Protein AF-0000000069438601 (afdb_homodimer)

Solvent-accessible surface area (backbone atoms only — not comparable to full-atom values): 22018 Å² total; per-residue (Å²): 134,86,76,77,77,75,66,74,71,72,80,46,72,65,52,53,52,50,53,49,36,40,43,56,30,37,52,58,43,32,73,72,47,33,69,86,64,41,51,66,66,56,38,22,68,67,34,69,46,50,64,65,54,50,37,70,75,34,66,41,70,66,36,44,53,48,48,45,48,50,50,51,50,49,54,49,49,52,53,48,50,49,45,43,72,68,35,92,42,70,64,52,16,50,28,45,36,41,39,46,52,51,50,47,38,68,76,33,47,69,61,41,48,47,61,73,42,50,48,52,54,69,67,41,66,80,46,46,61,56,51,50,47,51,52,50,50,48,50,51,53,52,44,60,65,46,46,64,39,32,75,71,56,53,27,51,90,57,59,63,67,59,49,46,14,49,41,44,10,22,53,53,41,40,50,48,51,42,67,74,50,58,94,80,68,68,71,69,76,42,33,65,61,48,15,50,45,19,39,65,60,38,44,100,135,85,77,77,77,78,66,75,72,71,79,46,75,66,52,52,52,50,52,49,38,42,42,56,31,38,51,58,42,31,73,71,47,32,69,85,63,42,49,66,65,57,38,23,67,66,35,67,46,51,65,67,55,50,38,70,74,33,66,40,69,66,36,43,52,50,50,46,49,50,50,52,49,50,53,51,49,52,54,47,49,48,44,42,73,67,35,92,43,69,63,51,14,50,29,46,36,41,38,46,52,51,49,47,39,69,76,34,47,68,61,42,47,45,62,73,43,49,48,49,56,69,68,41,66,80,46,48,61,56,51,50,49,54,50,51,51,49,50,52,54,54,44,59,65,47,47,65,40,31,76,69,56,54,28,50,90,56,60,64,66,57,49,46,14,48,40,44,11,23,53,54,42,41,50,49,51,47,69,71,46,83,76,82,64,68,70,69,76,44,34,66,60,50,16,51,45,18,37,64,61,40,44,99

Foldseek 3Di:
DPPPPVPPDDQPPVNVVLLVLLLVQLLVQCVVQNLVRGDLVSSCVRSVDDSVSCCVVQVDSLSSLLVSQLVLLLVLLVVLLVQQVPAPDDLSNLLSSLLSVLVCCVVPVSSVCSNVPVPVNVVPCVSVVVVVVSVVVSLVSVVVSCVVCCVVQQWPPDDSVVLCCQRNVVSSVLSVVCSVVPDDDDSSVCSVVSSVRSSVRTGD/DPPPPVCPDDCPPVNVVLLVLLLVQLLVQCVVQNLVRGDLVSSCVRSVDDSVSCCVVQVDSLSSLLVSQLVLLLVLLVVLLVQQVPAPDDLSNLLSSLLSVLVCCVVPVSSVCSNVPVPVNVVPCVSVVVVVVSVVVSLVSVVVSCVVCCVVQQWPPDDSVVLCCQRRVVSNVLSVVCSVDPPPDDSSVCSVVSSVRSSVRTGD

Radius of gyration: 23.75 Å; Cα contacts (8 Å, |Δi|>4): 459; chains: 2; bounding box: 85×65×58 Å

Secondary structure (DSSP, 8-state):
------------HHHHHHHHHHHHHHHHHHHHHHHHH--HHHHHHHH---HHHHHHHHSSHHHHHHHHHHHHHHHHHHHHHHHHHT-SSH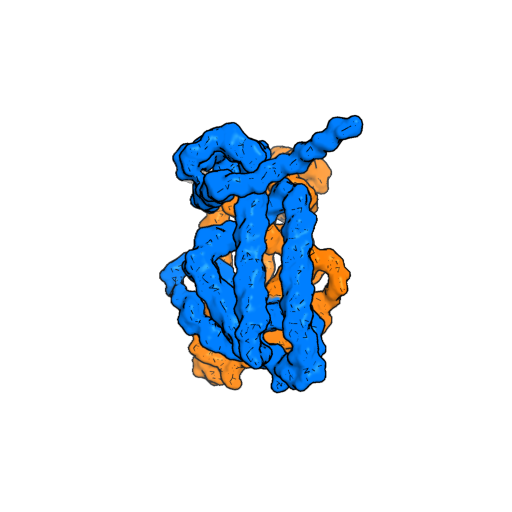HHHHHHHHHHHHHHHHHTHHHHHHHHH--GGGG-HHHHHHHHHHHHHHHHHHHHHHHHHHHTTSB----HHHHHHHHHHHHHHHHHHHHHSTTSS-GGGGHHHHHHHHHHHHB-/------------HHHHHHHHHHHHHHHHHHHHHHHHH--HHHHHHHH---HHHHHHHHSSHHHHHHHHHHHHHHHHHHHHHHHHHT-SSHHHHHHHHHHHHHHHHHHTHHHHHHHHH--GGGG-HHHHHHHHHHHHHHHHHHHHHHHHHHHTTSB----HHHHHHHHHHHHHHHHHHHHHTTS-S-GGGGHHHHHHHHHHHHB-

InterPro domains:
  IPR001647 DNA-binding HTH domain, TetR-type [PF00440] (22-68)
  IPR001647 DNA-binding HTH domain, TetR-type [PR00455] (22-35)
  IPR001647 DNA-binding HTH domain, TetR-type [PR00455] (43-66)
  IPR001647 DNA-binding HTH domain, TetR-type [PS50977] (16-76)
  IPR009057 Homedomain-like superfamily [SSF46689] (15-91)
  IPR023772 DNA-binding HTH domain, TetR-type, conserved site [PS01081] (34-64)
  IPR036271 Tetracyclin repressor-like, C-terminal domain superfamily [SSF48498] (89-203)
  IPR050109 HTH-type, TetR-like transcriptional regulator [PTHR30055] (16-202)

pLDDT: mean 86.29, std 15.29, range [29.56, 98.0]

Nearest PDB structures (foldseek):
  2gen-assembly1_A-2  TM=9.336E-01  e=8.517E-10  Pseudomonas aeruginosa PAO1
  5gpa-assembly1_B  TM=8.454E-01  e=1.256E-06  Halalkalibacterium halodurans C-125
  5gp9-assembly1_A  TM=8.451E-01  e=1.376E-06  Halalkalibacterium halodurans C-125
  3whc-assembly3_F  TM=8.293E-01  e=1.652E-06  Bacillus subtilis subsp. subtilis str. 168
  4w97-assembly1_A  TM=7.641E-01  e=2.922E-05  Mycobacterium tuberculosis H37Rv

Sequence (408 aa):
MIQYSSGVPPASNAGVARRRAILDAALTSFLKSGVAGATVEALHRESGASVGSIYHFFGSKEGVAAELYLETLRDYYNAYLAVLQSSSGPHDGVVGAVSFHLQWVAANEMRARFLFHCREFEVIEESRSTITALHEDFYSQASAWLQPHVEKRRIKPLPPRLCQALWMGPCVEYARLWLARSADFDMLAAAPVLGQAAWDAVKVMIQYSSGVPPASNAGVARRRAILDAALTSFLKSGVAGATVEALHRESGASVGSIYHFFGSKEGVAAELYLETLRDYYNAYLAVLQSSSGPHDGVVGAVSFHLQWVAANEMRARFLFHCREFEVIEESRSTITALHEDFYSQASAWLQPHVEKRRIKPLPPRLCQALWMGPCVEYARLWLARSADFDMLAAAPVLGQAAWDAVKV

Organism: Mycobacteroides abscessus (strain ATCC 19977 / DSM 44196 / CCUG 20993 / CIP 104536 / JCM 13569 / NCTC 13031 / TMC 1543 / L948) (NCBI:txid561007)

Structure (mmCIF, N/CA/C/O backbone):
data_AF-0000000069438601-model_v1
#
loop_
_entity.id
_entity.type
_entity.pdbx_description
1 polymer 'Hypothetical regulatory protein, TetR family'
#
loop_
_atom_site.group_PDB
_atom_site.id
_atom_site.type_symbol
_atom_site.label_atom_id
_atom_site.label_alt_id
_atom_site.label_comp_id
_atom_site.label_asym_id
_atom_site.label_entity_id
_atom_site.label_seq_id
_atom_site.pdbx_PDB_ins_code
_atom_site.Cartn_x
_atom_site.Cartn_y
_atom_site.Cartn_z
_atom_site.occupancy
_atom_site.B_iso_or_equiv
_atom_site.auth_seq_id
_atom_site.auth_comp_id
_atom_site.auth_asym_id
_atom_site.auth_atom_id
_atom_site.pdbx_PDB_model_num
ATOM 1 N N . MET A 1 1 ? -44.531 10.836 34.594 1 29.56 1 MET A N 1
ATOM 2 C CA . MET A 1 1 ? -43.438 10.07 33.969 1 29.56 1 MET A CA 1
ATOM 3 C C . MET A 1 1 ? -43.156 10.562 32.562 1 29.56 1 MET A C 1
ATOM 5 O O . MET A 1 1 ? -43.938 10.32 31.641 1 29.56 1 MET A O 1
ATOM 9 N N . ILE A 1 2 ? -42.562 11.766 32.281 1 42.38 2 ILE A N 1
ATOM 10 C CA . ILE A 1 2 ? -42.25 12.477 31.062 1 42.38 2 ILE A CA 1
ATOM 11 C C . ILE A 1 2 ? -41.344 11.617 30.188 1 42.38 2 ILE A C 1
ATOM 13 O O . ILE A 1 2 ? -40.312 11.141 30.641 1 42.38 2 ILE A O 1
ATOM 17 N N . GLN A 1 3 ? -41.844 10.719 29.344 1 33.5 3 GLN A N 1
ATOM 18 C CA . GLN A 1 3 ? -41.125 9.906 28.375 1 33.5 3 GLN A CA 1
ATOM 19 C C . GLN A 1 3 ? -40.312 10.789 27.422 1 33.5 3 GLN A C 1
ATOM 21 O O . GLN A 1 3 ? -40.875 11.633 26.719 1 33.5 3 GLN A O 1
ATOM 26 N N . TYR A 1 4 ? -39.125 11.289 27.719 1 34.78 4 TYR A N 1
ATOM 27 C CA . TYR A 1 4 ? -38.188 11.914 26.812 1 34.78 4 TYR A CA 1
ATOM 28 C C . TYR A 1 4 ? -38 11.07 25.547 1 34.78 4 TYR A C 1
ATOM 30 O O . TYR A 1 4 ? -37.531 9.945 25.609 1 34.78 4 TYR A O 1
ATOM 38 N N . SER A 1 5 ? -39 11.086 24.641 1 37.03 5 SER A N 1
ATOM 39 C CA . SER A 1 5 ? -38.844 10.492 23.312 1 37.03 5 SER A CA 1
ATOM 40 C C . SER A 1 5 ? -37.531 10.914 22.688 1 37.03 5 SER A C 1
ATOM 42 O O . SER A 1 5 ? -37.344 12.086 22.359 1 37.03 5 SER A O 1
ATOM 44 N N . SER A 1 6 ? -36.438 10.57 23.141 1 42.34 6 SER A N 1
ATOM 45 C CA . SER A 1 6 ? -35.094 10.758 22.609 1 42.34 6 SER A CA 1
ATOM 46 C C . SER A 1 6 ? -35.031 10.398 21.125 1 42.34 6 SER A C 1
ATOM 48 O O . SER A 1 6 ? -34.375 9.43 20.75 1 42.34 6 SER A O 1
ATOM 50 N N . GLY A 1 7 ? -36.125 10.406 20.344 1 36.97 7 GLY A N 1
ATOM 51 C CA . GLY A 1 7 ? -36.062 9.977 18.953 1 36.97 7 GLY A CA 1
ATOM 52 C C . GLY A 1 7 ? -35.125 10.789 18.109 1 36.97 7 GLY A C 1
ATOM 53 O O . GLY A 1 7 ? -35.344 11.977 17.859 1 36.97 7 GLY A O 1
ATOM 54 N N . VAL A 1 8 ? -33.844 10.695 18.234 1 44.25 8 VAL A N 1
ATOM 55 C CA . VAL A 1 8 ? -33.031 11.273 17.156 1 44.25 8 VAL A CA 1
ATOM 56 C C . VAL A 1 8 ? -33.75 11.109 15.828 1 44.25 8 VAL A C 1
ATOM 58 O O . VAL A 1 8 ? -34.156 10 15.469 1 44.25 8 VAL A O 1
ATOM 61 N N . PRO A 1 9 ? -34.375 12.055 15.258 1 47.91 9 PRO A N 1
ATOM 62 C CA . PRO A 1 9 ? -35.094 11.914 14 1 47.91 9 PRO A CA 1
ATOM 63 C C . PRO A 1 9 ? -34.312 11.188 12.93 1 47.91 9 PRO A C 1
ATOM 65 O O . PRO A 1 9 ? -33.062 11.25 12.93 1 47.91 9 PRO A O 1
ATOM 68 N N . PRO A 1 10 ? -34.75 10.117 12.336 1 49.16 10 PRO A N 1
ATOM 69 C CA . PRO A 1 10 ? -34.062 9.414 11.234 1 49.16 10 PRO A CA 1
ATOM 70 C C . PRO A 1 10 ? -33.469 10.375 10.211 1 49.16 10 PRO A C 1
ATOM 72 O O . PRO A 1 10 ? -34 11.477 10.008 1 49.16 10 PRO A O 1
ATOM 75 N N . ALA A 1 11 ? -32.188 10.328 10.07 1 56.12 11 ALA A N 1
ATOM 76 C CA . ALA A 1 11 ? -31.578 11.219 9.078 1 56.12 11 ALA A CA 1
ATOM 77 C C . ALA A 1 11 ? -32.5 11.375 7.863 1 56.12 11 ALA A C 1
ATOM 79 O O . ALA A 1 11 ? -33 10.391 7.312 1 56.12 11 ALA A O 1
ATOM 80 N N . SER A 1 12 ? -33.094 12.5 7.629 1 65.25 12 SER A N 1
ATOM 81 C CA . SER A 1 12 ? -33.938 12.781 6.473 1 65.25 12 SER A CA 1
ATOM 82 C C . SER A 1 12 ? -33.219 12.516 5.164 1 65.25 12 SER A C 1
ATOM 84 O O . SER A 1 12 ? -31.969 12.531 5.133 1 65.25 12 SER A O 1
ATOM 86 N N . ASN A 1 13 ? -33.875 11.891 4.141 1 71.12 13 ASN A N 1
ATOM 87 C CA . ASN A 1 13 ? -33.344 11.68 2.807 1 71.12 13 ASN A CA 1
ATOM 88 C C . ASN A 1 13 ? -32.531 12.891 2.344 1 71.12 13 ASN A C 1
ATOM 90 O O . ASN A 1 13 ? -31.469 12.734 1.723 1 71.12 13 ASN A O 1
ATOM 94 N N . ALA A 1 14 ? -33 14.062 2.693 1 69.88 14 ALA A N 1
ATOM 95 C CA . ALA A 1 14 ? -32.312 15.297 2.336 1 69.88 14 ALA A CA 1
ATOM 96 C C . ALA A 1 14 ? -31 15.414 3.066 1 69.88 14 ALA A C 1
ATOM 98 O O . ALA A 1 14 ? -30 15.859 2.488 1 69.88 14 ALA A O 1
ATOM 99 N N . GLY A 1 15 ? -31.031 14.969 4.289 1 77.38 15 GLY A N 1
ATOM 100 C CA . GLY A 1 15 ? -29.812 14.984 5.09 1 77.38 15 GLY A CA 1
ATOM 101 C C . GLY A 1 15 ? -28.734 14.062 4.551 1 77.38 15 GLY A C 1
ATOM 102 O O . GLY A 1 15 ? -27.562 14.445 4.484 1 77.38 15 GLY A O 1
ATOM 103 N N . VAL A 1 16 ? -29.266 12.977 4.141 1 81.94 16 VAL A N 1
ATOM 104 C CA . VAL A 1 16 ? -28.344 11.984 3.58 1 81.94 16 VAL A CA 1
ATOM 105 C C . VAL A 1 16 ? -27.75 12.508 2.273 1 81.94 16 VAL A C 1
ATOM 107 O O . VAL A 1 16 ? -26.562 12.359 2.023 1 81.94 16 VAL A O 1
ATOM 110 N N . ALA A 1 17 ? -28.516 13.109 1.482 1 84.75 17 ALA A N 1
ATOM 111 C CA . ALA A 1 17 ? -28.062 13.656 0.202 1 84.75 17 ALA A CA 1
ATOM 112 C C . ALA A 1 17 ? -27.062 14.781 0.407 1 84.75 17 ALA A C 1
ATOM 114 O O . ALA A 1 17 ? -26.078 14.883 -0.327 1 84.75 17 ALA A O 1
ATOM 115 N N . ARG A 1 18 ? -27.297 15.617 1.348 1 86.69 18 ARG A N 1
ATOM 116 C CA . ARG A 1 18 ? -26.406 16.719 1.651 1 86.69 18 ARG A CA 1
ATOM 117 C C . ARG A 1 18 ? -25.062 16.219 2.162 1 86.69 18 ARG A C 1
ATOM 119 O O . ARG A 1 18 ? -24.016 16.719 1.759 1 86.69 18 ARG A O 1
ATOM 126 N N . ARG A 1 19 ? -25.172 15.297 2.986 1 91.25 19 ARG A N 1
ATOM 127 C CA . ARG A 1 19 ? -23.969 14.68 3.527 1 91.25 19 ARG A CA 1
ATOM 128 C C . ARG A 1 19 ? -23.094 14.109 2.414 1 91.25 19 ARG A C 1
ATOM 130 O O . ARG A 1 19 ? -21.875 14.328 2.391 1 91.25 19 ARG A O 1
ATOM 137 N N . ARG A 1 20 ? -23.734 13.477 1.501 1 90.69 20 ARG A N 1
ATOM 138 C CA . ARG A 1 20 ? -23.016 12.859 0.386 1 90.69 20 ARG A CA 1
ATOM 139 C C . ARG A 1 20 ? -22.406 13.93 -0.521 1 90.69 20 ARG A C 1
ATOM 141 O O . ARG A 1 20 ? -21.297 13.758 -1.018 1 90.69 20 ARG A O 1
ATOM 148 N N . ALA A 1 21 ? -23.094 14.938 -0.695 1 91.06 21 ALA A N 1
ATOM 149 C CA . ALA A 1 21 ? -22.609 16.031 -1.524 1 91.06 21 ALA A CA 1
ATOM 150 C C . ALA A 1 21 ? -21.344 16.641 -0.922 1 91.06 21 ALA A C 1
ATOM 152 O O . ALA A 1 21 ? -20.406 16.984 -1.646 1 91.06 21 ALA A O 1
ATOM 153 N N . ILE A 1 22 ? -21.391 16.781 0.345 1 93.81 22 ILE A N 1
ATOM 154 C CA . ILE A 1 22 ? -20.234 17.344 1.039 1 93.81 22 ILE A CA 1
ATOM 155 C C . ILE A 1 22 ? -19.031 16.406 0.871 1 93.81 22 ILE A C 1
ATOM 157 O O . ILE A 1 22 ? -17.922 16.859 0.577 1 93.81 22 ILE A O 1
ATOM 161 N N . LEU A 1 23 ? -19.281 15.156 1.019 1 94.25 23 LEU A N 1
ATOM 162 C CA . LEU A 1 23 ? -18.203 14.18 0.91 1 94.25 23 LEU A CA 1
ATOM 163 C C . LEU A 1 23 ? -17.625 14.156 -0.506 1 94.25 23 LEU A C 1
ATOM 165 O O . LEU A 1 23 ? -16.422 14.062 -0.692 1 94.25 23 LEU A O 1
ATOM 169 N N . ASP A 1 24 ? -18.484 14.281 -1.467 1 93.81 24 ASP A N 1
ATOM 170 C CA . ASP A 1 24 ? -18.031 14.289 -2.855 1 93.81 24 ASP A CA 1
ATOM 171 C C . ASP A 1 24 ? -17.172 15.523 -3.148 1 93.81 24 ASP A C 1
ATOM 173 O O . ASP A 1 24 ? -16.141 15.422 -3.809 1 93.81 24 ASP A O 1
ATOM 177 N N . ALA A 1 25 ? -17.594 16.609 -2.652 1 93.62 25 ALA A N 1
ATOM 178 C CA . ALA A 1 25 ? -16.828 17.828 -2.805 1 93.62 25 ALA A CA 1
ATOM 179 C C . ALA A 1 25 ? -15.484 17.734 -2.078 1 93.62 25 ALA A C 1
ATOM 181 O O . ALA A 1 25 ? -14.469 18.234 -2.574 1 93.62 25 ALA A O 1
ATOM 182 N N . ALA A 1 26 ? -15.555 17.172 -0.959 1 93.12 26 ALA A N 1
ATOM 183 C CA . ALA A 1 26 ? -14.352 17.016 -0.139 1 93.12 26 ALA A CA 1
ATOM 184 C C . ALA A 1 26 ? -13.305 16.172 -0.853 1 93.12 26 ALA A C 1
ATOM 186 O O . ALA A 1 26 ? -12.109 16.469 -0.799 1 93.12 26 ALA A O 1
ATOM 187 N N . LEU A 1 27 ? -13.773 15.148 -1.499 1 92.06 27 LEU A N 1
ATOM 188 C CA . LEU A 1 27 ? -12.859 14.258 -2.213 1 92.06 27 LEU A CA 1
ATOM 189 C C . LEU A 1 27 ? -12.016 15.031 -3.213 1 92.06 27 LEU A C 1
ATOM 191 O O . LEU A 1 27 ? -10.789 14.922 -3.213 1 92.06 27 LEU A O 1
ATOM 195 N N . THR A 1 28 ? -12.625 15.875 -3.994 1 89.75 28 THR A N 1
ATOM 196 C CA . THR A 1 28 ? -11.938 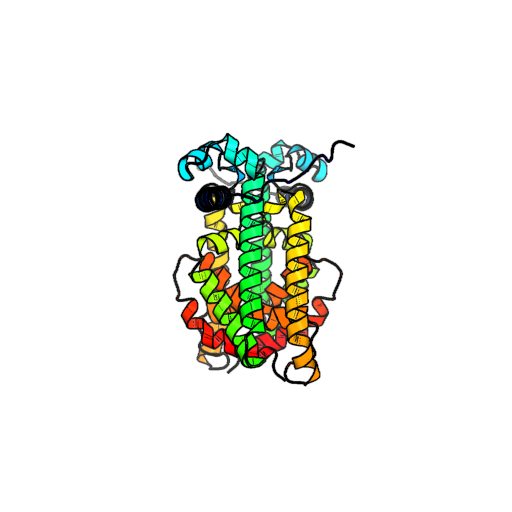16.672 -5 1 89.75 28 THR A CA 1
ATOM 197 C C . THR A 1 28 ? -10.969 17.656 -4.348 1 89.75 28 THR A C 1
ATOM 199 O O . THR A 1 28 ? -9.812 17.766 -4.762 1 89.75 28 THR A O 1
ATOM 202 N N . SER A 1 29 ? -11.422 18.266 -3.307 1 88.31 29 SER A N 1
ATOM 203 C CA . SER A 1 29 ? -10.633 19.266 -2.604 1 88.31 29 SER A CA 1
ATOM 204 C C . SER A 1 29 ? -9.414 18.641 -1.932 1 88.31 29 SER A C 1
ATOM 206 O O . SER A 1 29 ? -8.305 19.156 -2.049 1 88.31 29 SER A O 1
ATOM 208 N N . PHE A 1 30 ? -9.664 17.547 -1.286 1 86.94 30 PHE A N 1
ATOM 209 C CA . PHE A 1 30 ? -8.594 16.906 -0.526 1 86.94 30 PHE A CA 1
ATOM 210 C C . PHE A 1 30 ? -7.547 16.312 -1.46 1 86.94 30 PHE A C 1
ATOM 212 O O . PHE A 1 30 ? -6.359 16.281 -1.135 1 86.94 30 PHE A O 1
ATOM 219 N N . LEU A 1 31 ? -7.914 15.805 -2.607 1 84.12 31 LEU A N 1
ATOM 220 C CA . LEU A 1 31 ? -6.957 15.25 -3.562 1 84.12 31 LEU A CA 1
ATOM 221 C C . LEU A 1 31 ? -6.133 16.359 -4.211 1 84.12 31 LEU A C 1
ATOM 223 O O . LEU A 1 31 ? -4.969 16.156 -4.555 1 84.12 31 LEU A O 1
ATOM 227 N N . LYS A 1 32 ? -6.719 17.516 -4.312 1 82.69 32 LYS A N 1
ATOM 228 C CA . LYS A 1 32 ? -6.047 18.641 -4.953 1 82.69 32 LYS A CA 1
ATOM 229 C C . LYS A 1 32 ? -5.074 19.312 -3.994 1 82.69 32 LYS A C 1
ATOM 231 O O . LYS A 1 32 ? -3.928 19.594 -4.352 1 82.69 32 LYS A O 1
ATOM 236 N N . SER A 1 33 ? -5.516 19.578 -2.689 1 79.56 33 SER A N 1
ATOM 237 C CA . SER A 1 33 ? -4.75 20.453 -1.805 1 79.56 33 SER A CA 1
ATOM 238 C C . SER A 1 33 ? -4.289 19.703 -0.558 1 79.56 33 SER A C 1
ATOM 240 O O . SER A 1 33 ? -3.582 20.266 0.282 1 79.56 33 SER A O 1
ATOM 242 N N . GLY A 1 34 ? -4.648 18.406 -0.55 1 78.69 34 GLY A N 1
ATOM 243 C CA . GLY A 1 34 ? -4.453 17.75 0.736 1 78.69 34 GLY A CA 1
ATOM 244 C C . GLY A 1 34 ? -5.449 18.203 1.788 1 78.69 34 GLY A C 1
ATOM 245 O O . GLY A 1 34 ? -6.066 19.266 1.652 1 78.69 34 GLY A O 1
ATOM 246 N N . VAL A 1 35 ? -5.582 17.453 2.824 1 81.06 35 VAL A N 1
ATOM 247 C CA . VAL A 1 35 ? -6.531 17.766 3.885 1 81.06 35 VAL A CA 1
ATOM 248 C C . VAL A 1 35 ? -6.09 19.031 4.605 1 81.06 35 VAL A C 1
ATOM 250 O O . VAL A 1 35 ? -6.91 19.906 4.906 1 81.06 35 VAL A O 1
ATOM 253 N N . ALA A 1 36 ? -4.82 19.078 4.883 1 76.06 36 ALA A N 1
ATOM 254 C CA . ALA A 1 36 ? -4.289 20.234 5.582 1 76.06 36 ALA A CA 1
ATOM 255 C C . ALA A 1 36 ? -4.465 21.5 4.746 1 76.06 36 ALA A C 1
ATOM 257 O O . ALA A 1 36 ? -4.77 22.578 5.285 1 76.06 36 ALA A O 1
ATOM 258 N N . GLY A 1 37 ? -4.336 21.391 3.494 1 79.81 37 GLY A N 1
ATOM 259 C CA . GLY A 1 37 ? -4.387 22.547 2.607 1 79.81 37 GLY A CA 1
ATOM 260 C C . GLY A 1 37 ? -5.805 22.953 2.256 1 79.81 37 GLY A C 1
ATOM 261 O O . GLY A 1 37 ? -6.035 24.094 1.812 1 79.81 37 GLY A O 1
ATOM 262 N N . ALA A 1 38 ? -6.695 22.062 2.424 1 85.88 38 ALA A N 1
ATOM 263 C CA . ALA A 1 38 ? -8.094 22.375 2.139 1 85.88 38 ALA A CA 1
ATOM 264 C C . ALA A 1 38 ? -8.695 23.25 3.238 1 85.88 38 ALA A C 1
ATOM 266 O O . ALA A 1 38 ? -8.164 23.312 4.352 1 85.88 38 ALA A O 1
ATOM 267 N N . THR A 1 39 ? -9.781 23.984 2.867 1 89.88 39 THR A N 1
ATOM 268 C CA . THR A 1 39 ? -10.484 24.812 3.85 1 89.88 39 THR A CA 1
ATOM 269 C C . THR A 1 39 ? -11.977 24.469 3.869 1 89.88 39 THR A C 1
ATOM 271 O O . THR A 1 39 ? -12.516 23.969 2.885 1 89.88 39 THR A O 1
ATOM 274 N N . VAL A 1 40 ? -12.547 24.75 4.984 1 93.31 40 VAL A N 1
ATOM 275 C CA . VAL A 1 40 ? -13.992 24.547 5.102 1 93.31 40 VAL A CA 1
ATOM 276 C C . VAL A 1 40 ? -14.719 25.469 4.117 1 93.31 40 VAL A C 1
ATOM 278 O O . VAL A 1 40 ? -15.75 25.078 3.557 1 93.31 40 VAL A O 1
ATOM 281 N N . GLU A 1 41 ? -14.172 26.594 3.9 1 93.56 41 GLU A N 1
ATOM 282 C CA . GLU A 1 41 ? -14.75 27.531 2.943 1 93.56 41 GLU A CA 1
ATOM 283 C C . GLU A 1 41 ? -14.766 26.938 1.534 1 93.56 41 GLU A C 1
ATOM 285 O O . GLU A 1 41 ? -15.75 27.094 0.806 1 93.56 41 GLU A O 1
ATOM 290 N N . ALA A 1 42 ? -13.758 26.359 1.177 1 92.62 42 ALA A N 1
ATOM 291 C CA . ALA A 1 42 ? -13.703 25.719 -0.131 1 92.62 42 ALA A CA 1
ATOM 292 C C . ALA A 1 42 ? -14.727 24.594 -0.232 1 92.62 42 ALA A C 1
ATOM 294 O O . ALA A 1 42 ? -15.391 24.438 -1.262 1 92.62 42 ALA A O 1
ATOM 295 N N . LEU A 1 43 ? -14.836 23.828 0.827 1 93.62 43 LEU A N 1
ATOM 296 C CA . LEU A 1 43 ? -15.82 22.75 0.871 1 93.62 43 LEU A CA 1
ATOM 297 C C . LEU A 1 43 ? -17.234 23.297 0.729 1 93.62 43 LEU A C 1
ATOM 299 O O . LEU A 1 43 ? -18.062 22.719 0.028 1 93.62 43 LEU A O 1
ATOM 303 N N . HIS A 1 44 ? -17.406 24.422 1.453 1 94.06 44 HIS A N 1
ATOM 304 C CA . HIS A 1 44 ? -18.688 25.109 1.375 1 94.06 44 HIS A CA 1
ATOM 305 C C . HIS A 1 44 ? -19 25.531 -0.057 1 94.06 44 HIS A C 1
ATOM 307 O O . HIS A 1 44 ? -20.094 25.266 -0.566 1 94.06 44 HIS A O 1
ATOM 313 N N . ARG A 1 45 ? -18.141 26.047 -0.701 1 93.62 45 ARG A N 1
ATOM 314 C CA . ARG A 1 45 ? -18.328 26.562 -2.057 1 93.62 45 ARG A CA 1
ATOM 315 C C . ARG A 1 45 ? -18.594 25.422 -3.037 1 93.62 45 ARG A C 1
ATOM 317 O O . ARG A 1 45 ? -19.484 25.516 -3.877 1 93.62 45 ARG A O 1
ATOM 324 N N . GLU A 1 46 ? -17.891 24.406 -2.895 1 92 46 GLU A N 1
ATOM 325 C CA . GLU A 1 46 ? -17.938 23.312 -3.852 1 92 46 GLU A CA 1
ATOM 326 C C . GLU A 1 46 ? -19.172 22.438 -3.625 1 92 46 GLU A C 1
ATOM 328 O O . GLU A 1 46 ? -19.75 21.906 -4.578 1 92 46 GLU A O 1
ATOM 333 N N . SER A 1 47 ? -19.547 22.281 -2.434 1 92.69 47 SER A N 1
ATOM 334 C CA . SER A 1 47 ? -20.625 21.359 -2.113 1 92.69 47 SER A CA 1
ATOM 335 C C . SER A 1 47 ? -21.984 22.078 -2.141 1 92.69 47 SER A C 1
ATOM 337 O O . SER A 1 47 ? -23.031 21.438 -2.25 1 92.69 47 SER A O 1
ATOM 339 N N . GLY A 1 48 ? -21.969 23.328 -1.899 1 93 48 GLY A N 1
ATOM 340 C CA . GLY A 1 48 ? -23.203 24.094 -1.751 1 93 48 GLY A CA 1
ATOM 341 C C . GLY A 1 48 ? -23.797 24.016 -0.353 1 93 48 GLY A C 1
ATOM 342 O O . GLY A 1 48 ? -24.781 24.688 -0.053 1 93 48 GLY A O 1
ATOM 343 N N . ALA A 1 49 ? -23.203 23.25 0.462 1 92.56 49 ALA A N 1
ATOM 344 C CA . ALA A 1 49 ? -23.656 23.141 1.846 1 92.56 49 ALA A CA 1
ATOM 345 C C . ALA A 1 49 ? -23.188 24.344 2.674 1 92.56 49 ALA A C 1
ATOM 347 O O . ALA A 1 49 ? -22.141 24.922 2.379 1 92.56 49 ALA A O 1
ATOM 348 N N . SER A 1 50 ? -24.016 24.656 3.646 1 92.25 50 SER A N 1
ATOM 349 C CA . SER A 1 50 ? -23.578 25.734 4.527 1 92.25 50 SER A CA 1
ATOM 350 C C . SER A 1 50 ? -22.406 25.297 5.402 1 92.25 50 SER A C 1
ATOM 352 O O . SER A 1 50 ? -22.234 24.094 5.664 1 92.25 50 SER A O 1
ATOM 354 N N . VAL A 1 51 ? -21.625 26.281 5.805 1 93.19 51 VAL A N 1
ATOM 355 C CA . VAL A 1 51 ? -20.547 26.031 6.742 1 93.19 51 VAL A CA 1
ATOM 356 C C . VAL A 1 51 ? -21.094 25.375 8.008 1 93.19 51 VAL A C 1
ATOM 358 O O . VAL A 1 51 ? -20.516 24.406 8.523 1 93.19 51 VAL A O 1
ATOM 361 N N . GLY A 1 52 ? -22.234 25.828 8.492 1 93 52 GLY A N 1
ATOM 362 C CA . GLY A 1 52 ? -22.891 25.266 9.648 1 93 52 GLY A CA 1
ATOM 363 C C . GLY A 1 52 ? -23.25 23.797 9.469 1 93 52 GLY A C 1
ATOM 364 O O . GLY A 1 52 ? -23.062 23 10.383 1 93 52 GLY A O 1
ATOM 365 N N . SER A 1 53 ? -23.766 23.484 8.336 1 92 53 SER A N 1
ATOM 366 C CA . SER A 1 53 ? -24.125 22.109 8.031 1 92 53 SER A CA 1
ATOM 367 C C . SER A 1 53 ? -22.906 21.203 8.039 1 92 53 SER A C 1
ATOM 369 O O . SER A 1 53 ? -22.969 20.062 8.523 1 92 53 SER A O 1
ATOM 371 N N . ILE A 1 54 ? -21.781 21.641 7.484 1 94 54 ILE A N 1
ATOM 372 C CA . ILE A 1 54 ? -20.547 20.875 7.465 1 94 54 ILE A CA 1
ATOM 373 C C . ILE A 1 54 ? -20.094 20.578 8.891 1 94 54 ILE A C 1
ATOM 375 O O . ILE A 1 54 ? -19.781 19.422 9.227 1 94 54 ILE A O 1
ATOM 379 N N . TYR A 1 55 ? -20.203 21.594 9.703 1 92.5 55 TYR A N 1
ATOM 380 C CA . TYR A 1 55 ? -19.797 21.422 11.094 1 92.5 55 TYR A CA 1
ATOM 381 C C . TYR A 1 55 ? -20.797 20.547 11.844 1 92.5 55 TYR A C 1
ATOM 383 O O . TYR A 1 55 ? -20.422 19.797 12.742 1 92.5 55 TYR A O 1
ATOM 391 N N . HIS A 1 56 ? -21.984 20.703 11.5 1 92.31 56 HIS A N 1
ATOM 392 C CA . HIS A 1 56 ? -23.031 19.891 12.125 1 92.31 56 HIS A CA 1
ATOM 393 C C . HIS A 1 56 ? -22.844 18.406 11.836 1 92.31 56 HIS A C 1
ATOM 395 O O . HIS A 1 56 ? -22.906 17.578 12.742 1 92.31 56 HIS A O 1
ATOM 401 N N . PHE A 1 57 ? -22.469 18.125 10.594 1 91.31 57 PHE A N 1
ATOM 402 C CA . PHE A 1 57 ? -22.359 16.719 10.172 1 91.31 57 PHE A CA 1
ATOM 403 C C . PHE A 1 57 ? -21.016 16.141 10.586 1 91.31 57 PHE A C 1
ATOM 405 O O . PHE A 1 57 ? -20.938 14.977 10.977 1 91.31 57 PHE A O 1
ATOM 412 N N . PHE A 1 58 ? -19.969 16.969 10.5 1 92.94 58 PHE A N 1
ATOM 413 C CA . PHE A 1 58 ? -18.656 16.328 10.531 1 92.94 58 PHE A CA 1
ATOM 414 C C . PHE A 1 58 ? -17.797 16.922 11.648 1 92.94 58 PHE A C 1
ATOM 416 O O . PHE A 1 58 ? -16.734 16.375 11.977 1 92.94 58 PHE A O 1
ATOM 423 N N . GLY A 1 59 ? -18.203 18.031 12.195 1 91.19 59 GLY A N 1
ATOM 424 C CA . GLY A 1 59 ? -17.5 18.656 13.305 1 91.19 59 GLY A CA 1
ATOM 425 C C . GLY A 1 59 ? -16.297 19.469 12.867 1 91.19 59 GLY A C 1
ATOM 426 O O . GLY A 1 59 ? -16.109 20.594 13.336 1 91.19 59 GLY A O 1
ATOM 427 N N . SER A 1 60 ? -15.531 18.953 11.961 1 88.81 60 SER A N 1
ATOM 428 C CA . SER A 1 60 ? -14.312 19.609 11.5 1 88.81 60 SER A CA 1
ATOM 429 C C . SER A 1 60 ? -13.945 19.156 10.086 1 88.81 60 SER A C 1
ATOM 431 O O . SER A 1 60 ? -14.539 18.203 9.562 1 88.81 60 SER A O 1
ATOM 433 N N . LYS A 1 61 ? -12.977 19.812 9.578 1 88.38 61 LYS A N 1
ATOM 434 C CA . LYS A 1 61 ? -12.453 19.406 8.273 1 88.38 61 LYS A CA 1
ATOM 435 C C . LYS A 1 61 ? -11.859 18 8.336 1 88.38 61 LYS A C 1
ATOM 437 O O . LYS A 1 61 ? -12.055 17.203 7.418 1 88.38 61 LYS A O 1
ATOM 442 N N . GLU A 1 62 ? -11.18 17.766 9.375 1 84.62 62 GLU A N 1
ATOM 443 C CA . GLU A 1 62 ? -10.617 16.438 9.594 1 84.62 62 GLU A CA 1
ATOM 444 C C . GLU A 1 62 ? -11.711 15.398 9.75 1 84.62 62 GLU A C 1
ATOM 446 O O . GLU A 1 62 ? -11.547 14.25 9.328 1 84.62 62 GLU A O 1
ATOM 451 N N . GLY A 1 63 ? -12.727 15.859 10.367 1 87.81 63 GLY A N 1
ATOM 452 C CA . GLY A 1 63 ? -13.883 14.984 10.469 1 87.81 63 GLY A CA 1
ATOM 453 C C . GLY A 1 63 ? -14.469 14.609 9.125 1 87.81 63 GLY A C 1
ATOM 454 O O . GLY A 1 63 ? -14.906 13.469 8.93 1 87.81 63 GLY A O 1
ATOM 455 N N . VAL A 1 64 ? -14.5 15.539 8.195 1 91.06 64 VAL A N 1
ATOM 456 C CA . VAL A 1 64 ? -14.961 15.266 6.836 1 91.06 64 VAL A CA 1
ATOM 457 C C . VAL A 1 64 ? -14.055 14.219 6.188 1 91.06 64 VAL A C 1
ATOM 459 O O . VAL A 1 64 ? -14.539 13.266 5.578 1 91.06 64 VAL A O 1
ATOM 462 N N . ALA A 1 65 ? -12.789 14.391 6.32 1 87.94 65 ALA A N 1
ATOM 463 C CA . ALA A 1 65 ? -11.812 13.477 5.742 1 87.94 65 ALA A CA 1
ATOM 464 C C . ALA A 1 65 ? -11.969 12.07 6.32 1 87.94 65 ALA A C 1
ATOM 466 O O . ALA A 1 65 ? -11.914 11.078 5.582 1 87.94 65 ALA A O 1
ATOM 467 N N . ALA A 1 66 ? -12.125 12.031 7.605 1 87.06 66 ALA A N 1
ATOM 468 C CA . ALA A 1 66 ? -12.289 10.742 8.273 1 87.06 66 ALA A CA 1
ATOM 469 C C . ALA A 1 66 ? -13.531 10.023 7.773 1 87.06 66 ALA A C 1
ATOM 471 O O . ALA A 1 66 ? -13.484 8.828 7.465 1 87.06 66 ALA A O 1
ATOM 472 N N . GLU A 1 67 ? -14.57 10.742 7.73 1 91 67 GLU A N 1
ATOM 473 C CA . GLU A 1 67 ? -15.82 10.125 7.281 1 91 67 GLU A CA 1
ATOM 474 C C . GLU A 1 67 ? -15.734 9.703 5.82 1 91 67 GLU A C 1
ATOM 476 O O . GLU A 1 67 ? -16.281 8.664 5.438 1 91 67 GLU A O 1
ATOM 481 N N . LEU A 1 68 ? -15.133 10.547 5.016 1 91.69 68 LEU A N 1
ATOM 482 C CA . LEU A 1 68 ? -14.914 10.188 3.617 1 91.69 68 LEU A CA 1
ATOM 483 C C . LEU A 1 68 ? -14.141 8.875 3.506 1 91.69 68 LEU A C 1
ATOM 485 O O . LEU A 1 68 ? -14.523 7.988 2.738 1 91.69 68 LEU A O 1
ATOM 489 N N . TYR A 1 69 ? -13.125 8.711 4.266 1 89.94 69 TYR A N 1
ATOM 490 C CA . TYR A 1 69 ? -12.312 7.5 4.27 1 89.94 69 TYR A CA 1
ATOM 491 C C . TYR A 1 69 ? -13.133 6.297 4.715 1 89.94 69 TYR A C 1
ATOM 493 O O . TYR A 1 69 ? -13.156 5.266 4.039 1 89.94 69 TYR A O 1
ATOM 501 N N . LEU A 1 70 ? -13.812 6.477 5.82 1 90.81 70 LEU A N 1
ATOM 502 C CA . LEU A 1 70 ? -14.555 5.383 6.434 1 90.81 70 LEU A CA 1
ATOM 503 C C . LEU A 1 70 ? -15.688 4.918 5.52 1 90.81 70 LEU A C 1
ATOM 505 O O . LEU A 1 70 ? -15.891 3.715 5.336 1 90.81 70 LEU A O 1
ATOM 509 N N . GLU A 1 71 ? -16.344 5.828 5.016 1 92.38 71 GLU A N 1
ATOM 510 C CA . GLU A 1 71 ? -17.453 5.473 4.129 1 92.38 71 GLU A CA 1
ATOM 511 C C . GLU A 1 71 ? -16.953 4.777 2.867 1 92.38 71 GLU A C 1
ATOM 513 O O . GLU A 1 71 ? -17.531 3.789 2.42 1 92.38 71 GLU A O 1
ATOM 518 N N . THR A 1 72 ? -15.922 5.332 2.297 1 93.38 72 THR A N 1
ATOM 519 C CA . THR A 1 72 ? -15.336 4.73 1.104 1 93.38 72 THR A CA 1
ATOM 520 C C . THR A 1 72 ? -14.875 3.305 1.39 1 93.38 72 THR A C 1
ATOM 522 O O . THR A 1 72 ? -15.156 2.387 0.616 1 93.38 72 THR A O 1
ATOM 525 N N . LEU A 1 73 ? -14.227 3.104 2.48 1 92.69 73 LEU A N 1
ATOM 526 C CA . LEU A 1 73 ? -13.703 1.797 2.875 1 92.69 73 LEU A CA 1
ATOM 527 C C . LEU A 1 73 ? -14.844 0.81 3.113 1 92.69 73 LEU A C 1
ATOM 529 O O . LEU A 1 73 ? -14.789 -0.33 2.646 1 92.69 73 LEU A O 1
ATOM 533 N N . ARG A 1 74 ? -15.82 1.287 3.822 1 94.12 74 ARG A N 1
ATOM 534 C CA . ARG A 1 74 ? -16.984 0.447 4.098 1 94.12 74 ARG A CA 1
ATOM 535 C C . ARG A 1 74 ? -17.656 0.005 2.805 1 94.12 74 ARG A C 1
ATOM 537 O O . ARG A 1 74 ? -17.984 -1.174 2.639 1 94.12 74 ARG A O 1
ATOM 544 N N . ASP A 1 75 ? -17.875 0.99 1.955 1 95.25 75 ASP A N 1
ATOM 545 C CA . ASP A 1 75 ? -18.5 0.687 0.673 1 95.25 75 ASP A CA 1
ATOM 546 C C . ASP A 1 75 ? -17.688 -0.33 -0.116 1 95.25 75 ASP A C 1
ATOM 548 O O . ASP A 1 75 ? -18.234 -1.265 -0.699 1 95.25 75 ASP A O 1
ATOM 552 N N . TYR A 1 76 ? -16.453 -0.17 -0.165 1 96.31 76 TYR A N 1
ATOM 553 C CA . TYR A 1 76 ? -15.539 -1.071 -0.867 1 96.31 76 TYR A CA 1
ATOM 554 C C . TYR A 1 76 ? -15.602 -2.475 -0.277 1 96.31 76 TYR A C 1
ATOM 556 O O . TYR A 1 76 ? -15.766 -3.455 -1.007 1 96.31 76 TYR A O 1
ATOM 564 N N . TYR A 1 77 ? -15.484 -2.58 1.045 1 96.06 77 TYR A N 1
ATOM 565 C CA . TYR A 1 77 ? -15.469 -3.875 1.715 1 96.06 77 TYR A CA 1
ATOM 566 C C . TYR A 1 77 ? -16.797 -4.605 1.516 1 96.06 77 TYR A C 1
ATOM 568 O O . TYR A 1 77 ? -16.812 -5.809 1.237 1 96.06 77 TYR A O 1
ATOM 576 N N . ASN A 1 78 ? -17.828 -3.844 1.661 1 97.19 78 ASN A N 1
ATOM 577 C CA . ASN A 1 78 ? -19.141 -4.453 1.484 1 97.19 78 ASN A CA 1
ATOM 578 C C . ASN A 1 78 ? -19.312 -5.027 0.08 1 97.19 78 ASN A C 1
ATOM 580 O O . ASN A 1 78 ? -19.797 -6.145 -0.085 1 97.19 78 ASN A O 1
ATOM 584 N N . ALA A 1 79 ? -18.938 -4.281 -0.87 1 97.56 79 ALA A N 1
ATOM 585 C CA . ALA A 1 79 ? -19.062 -4.734 -2.254 1 97.56 79 ALA A CA 1
ATOM 586 C C . ALA A 1 79 ? -18.141 -5.918 -2.521 1 97.56 79 ALA A C 1
ATOM 588 O O . ALA A 1 79 ? -18.516 -6.855 -3.23 1 97.56 79 ALA A O 1
ATOM 589 N N . TYR A 1 80 ? -16.969 -5.887 -1.998 1 97.31 80 TYR A N 1
ATOM 590 C CA . TYR A 1 80 ? -16 -6.977 -2.139 1 97.31 80 TYR A CA 1
ATOM 591 C C . TYR A 1 80 ? -16.562 -8.273 -1.57 1 97.31 80 TYR A C 1
ATOM 593 O O . TYR A 1 80 ? -16.531 -9.312 -2.234 1 97.31 80 TYR A O 1
ATOM 601 N N . LEU A 1 81 ? -17.062 -8.18 -0.368 1 97.19 81 LEU A N 1
ATOM 602 C CA . LEU A 1 81 ? -17.609 -9.352 0.316 1 97.19 81 LEU A CA 1
ATOM 603 C C . LEU A 1 81 ? -18.828 -9.891 -0.424 1 97.19 81 LEU A C 1
ATOM 605 O O . LEU A 1 81 ? -19.047 -11.109 -0.464 1 97.19 81 LEU A O 1
ATOM 609 N N . ALA A 1 82 ? -19.594 -8.977 -0.98 1 97.62 82 ALA A N 1
ATOM 610 C CA . ALA A 1 82 ? -20.75 -9.406 -1.755 1 97.62 82 ALA A CA 1
ATOM 611 C C . ALA A 1 82 ? -20.328 -10.273 -2.938 1 97.62 82 ALA A C 1
ATOM 613 O O . ALA A 1 82 ? -21 -11.258 -3.26 1 97.62 82 ALA A O 1
ATOM 614 N N . VAL A 1 83 ? -19.266 -9.953 -3.58 1 97.44 83 VAL A N 1
ATOM 615 C CA . VAL A 1 83 ? -18.75 -10.734 -4.699 1 97.44 83 VAL A CA 1
ATOM 616 C C . VAL A 1 83 ? -18.359 -12.133 -4.223 1 97.44 83 VAL A C 1
ATOM 618 O O . VAL A 1 83 ? -18.703 -13.125 -4.855 1 97.44 83 VAL A O 1
ATOM 621 N N . LEU A 1 84 ? -17.656 -12.242 -3.092 1 95.81 84 LEU A N 1
ATOM 622 C CA . LEU A 1 84 ? -17.234 -13.523 -2.545 1 95.81 84 LEU A CA 1
ATOM 623 C C . LEU A 1 84 ? -18.453 -14.391 -2.203 1 95.81 84 LEU A C 1
ATOM 625 O O . LEU A 1 84 ? -18.516 -15.562 -2.598 1 95.81 84 LEU A O 1
ATOM 629 N N . GLN A 1 85 ? -19.359 -13.75 -1.562 1 95.25 85 GLN A N 1
ATOM 630 C CA . GLN A 1 85 ? -20.5 -14.477 -1.001 1 95.25 85 GLN A CA 1
ATOM 631 C C . GLN A 1 85 ? -21.469 -14.906 -2.096 1 95.25 85 GLN A C 1
ATOM 633 O O . GLN A 1 85 ? -22.25 -15.852 -1.911 1 95.25 85 GLN A O 1
ATOM 638 N N . SER A 1 86 ? -21.422 -14.242 -3.174 1 96.38 86 SER A N 1
ATOM 639 C CA . SER A 1 86 ? -22.344 -14.562 -4.258 1 96.38 86 SER A CA 1
ATOM 640 C C . SER A 1 86 ? -21.719 -15.531 -5.254 1 96.38 86 SER A C 1
ATOM 642 O O . SER A 1 86 ? -22.344 -15.922 -6.234 1 96.38 86 SER A O 1
ATOM 644 N N . SER A 1 87 ? -20.547 -15.977 -4.992 1 94.94 87 SER A N 1
ATOM 645 C CA . SER A 1 87 ? -19.812 -16.797 -5.953 1 94.94 87 SER A CA 1
ATOM 646 C C . SER A 1 87 ? -20.281 -18.25 -5.898 1 94.94 87 SER A C 1
ATOM 648 O O . SER A 1 87 ? -20.75 -18.719 -4.859 1 94.94 87 SER A O 1
ATOM 650 N N . SER A 1 88 ? -20.156 -18.984 -6.977 1 92 88 SER A N 1
ATOM 651 C CA . SER A 1 88 ? -20.594 -20.375 -7.102 1 92 88 SER A CA 1
ATOM 652 C C . SER A 1 88 ? -19.594 -21.344 -6.496 1 92 88 SER A C 1
ATOM 654 O O . SER A 1 88 ? -19.922 -22.484 -6.203 1 92 88 SER A O 1
ATOM 656 N N . GLY A 1 89 ? -18.391 -20.984 -6.328 1 94.81 89 GLY A N 1
ATOM 657 C CA . GLY A 1 89 ? -17.297 -21.781 -5.801 1 94.81 89 GLY A CA 1
ATOM 658 C C . GLY A 1 89 ? -16.047 -20.969 -5.504 1 94.81 89 GLY A C 1
ATOM 659 O O . GLY A 1 89 ? -16.016 -19.766 -5.754 1 94.81 89 GLY A O 1
ATOM 660 N N . PRO A 1 90 ? -15.102 -21.688 -4.969 1 95.25 90 PRO A N 1
ATOM 661 C CA . PRO A 1 90 ? -13.922 -20.938 -4.539 1 95.25 90 PRO A CA 1
ATOM 662 C C . PRO A 1 90 ? -13.156 -20.312 -5.703 1 95.25 90 PRO A C 1
ATOM 664 O O . PRO A 1 90 ? -12.625 -19.203 -5.574 1 95.25 90 PRO A O 1
ATOM 667 N N . HIS A 1 91 ? -13.148 -21.047 -6.801 1 97.06 91 HIS A N 1
ATOM 668 C CA . HIS A 1 91 ? -12.484 -20.484 -7.973 1 97.06 91 HIS A CA 1
ATOM 669 C C . HIS A 1 91 ? -13.164 -19.203 -8.43 1 97.06 91 HIS A C 1
ATOM 671 O O . HIS A 1 91 ? -12.508 -18.172 -8.586 1 97.06 91 HIS A O 1
ATOM 677 N N . ASP A 1 92 ? -14.445 -19.219 -8.578 1 97.12 92 ASP A N 1
ATOM 678 C CA . ASP A 1 92 ? -15.219 -18.062 -9.008 1 97.12 92 ASP A CA 1
ATOM 679 C C . ASP A 1 92 ? -15.109 -16.922 -8 1 97.12 92 ASP A C 1
ATOM 681 O O . ASP A 1 92 ? -15.102 -15.75 -8.375 1 97.12 92 ASP A O 1
ATOM 685 N N . GLY A 1 93 ? -15.07 -17.266 -6.797 1 96.94 93 GLY A N 1
ATOM 686 C CA . GLY A 1 93 ? -14.93 -16.266 -5.75 1 96.94 93 GLY A CA 1
ATOM 687 C C . GLY A 1 93 ? -13.602 -15.539 -5.801 1 96.94 93 GLY A C 1
ATOM 688 O O . GLY A 1 93 ? -13.562 -14.305 -5.785 1 96.94 93 GLY A O 1
ATOM 689 N N . VAL A 1 94 ? -12.531 -16.297 -5.891 1 96.81 94 VAL A N 1
ATOM 690 C CA . VAL A 1 94 ? -11.188 -15.734 -5.895 1 96.81 94 VAL A CA 1
ATOM 691 C C . VAL A 1 94 ? -10.984 -14.891 -7.152 1 96.81 94 VAL A C 1
ATOM 693 O O . VAL A 1 94 ? -10.602 -13.727 -7.07 1 96.81 94 VAL A O 1
ATOM 696 N N . VAL A 1 95 ? -11.328 -15.43 -8.281 1 97.44 95 VAL A N 1
ATOM 697 C CA . VAL A 1 95 ? -11.148 -14.742 -9.562 1 97.44 95 VAL A CA 1
ATOM 698 C C . VAL A 1 95 ? -12.086 -13.539 -9.633 1 97.44 95 VAL A C 1
ATOM 700 O O . VAL A 1 95 ? -11.68 -12.461 -10.078 1 97.44 95 VAL A O 1
ATOM 703 N N . GLY A 1 96 ? -13.305 -13.711 -9.195 1 97.38 96 GLY A N 1
ATOM 704 C CA . GLY A 1 96 ? -14.266 -12.617 -9.164 1 97.38 96 GLY A CA 1
ATOM 705 C C . GLY A 1 96 ? -13.844 -11.469 -8.273 1 97.38 96 GLY A C 1
ATOM 706 O O . GLY A 1 96 ? -14.031 -10.305 -8.617 1 97.38 96 GLY A O 1
ATOM 707 N N . ALA A 1 97 ? -13.312 -11.789 -7.156 1 96.94 97 ALA A N 1
ATOM 708 C CA . ALA A 1 97 ? -12.859 -10.773 -6.211 1 96.94 97 ALA A CA 1
ATOM 709 C C . ALA A 1 97 ? -11.719 -9.945 -6.797 1 96.94 97 ALA A C 1
ATOM 711 O O . ALA A 1 97 ? -11.688 -8.727 -6.629 1 96.94 97 ALA A O 1
ATOM 712 N N . VAL A 1 98 ? -10.797 -10.594 -7.43 1 97.69 98 VAL A N 1
ATOM 713 C CA . VAL A 1 98 ? -9.695 -9.906 -8.086 1 97.69 98 VAL A CA 1
ATOM 714 C C . VAL A 1 98 ? -10.242 -8.961 -9.164 1 97.69 98 VAL A C 1
ATOM 716 O O . VAL A 1 98 ? -9.867 -7.789 -9.219 1 97.69 98 VAL A O 1
ATOM 719 N N . SER A 1 99 ? -11.125 -9.461 -9.977 1 97.75 99 SER A N 1
ATOM 720 C CA . SER A 1 99 ? -11.742 -8.664 -11.031 1 97.75 99 SER A CA 1
ATOM 721 C C . SER A 1 99 ? -12.508 -7.48 -10.445 1 97.75 99 SER A C 1
ATOM 723 O O . SER A 1 99 ? -12.414 -6.363 -10.961 1 97.75 99 SER A O 1
ATOM 725 N N . PHE A 1 100 ? -13.242 -7.777 -9.453 1 98 100 PHE A N 1
ATOM 726 C CA . PHE A 1 100 ? -14 -6.719 -8.797 1 98 100 PHE A CA 1
ATOM 727 C C . PHE A 1 100 ? -13.07 -5.605 -8.328 1 98 100 PHE A C 1
ATOM 729 O O . PHE A 1 100 ? -13.352 -4.422 -8.539 1 98 100 PHE A O 1
ATOM 736 N N . HIS A 1 101 ? -11.984 -5.941 -7.605 1 97.81 101 HIS A N 1
ATOM 737 C CA . HIS A 1 101 ? -11.047 -4.945 -7.094 1 97.81 101 HIS A CA 1
ATOM 738 C C . HIS A 1 101 ? -10.562 -4.023 -8.203 1 97.81 101 HIS A C 1
ATOM 740 O O . HIS A 1 101 ? -10.602 -2.801 -8.062 1 97.81 101 HIS A O 1
ATOM 746 N N . LEU A 1 102 ? -10.133 -4.629 -9.289 1 97.5 102 LEU A N 1
ATOM 747 C CA . LEU A 1 102 ? -9.609 -3.852 -10.406 1 97.5 102 LEU A CA 1
ATOM 748 C C . LEU A 1 102 ? -10.695 -2.969 -11.008 1 97.5 102 LEU A C 1
ATOM 750 O O . LEU A 1 102 ? -10.453 -1.796 -11.305 1 97.5 102 LEU A O 1
ATOM 754 N N . GLN A 1 103 ? -11.828 -3.504 -11.156 1 97.81 103 GLN A N 1
ATOM 755 C CA . GLN A 1 103 ? -12.945 -2.748 -11.711 1 97.81 103 GLN A CA 1
ATOM 756 C C . GLN A 1 103 ? -13.352 -1.606 -10.781 1 97.81 103 GLN A C 1
ATOM 758 O O . GLN A 1 103 ? -13.656 -0.503 -11.234 1 97.81 103 GLN A O 1
ATOM 763 N N . TRP A 1 104 ? -13.391 -1.896 -9.562 1 97.5 104 TRP A N 1
ATOM 764 C CA . TRP A 1 104 ? -13.75 -0.875 -8.578 1 97.5 104 TRP A CA 1
ATOM 765 C C . TRP A 1 104 ? -12.758 0.288 -8.617 1 97.5 104 TRP A C 1
ATOM 767 O O . TRP A 1 104 ? -13.164 1.453 -8.625 1 97.5 104 TRP A O 1
ATOM 777 N N . VAL A 1 105 ? -11.508 -0.023 -8.594 1 95 105 VAL A N 1
ATOM 778 C CA . VAL A 1 105 ? -10.469 1.005 -8.625 1 95 105 VAL A CA 1
ATOM 779 C C . VAL A 1 105 ? -10.617 1.847 -9.891 1 95 105 VAL A C 1
ATOM 781 O O . VAL A 1 105 ? -10.547 3.078 -9.836 1 95 105 VAL A O 1
ATOM 784 N N . ALA A 1 106 ? -10.852 1.178 -11.031 1 94.69 106 ALA A N 1
ATOM 785 C CA . ALA A 1 106 ? -11.023 1.894 -12.289 1 94.69 106 ALA A CA 1
ATOM 786 C C . ALA A 1 106 ? -12.25 2.799 -12.25 1 94.69 106 ALA A C 1
ATOM 788 O O . ALA A 1 106 ? -12.211 3.928 -12.75 1 94.69 106 ALA A O 1
ATOM 789 N N . ALA A 1 107 ? -13.289 2.32 -11.672 1 96.12 107 ALA A N 1
ATOM 790 C CA . ALA A 1 107 ? -14.555 3.043 -11.633 1 96.12 107 ALA A CA 1
ATOM 791 C C . ALA A 1 107 ? -14.539 4.133 -10.562 1 96.12 107 ALA A C 1
ATOM 793 O O . ALA A 1 107 ? -15.32 5.082 -10.625 1 96.12 107 ALA A O 1
ATOM 794 N N . ASN A 1 108 ? -13.711 3.963 -9.586 1 95.81 108 ASN A N 1
ATOM 795 C CA . ASN A 1 108 ? -13.625 4.879 -8.453 1 95.81 108 ASN A CA 1
ATOM 796 C C . ASN A 1 108 ? -12.203 5.383 -8.234 1 95.81 108 ASN A C 1
ATOM 798 O O . ASN A 1 108 ? -11.68 5.328 -7.125 1 95.81 108 ASN A O 1
ATOM 802 N N . GLU A 1 109 ? -11.695 5.945 -9.273 1 91.69 109 GLU A N 1
ATOM 803 C CA . GLU A 1 109 ? -10.273 6.273 -9.266 1 91.69 109 GLU A CA 1
ATOM 804 C C . GLU A 1 109 ? -9.938 7.27 -8.164 1 91.69 109 GLU A C 1
ATOM 806 O O . GLU A 1 109 ? -8.984 7.074 -7.41 1 91.69 109 GLU A O 1
ATOM 811 N N . MET A 1 110 ? -10.758 8.297 -8.023 1 90.06 110 MET A N 1
ATOM 812 C CA . MET A 1 110 ? -10.477 9.344 -7.047 1 90.06 110 MET A CA 1
ATOM 813 C C . MET A 1 110 ? -10.625 8.812 -5.625 1 90.06 110 MET A C 1
ATOM 815 O O . MET A 1 110 ? -9.789 9.094 -4.762 1 90.06 110 MET A O 1
ATOM 819 N N . ARG A 1 111 ? -11.609 8.023 -5.379 1 92.62 111 ARG A N 1
ATOM 820 C CA . ARG A 1 111 ? -11.805 7.422 -4.066 1 92.62 111 ARG A CA 1
ATOM 821 C C . ARG A 1 111 ? -10.68 6.449 -3.734 1 92.62 111 ARG A C 1
ATOM 823 O O . ARG A 1 111 ? -10.211 6.402 -2.596 1 92.62 111 ARG A O 1
ATOM 830 N N . ALA A 1 112 ? -10.258 5.695 -4.738 1 91.62 112 ALA A N 1
ATOM 831 C CA . ALA A 1 112 ? -9.156 4.754 -4.555 1 91.62 112 ALA A CA 1
ATOM 832 C C . ALA A 1 112 ? -7.859 5.484 -4.211 1 91.62 112 ALA A C 1
ATOM 834 O O . ALA A 1 112 ? -7.117 5.066 -3.322 1 91.62 112 ALA A O 1
ATOM 835 N N . ARG A 1 113 ? -7.652 6.543 -4.918 1 87.19 113 ARG A N 1
ATOM 836 C CA . ARG A 1 113 ? -6.48 7.363 -4.621 1 87.19 113 ARG A CA 1
ATOM 837 C C . ARG A 1 113 ? -6.52 7.875 -3.186 1 87.19 113 ARG A C 1
ATOM 839 O O . ARG A 1 113 ? -5.496 7.883 -2.498 1 87.19 113 ARG A O 1
ATOM 846 N N . PHE A 1 114 ? -7.648 8.281 -2.807 1 86.81 114 PHE A N 1
ATOM 847 C CA . PHE A 1 114 ? -7.812 8.781 -1.446 1 86.81 114 PHE A CA 1
ATOM 848 C C . PHE A 1 114 ? -7.562 7.68 -0.428 1 86.81 114 PHE A C 1
ATOM 850 O O . PHE A 1 114 ? -6.887 7.898 0.582 1 86.81 114 PHE A O 1
ATOM 857 N N . LEU A 1 115 ? -8 6.438 -0.688 1 86.19 115 LEU A N 1
ATOM 858 C CA . LEU A 1 115 ? -7.836 5.297 0.207 1 86.19 115 LEU A CA 1
ATOM 859 C C . LEU A 1 115 ? -6.375 4.863 0.27 1 86.19 115 LEU A C 1
ATOM 861 O O . LEU A 1 115 ? -5.859 4.559 1.348 1 86.19 115 LEU A O 1
ATOM 865 N N . PHE A 1 116 ? -5.73 4.816 -0.867 1 78.12 116 PHE A N 1
ATOM 866 C CA . PHE A 1 116 ? -4.371 4.301 -0.948 1 78.12 116 PHE A CA 1
ATOM 867 C C . PHE A 1 116 ? -3.367 5.344 -0.469 1 78.12 116 PHE A C 1
ATOM 869 O O . PHE A 1 116 ? -2.312 4.996 0.07 1 78.12 116 PHE A O 1
ATOM 876 N N . HIS A 1 117 ? -3.646 6.512 -0.749 1 65 117 HIS A N 1
ATOM 877 C CA . HIS A 1 117 ? -2.666 7.559 -0.485 1 65 117 HIS A CA 1
ATOM 878 C C . HIS A 1 117 ? -2.953 8.258 0.838 1 65 117 HIS A C 1
ATOM 880 O O . HIS A 1 117 ? -2.066 8.891 1.415 1 65 117 HIS A O 1
ATOM 886 N N . CYS A 1 118 ? -4.141 8.391 1.126 1 54.22 118 CYS A N 1
ATOM 887 C CA . CYS A 1 118 ? -4.473 9.203 2.295 1 54.22 118 CYS A CA 1
ATOM 888 C C . CYS A 1 118 ? -4.344 8.383 3.576 1 54.22 118 CYS A C 1
ATOM 890 O O . CYS A 1 118 ? -5.211 7.566 3.887 1 54.22 118 CYS A O 1
ATOM 892 N N . ARG A 1 119 ? -3.264 7.852 3.963 1 49.59 119 ARG A N 1
ATOM 893 C CA . ARG A 1 119 ? -3.258 7.238 5.289 1 49.59 119 ARG A CA 1
ATOM 894 C C . ARG A 1 119 ? -2.949 8.273 6.367 1 49.59 119 ARG A C 1
ATOM 896 O O . ARG A 1 119 ? -2.578 7.914 7.488 1 49.59 119 ARG A O 1
ATOM 903 N N . GLU A 1 120 ? -2.748 9.539 5.867 1 47.22 120 GLU A N 1
ATOM 904 C CA . GLU A 1 120 ? -2.596 10.633 6.82 1 47.22 120 GLU A CA 1
ATOM 905 C C . GLU A 1 120 ? -3.498 10.445 8.031 1 47.22 120 GLU A C 1
ATOM 907 O O . GLU A 1 120 ? -3.326 11.117 9.055 1 47.22 120 GLU A O 1
ATOM 912 N N . PHE A 1 121 ? -4.582 9.719 7.68 1 47.28 121 PHE A N 1
ATOM 913 C CA . PHE A 1 121 ? -5.656 9.914 8.641 1 47.28 121 PHE A CA 1
ATOM 914 C C . PHE A 1 121 ? -5.277 9.352 10.008 1 47.28 121 PHE A C 1
ATOM 916 O O . PHE A 1 121 ? -6.125 9.234 10.891 1 47.28 121 PHE A O 1
ATOM 923 N N . GLU A 1 122 ? -3.926 8.922 10.031 1 48.44 122 GLU A N 1
ATOM 924 C CA . GLU A 1 122 ? -3.504 8.945 11.43 1 48.44 122 GLU A CA 1
ATOM 925 C C . GLU A 1 122 ? -4.012 10.188 12.141 1 48.44 122 GLU A C 1
ATOM 927 O O . GLU A 1 122 ? -3.826 10.336 13.352 1 48.44 122 GLU A O 1
ATOM 932 N N . VAL A 1 123 ? -4.289 11.156 11.336 1 45.66 123 VAL A N 1
ATOM 933 C CA . VAL A 1 123 ? -4.688 12.398 11.984 1 45.66 123 VAL A CA 1
ATOM 934 C C . VAL A 1 123 ? -5.895 12.148 12.891 1 45.66 123 VAL A C 1
ATOM 936 O O . VAL A 1 123 ? -6.09 12.859 13.883 1 45.66 123 VAL A O 1
ATOM 939 N N . ILE A 1 124 ? -6.938 11.375 12.562 1 53.75 124 ILE A N 1
ATOM 940 C CA . ILE A 1 124 ? -7.977 11.508 13.578 1 53.75 124 ILE A CA 1
ATOM 941 C C . ILE A 1 124 ? -7.973 10.273 14.477 1 53.75 124 ILE A C 1
ATOM 943 O O . ILE A 1 124 ? -8.43 9.203 14.07 1 53.75 124 ILE A O 1
ATOM 947 N N . GLU A 1 125 ? -7.051 10.312 15.344 1 60.22 125 GLU A N 1
ATOM 948 C CA . GLU A 1 125 ? -6.949 9.328 16.422 1 60.22 125 GLU A CA 1
ATOM 949 C C . GLU A 1 125 ? -8.297 8.656 16.688 1 60.22 125 GLU A C 1
ATOM 951 O O . GLU A 1 125 ? -8.359 7.438 16.875 1 60.22 125 GLU A O 1
ATOM 956 N N . GLU A 1 126 ? -9.266 9.531 16.531 1 67.5 126 GLU A N 1
ATOM 957 C CA . GLU A 1 126 ? -10.602 9.039 16.859 1 67.5 126 GLU A CA 1
ATOM 958 C C . GLU A 1 126 ? -11.094 8.039 15.82 1 67.5 126 GLU A C 1
ATOM 960 O O . GLU A 1 126 ? -11.922 7.18 16.125 1 67.5 126 GLU A O 1
ATOM 965 N N . SER A 1 127 ? -10.539 8.203 14.656 1 77.88 127 SER A N 1
ATOM 966 C CA . SER A 1 127 ? -11.023 7.328 13.602 1 77.88 127 SER A CA 1
ATOM 967 C C . SER A 1 127 ? -10.172 6.062 13.5 1 77.88 127 SER A C 1
ATOM 969 O O . SER A 1 127 ? -10.594 5.074 12.891 1 77.88 127 SER A O 1
ATOM 971 N N . ARG A 1 128 ? -9.094 6.035 14.133 1 76.56 128 ARG A N 1
ATOM 972 C CA . ARG A 1 128 ? -8.156 4.918 14.039 1 76.56 128 ARG A CA 1
ATOM 973 C C . ARG A 1 128 ? -8.812 3.615 14.492 1 76.56 128 ARG A C 1
ATOM 975 O O . ARG A 1 128 ? -8.68 2.584 13.828 1 76.56 128 ARG A O 1
ATOM 982 N N . SER A 1 129 ? -9.5 3.719 15.633 1 82.19 129 SER A N 1
ATOM 983 C CA . SER A 1 129 ? -10.141 2.523 16.172 1 82.19 129 SER A CA 1
ATOM 984 C C . SER A 1 129 ? -11.227 2.01 15.234 1 82.19 129 SER A C 1
ATOM 986 O O . SER A 1 129 ? -11.375 0.8 15.055 1 82.19 129 SER A O 1
ATOM 988 N N . THR A 1 130 ? -11.906 2.947 14.641 1 86.56 130 THR A N 1
ATOM 989 C CA . THR A 1 130 ? -12.984 2.562 13.734 1 86.56 130 THR A CA 1
ATOM 990 C C . THR A 1 130 ? -12.414 1.947 12.461 1 86.56 130 THR A C 1
ATOM 992 O O . THR A 1 130 ? -12.961 0.966 11.945 1 86.56 130 THR A O 1
ATOM 995 N N . ILE A 1 131 ? -11.367 2.455 12 1 84.44 131 ILE A N 1
ATOM 996 C CA . ILE A 1 131 ? -10.711 1.934 10.805 1 84.44 131 ILE A CA 1
ATOM 997 C C . ILE A 1 131 ? -10.195 0.522 11.078 1 84.44 131 ILE A C 1
ATOM 999 O O . ILE A 1 131 ? -10.414 -0.389 10.273 1 84.44 131 ILE A O 1
ATOM 1003 N N . THR A 1 132 ? -9.617 0.379 12.203 1 83.12 132 THR A N 1
ATOM 1004 C CA . THR A 1 132 ? -9.109 -0.931 12.594 1 83.12 132 THR A CA 1
ATOM 1005 C C . THR A 1 132 ? -10.242 -1.948 12.68 1 83.12 132 THR A C 1
ATOM 1007 O O . THR A 1 132 ? -10.102 -3.078 12.211 1 83.12 132 THR A O 1
ATOM 1010 N N . ALA A 1 133 ? -11.289 -1.507 13.25 1 88.44 133 ALA A N 1
ATOM 1011 C CA . ALA A 1 133 ? -12.438 -2.395 13.391 1 88.44 133 ALA A CA 1
ATOM 1012 C C . ALA A 1 133 ? -12.992 -2.803 12.031 1 88.44 133 ALA A C 1
ATOM 1014 O O . ALA A 1 133 ? -13.406 -3.947 11.836 1 88.44 133 ALA A O 1
ATOM 1015 N N . LEU A 1 134 ? -13.023 -1.898 11.07 1 89.75 134 LEU A N 1
ATOM 1016 C CA . LEU A 1 134 ? -13.5 -2.201 9.727 1 89.75 134 LEU A CA 1
ATOM 1017 C C . LEU A 1 134 ? -12.602 -3.225 9.047 1 89.75 134 LEU A C 1
ATOM 1019 O O . LEU A 1 134 ? -13.094 -4.145 8.383 1 89.75 134 LEU A O 1
ATOM 1023 N N . HIS A 1 135 ? -11.352 -3.076 9.219 1 86.56 135 HIS A N 1
ATOM 1024 C CA . HIS A 1 135 ? -10.406 -4.047 8.672 1 86.56 135 HIS A CA 1
ATOM 1025 C C . HIS A 1 135 ? -10.633 -5.43 9.273 1 86.56 135 HIS A C 1
ATOM 1027 O O . HIS A 1 135 ? -10.703 -6.422 8.547 1 86.56 135 HIS A O 1
ATOM 1033 N N . GLU A 1 136 ? -10.75 -5.453 10.57 1 87.69 136 GLU A N 1
ATOM 1034 C CA . GLU A 1 136 ? -10.914 -6.727 11.266 1 87.69 136 GLU A CA 1
ATOM 1035 C C . GLU A 1 136 ? -12.219 -7.41 10.859 1 87.69 136 GLU A C 1
ATOM 1037 O O . GLU A 1 136 ? -12.25 -8.633 10.68 1 87.69 136 GLU A O 1
ATOM 1042 N N . ASP A 1 137 ? -13.164 -6.594 10.789 1 93.19 137 ASP A N 1
ATOM 1043 C CA . ASP A 1 137 ? -14.453 -7.137 10.352 1 93.19 137 ASP A CA 1
ATOM 1044 C C . ASP A 1 137 ? -14.359 -7.715 8.945 1 93.19 137 ASP A C 1
ATOM 1046 O O . ASP A 1 137 ? -14.836 -8.82 8.688 1 93.19 137 ASP A O 1
ATOM 1050 N N . PHE A 1 138 ? -13.789 -7.02 8.086 1 93.06 138 PHE A N 1
ATOM 1051 C CA . PHE A 1 138 ? -13.602 -7.473 6.711 1 93.06 138 PHE A CA 1
ATOM 1052 C C . PHE A 1 138 ? -12.82 -8.781 6.676 1 93.06 138 PHE A C 1
ATOM 1054 O O . PHE A 1 138 ? -13.258 -9.758 6.062 1 93.06 138 PHE A O 1
ATOM 1061 N N . TYR A 1 139 ? -11.742 -8.789 7.32 1 88.31 139 TYR A N 1
ATOM 1062 C CA . TYR A 1 139 ? -10.883 -9.969 7.309 1 88.31 139 TYR A CA 1
ATOM 1063 C C . TYR A 1 139 ? -11.594 -11.172 7.918 1 88.31 139 TYR A C 1
ATOM 1065 O O . TYR A 1 139 ? -11.445 -12.297 7.441 1 88.31 139 TYR A O 1
ATOM 1073 N N . SER A 1 140 ? -12.273 -10.914 8.953 1 92.81 140 SER A N 1
ATOM 1074 C CA . SER A 1 140 ? -13.016 -11.984 9.609 1 92.81 140 SER A CA 1
ATOM 1075 C C . SER A 1 140 ? -14.055 -12.594 8.664 1 92.81 140 SER A C 1
ATOM 1077 O O . SER A 1 140 ? -14.18 -13.812 8.578 1 92.81 140 SER A O 1
ATOM 1079 N N . GLN A 1 141 ? -14.75 -11.781 7.984 1 95.38 141 GLN A N 1
ATOM 1080 C CA . GLN A 1 141 ? -15.781 -12.25 7.062 1 95.38 141 GLN A CA 1
ATOM 1081 C C . GLN A 1 141 ? -15.164 -12.953 5.863 1 95.38 141 GLN A C 1
ATOM 1083 O O . GLN A 1 141 ? -15.688 -13.969 5.395 1 95.38 141 GLN A O 1
ATOM 1088 N N . ALA A 1 142 ? -14.125 -12.438 5.363 1 93.69 142 ALA A N 1
ATOM 1089 C CA . ALA A 1 142 ? -13.422 -13.094 4.266 1 93.69 142 ALA A CA 1
ATOM 1090 C C . ALA A 1 142 ? -12.898 -14.461 4.688 1 93.69 142 ALA A C 1
ATOM 1092 O O . ALA A 1 142 ? -12.984 -15.43 3.932 1 93.69 142 ALA A O 1
ATOM 1093 N N . SER A 1 143 ? -12.367 -14.516 5.887 1 92.19 143 SER A N 1
ATOM 1094 C CA . SER A 1 143 ? -11.875 -15.781 6.43 1 92.19 143 SER A CA 1
ATOM 1095 C C . SER A 1 143 ? -13.008 -16.781 6.598 1 92.19 143 SER A C 1
ATOM 1097 O O . SER A 1 143 ? -12.836 -17.984 6.336 1 92.19 143 SER A O 1
ATOM 1099 N N . ALA A 1 144 ? -14.07 -16.297 7.078 1 94.88 144 ALA A N 1
ATOM 1100 C CA . ALA A 1 144 ? -15.234 -17.156 7.242 1 94.88 144 ALA A CA 1
ATOM 1101 C C . ALA A 1 144 ? -15.672 -17.75 5.902 1 94.88 144 ALA A C 1
ATOM 1103 O O . ALA A 1 144 ? -16.125 -18.891 5.84 1 94.88 144 ALA A O 1
ATOM 1104 N N . TRP A 1 145 ? -15.586 -17.016 4.871 1 95.25 145 TRP A N 1
ATOM 1105 C CA . TRP A 1 145 ? -15.914 -17.484 3.533 1 95.25 145 TRP A CA 1
ATOM 1106 C C . TRP A 1 145 ? -14.93 -18.562 3.08 1 95.25 145 TRP A C 1
ATOM 1108 O O . TRP A 1 145 ? -15.32 -19.547 2.441 1 95.25 145 TRP A O 1
ATOM 1118 N N . LEU A 1 146 ? -13.68 -18.438 3.393 1 93.44 146 LEU A N 1
ATOM 1119 C CA . LEU A 1 146 ? -12.617 -19.328 2.963 1 93.44 146 LEU A CA 1
ATOM 1120 C C . LEU A 1 146 ? -12.695 -20.656 3.701 1 93.44 146 LEU A C 1
ATOM 1122 O O . LEU A 1 146 ? -12.328 -21.703 3.15 1 93.44 146 LEU A O 1
ATOM 1126 N N . GLN A 1 147 ? -13.164 -20.672 4.906 1 94.44 147 GLN A N 1
ATOM 1127 C CA . GLN A 1 147 ? -13.023 -21.766 5.863 1 94.44 147 GLN A CA 1
ATOM 1128 C C . GLN A 1 147 ? -13.617 -23.047 5.309 1 94.44 147 GLN A C 1
ATOM 1130 O O . GLN A 1 147 ? -12.961 -24.094 5.32 1 94.44 147 GLN A O 1
ATOM 1135 N N . PRO A 1 148 ? -14.797 -23.062 4.82 1 95.31 148 PRO A N 1
ATOM 1136 C CA . PRO A 1 148 ? -15.359 -24.312 4.305 1 95.31 148 PRO A CA 1
ATOM 1137 C C . PRO A 1 148 ? -14.578 -24.875 3.113 1 95.31 148 PRO A C 1
ATOM 1139 O O . PRO A 1 148 ? -14.523 -26.078 2.914 1 95.31 148 PRO A O 1
ATOM 1142 N N . HIS A 1 149 ? -13.992 -24.047 2.297 1 95.5 149 HIS A N 1
ATOM 1143 C CA . HIS A 1 149 ? -13.242 -24.484 1.126 1 95.5 149 HIS A CA 1
ATOM 1144 C C . HIS A 1 149 ? -11.906 -25.094 1.528 1 95.5 149 HIS A C 1
ATOM 1146 O O . HIS A 1 149 ? -11.391 -25.984 0.844 1 95.5 149 HIS A O 1
ATOM 1152 N N . VAL A 1 150 ? -11.352 -24.609 2.607 1 94.94 150 VAL A N 1
ATOM 1153 C CA . VAL A 1 150 ? -10.125 -25.172 3.162 1 94.94 150 VAL A CA 1
ATOM 1154 C C . VAL A 1 150 ? -10.422 -26.562 3.736 1 94.94 150 VAL A C 1
ATOM 1156 O O . VAL A 1 150 ? -9.672 -27.516 3.494 1 94.94 150 VAL A O 1
ATOM 1159 N N . GLU A 1 151 ? -11.484 -26.641 4.434 1 95.5 151 GLU A N 1
ATOM 1160 C CA . GLU A 1 151 ? -11.875 -27.906 5.055 1 95.5 151 GLU A CA 1
ATOM 1161 C C . GLU A 1 151 ? -12.141 -28.984 4 1 95.5 151 GLU A C 1
ATOM 1163 O O . GLU A 1 151 ? -11.828 -30.156 4.219 1 95.5 151 GLU A O 1
ATOM 1168 N N . LYS A 1 152 ? -12.664 -28.578 2.869 1 96.56 152 LYS A N 1
ATOM 1169 C CA . LYS A 1 152 ? -12.969 -29.516 1.789 1 96.56 152 LYS A CA 1
ATOM 1170 C C . LYS A 1 152 ? -11.766 -29.719 0.874 1 96.56 152 LYS A C 1
ATOM 1172 O O . LYS A 1 152 ? -11.883 -30.328 -0.185 1 96.56 152 LYS A O 1
ATOM 1177 N N . ARG A 1 153 ? -10.68 -29.047 1.199 1 95.81 153 ARG A N 1
ATOM 1178 C CA . ARG A 1 153 ? -9.391 -29.203 0.529 1 95.81 153 ARG A CA 1
ATOM 1179 C C . ARG A 1 153 ? -9.445 -28.672 -0.897 1 95.81 153 ARG A C 1
ATOM 1181 O O . ARG A 1 153 ? -8.836 -29.234 -1.804 1 95.81 153 ARG A O 1
ATOM 1188 N N . ARG A 1 154 ? -10.25 -27.703 -1.098 1 95.56 154 ARG A N 1
ATOM 1189 C CA . ARG A 1 154 ? -10.258 -26.969 -2.361 1 95.56 154 ARG A CA 1
ATOM 1190 C C . ARG A 1 154 ? -9.219 -25.859 -2.352 1 95.56 154 ARG A C 1
ATOM 1192 O O . ARG A 1 154 ? -8.695 -25.484 -3.402 1 95.56 154 ARG A O 1
ATOM 1199 N N . ILE A 1 155 ? -9.055 -25.297 -1.227 1 95.5 155 ILE A N 1
ATOM 1200 C CA . ILE A 1 155 ? -8.047 -24.266 -0.982 1 95.5 155 ILE A CA 1
ATOM 1201 C C . ILE A 1 155 ? -7.023 -24.781 0.029 1 95.5 155 ILE A C 1
ATOM 1203 O O . ILE A 1 155 ? -7.375 -25.469 0.982 1 95.5 155 ILE A O 1
ATOM 1207 N N . LYS A 1 156 ? -5.727 -24.453 -0.198 1 95.81 156 LYS A N 1
ATOM 1208 C CA . LYS A 1 156 ? -4.633 -24.875 0.672 1 95.81 156 LYS A CA 1
ATOM 1209 C C . LYS A 1 156 ? -4.867 -24.422 2.109 1 95.81 156 LYS A C 1
ATOM 1211 O O . LYS A 1 156 ? -5.395 -23.328 2.346 1 95.81 156 LYS A O 1
ATOM 1216 N N . PRO A 1 157 ? -4.465 -25.219 3.078 1 94.56 157 PRO A N 1
ATOM 1217 C CA . PRO A 1 157 ? -4.602 -24.859 4.488 1 94.56 157 PRO A CA 1
ATOM 1218 C C . PRO A 1 157 ? -3.529 -23.859 4.945 1 94.56 157 PRO A C 1
ATOM 1220 O O . PRO A 1 157 ? -2.658 -24.219 5.746 1 94.56 157 PRO A O 1
ATOM 1223 N N . LEU A 1 158 ? -3.588 -22.703 4.523 1 93.69 158 LEU A N 1
ATOM 1224 C CA . LEU A 1 158 ? -2.674 -21.625 4.875 1 93.69 158 LEU A CA 1
ATOM 1225 C C . LEU A 1 158 ? -3.289 -20.719 5.934 1 93.69 158 LEU A C 1
ATOM 1227 O O . LEU A 1 158 ? -4.516 -20.641 6.047 1 93.69 158 LEU A O 1
ATOM 1231 N N . PRO A 1 159 ? -2.365 -20.078 6.754 1 90.81 159 PRO A N 1
ATOM 1232 C CA . PRO A 1 159 ? -2.926 -19.016 7.59 1 90.81 159 PRO A CA 1
ATOM 1233 C C . PRO A 1 159 ? -3.74 -18.016 6.785 1 90.81 159 PRO A C 1
ATOM 1235 O O . PRO A 1 159 ? -3.354 -17.641 5.672 1 90.81 159 PRO A O 1
ATOM 1238 N N . PRO A 1 160 ? -4.832 -17.562 7.332 1 88.06 160 PRO A N 1
ATOM 1239 C CA . PRO A 1 160 ? -5.762 -16.734 6.562 1 88.06 160 PRO A CA 1
ATOM 1240 C C . PRO A 1 160 ? -5.105 -15.484 5.996 1 88.06 160 PRO A C 1
ATOM 1242 O O . PRO A 1 160 ? -5.363 -15.109 4.852 1 88.06 160 PRO A O 1
ATOM 1245 N N . ARG A 1 161 ? -4.27 -14.82 6.738 1 88.69 161 ARG A N 1
ATOM 1246 C CA . ARG A 1 161 ? -3.605 -13.609 6.273 1 88.69 161 ARG A CA 1
ATOM 1247 C C . ARG A 1 161 ? -2.68 -13.906 5.102 1 88.69 161 ARG A C 1
ATOM 1249 O O . ARG A 1 161 ? -2.555 -13.094 4.184 1 88.69 161 ARG A O 1
ATOM 1256 N N . LEU A 1 162 ? -2.031 -15.008 5.23 1 93.06 162 LEU A N 1
ATOM 1257 C CA . LEU A 1 162 ? -1.16 -15.43 4.137 1 93.06 162 LEU A CA 1
ATOM 1258 C C . LEU A 1 162 ? -1.971 -15.742 2.885 1 93.06 162 LEU A C 1
ATOM 1260 O O . LEU A 1 162 ? -1.591 -15.352 1.779 1 93.06 162 LEU A O 1
ATOM 1264 N N . CYS A 1 163 ? -3.059 -16.438 3.029 1 93.38 163 CYS A N 1
ATOM 1265 C CA . CYS A 1 163 ? -3.953 -16.75 1.918 1 93.38 163 CYS A CA 1
ATOM 1266 C C . CYS A 1 163 ? -4.438 -15.461 1.247 1 93.38 163 CYS A C 1
ATOM 1268 O O . CYS A 1 163 ? -4.434 -15.359 0.019 1 93.38 163 CYS A O 1
ATOM 1270 N N . GLN A 1 164 ? -4.77 -14.516 2.014 1 89.25 164 GLN A N 1
ATOM 1271 C CA . GLN A 1 164 ? -5.262 -13.242 1.502 1 89.25 164 GLN A CA 1
ATOM 1272 C C . GLN A 1 164 ? -4.168 -12.5 0.733 1 89.25 164 GLN A C 1
ATOM 1274 O O . GLN A 1 164 ? -4.43 -11.93 -0.328 1 89.25 164 GLN A O 1
ATOM 1279 N N . ALA A 1 165 ? -3.016 -12.477 1.27 1 93.5 165 ALA A N 1
ATOM 1280 C CA . ALA A 1 165 ? -1.896 -11.82 0.596 1 93.5 165 ALA A CA 1
ATOM 1281 C C . ALA A 1 165 ? -1.622 -12.469 -0.761 1 93.5 165 ALA A C 1
ATOM 1283 O O . ALA A 1 165 ? -1.301 -11.773 -1.729 1 93.5 165 ALA A O 1
ATOM 1284 N N . LEU A 1 166 ? -1.766 -13.734 -0.802 1 95 166 LEU A N 1
ATOM 1285 C CA . LEU A 1 166 ? -1.482 -14.469 -2.033 1 95 166 LEU A CA 1
ATOM 1286 C C . LEU A 1 166 ? -2.498 -14.125 -3.115 1 95 166 LEU A C 1
ATOM 1288 O O . LEU A 1 166 ? -2.137 -13.953 -4.281 1 95 166 LEU A O 1
ATOM 1292 N N . TRP A 1 167 ? -3.734 -14.07 -2.705 1 92 167 TRP A N 1
ATOM 1293 C CA . TRP A 1 167 ? -4.699 -13.891 -3.783 1 92 167 TRP A CA 1
ATOM 1294 C C . TRP A 1 167 ? -4.961 -12.406 -4.035 1 92 167 TRP A C 1
ATOM 1296 O O . TRP A 1 167 ? -5.168 -11.992 -5.176 1 92 167 TRP A O 1
ATOM 1306 N N . MET A 1 168 ? -4.828 -11.492 -3.049 1 93.75 168 MET A N 1
ATOM 1307 C CA . MET A 1 168 ? -5.156 -10.086 -3.232 1 93.75 168 MET A CA 1
ATOM 1308 C C . MET A 1 168 ? -3.9 -9.266 -3.525 1 93.75 168 MET A C 1
ATOM 1310 O O . MET A 1 168 ? -3.963 -8.25 -4.219 1 93.75 168 MET A O 1
ATOM 1314 N N . GLY A 1 169 ? -2.809 -9.688 -3.025 1 95.19 169 GLY A N 1
ATOM 1315 C CA . GLY A 1 169 ? -1.571 -8.93 -3.105 1 95.19 169 GLY A CA 1
ATOM 1316 C C . GLY A 1 169 ? -1.263 -8.438 -4.508 1 95.19 169 GLY A C 1
ATOM 1317 O O . GLY A 1 169 ? -1.072 -7.234 -4.723 1 95.19 169 GLY A O 1
ATOM 1318 N N . PRO A 1 170 ? -1.257 -9.32 -5.422 1 96.88 170 PRO A N 1
ATOM 1319 C CA . PRO A 1 170 ? -0.881 -8.93 -6.785 1 96.88 170 PRO A CA 1
ATOM 1320 C C . PRO A 1 170 ? -1.818 -7.883 -7.379 1 96.88 170 PRO A C 1
ATOM 1322 O O . PRO A 1 170 ? -1.357 -6.879 -7.93 1 96.88 170 PRO A O 1
ATOM 1325 N N . CYS A 1 171 ? -3.137 -8.062 -7.281 1 96.81 171 CYS A N 1
ATOM 1326 C CA . CYS A 1 171 ? -4.055 -7.105 -7.891 1 96.81 171 CYS A CA 1
ATOM 1327 C C . CYS A 1 171 ? -4.043 -5.781 -7.141 1 96.81 171 CYS A C 1
ATOM 1329 O O . CYS A 1 171 ? -4.203 -4.719 -7.742 1 96.81 171 CYS A O 1
ATOM 1331 N N . VAL A 1 172 ? -3.865 -5.82 -5.84 1 93.44 172 VAL A N 1
ATOM 1332 C CA . VAL A 1 172 ? -3.777 -4.605 -5.043 1 93.44 172 VAL A CA 1
ATOM 1333 C C . VAL A 1 172 ? -2.535 -3.812 -5.445 1 93.44 172 VAL A C 1
ATOM 1335 O O . VAL A 1 172 ? -2.609 -2.604 -5.676 1 93.44 172 VAL A O 1
ATOM 1338 N N . GLU A 1 173 ? -1.441 -4.461 -5.539 1 91.12 173 GLU A N 1
ATOM 1339 C CA . GLU A 1 173 ? -0.202 -3.809 -5.957 1 91.12 173 GLU A CA 1
ATOM 1340 C C . GLU A 1 173 ? -0.314 -3.264 -7.375 1 91.12 173 GLU A C 1
ATOM 1342 O O . GLU A 1 173 ? 0.141 -2.152 -7.656 1 91.12 173 GLU A O 1
ATOM 1347 N N . TYR A 1 174 ? -0.896 -4.031 -8.258 1 92.31 174 TYR A N 1
ATOM 1348 C CA . TYR A 1 174 ? -1.037 -3.602 -9.641 1 92.31 174 TYR A CA 1
ATOM 1349 C C . TYR A 1 174 ? -1.904 -2.352 -9.742 1 92.31 174 TYR A C 1
ATOM 1351 O O . TYR A 1 174 ? -1.591 -1.429 -1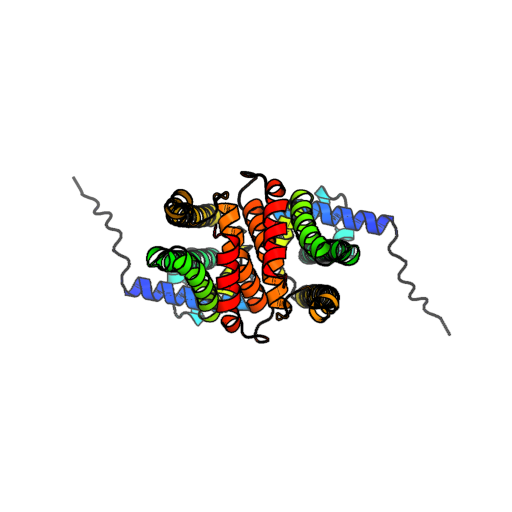0.492 1 92.31 174 TYR A O 1
ATOM 1359 N N . ALA A 1 175 ? -2.98 -2.352 -9.023 1 92.31 175 ALA A N 1
ATOM 1360 C CA . ALA A 1 175 ? -3.857 -1.186 -8.984 1 92.31 175 ALA A CA 1
ATOM 1361 C C . ALA A 1 175 ? -3.135 0.025 -8.398 1 92.31 175 ALA A C 1
ATOM 1363 O O . ALA A 1 175 ? -3.336 1.154 -8.852 1 92.31 175 ALA A O 1
ATOM 1364 N N . ARG A 1 176 ? -2.385 -0.196 -7.395 1 86.88 176 ARG A N 1
ATOM 1365 C CA . ARG A 1 176 ? -1.608 0.887 -6.797 1 86.88 176 ARG A CA 1
ATOM 1366 C C . ARG A 1 176 ? -0.658 1.504 -7.816 1 86.88 176 ARG A C 1
ATOM 1368 O O . ARG A 1 176 ? -0.505 2.727 -7.871 1 86.88 176 ARG A O 1
ATOM 1375 N N . LEU A 1 177 ? 0.031 0.699 -8.562 1 84.69 177 LEU A N 1
ATOM 1376 C CA . LEU A 1 177 ? 0.923 1.186 -9.609 1 84.69 177 LEU A CA 1
ATOM 1377 C C . LEU A 1 177 ? 0.153 1.995 -10.648 1 84.69 177 LEU A C 1
ATOM 1379 O O . LEU A 1 177 ? 0.644 3.018 -11.133 1 84.69 177 LEU A O 1
ATOM 1383 N N . TRP A 1 178 ? -0.989 1.466 -10.961 1 88.06 178 TRP A N 1
ATOM 1384 C CA . TRP A 1 178 ? -1.847 2.17 -11.914 1 88.06 178 TRP A CA 1
ATOM 1385 C C . TRP A 1 178 ? -2.25 3.537 -11.367 1 88.06 178 TRP A C 1
ATOM 1387 O O . TRP A 1 178 ? -2.232 4.531 -12.094 1 88.06 178 TRP A O 1
ATOM 1397 N N . LEU A 1 179 ? -2.547 3.615 -10.141 1 83.62 179 LEU A N 1
ATOM 1398 C CA . LEU A 1 179 ? -2.967 4.852 -9.5 1 83.62 179 LEU A CA 1
ATOM 1399 C C . LEU A 1 179 ? -1.807 5.84 -9.406 1 83.62 179 LEU A C 1
ATOM 1401 O O . LEU A 1 179 ? -2.016 7.055 -9.422 1 83.62 179 LEU A O 1
ATOM 1405 N N . ALA A 1 180 ? -0.606 5.316 -9.102 1 70.81 180 ALA A N 1
ATOM 1406 C CA . ALA A 1 180 ? 0.574 6.168 -9 1 70.81 180 ALA A CA 1
ATOM 1407 C C . ALA A 1 180 ? 0.911 6.809 -10.344 1 70.81 180 ALA A C 1
ATOM 1409 O O . ALA A 1 180 ? 1.43 7.926 -10.391 1 70.81 180 ALA A O 1
ATOM 1410 N N . ARG A 1 181 ? 0.992 5.809 -11.391 1 65.56 181 ARG A N 1
ATOM 1411 C CA . ARG A 1 181 ? 1.357 6.324 -12.703 1 65.56 181 ARG A CA 1
ATOM 1412 C C . ARG A 1 181 ? 0.144 6.379 -13.633 1 65.56 181 ARG A C 1
ATOM 1414 O O . ARG A 1 181 ? -0.284 5.352 -14.164 1 65.56 181 ARG A O 1
ATOM 1421 N N . SER A 1 182 ? -0.81 7.238 -13.406 1 56.81 182 SER A N 1
ATOM 1422 C CA . SER A 1 182 ? -2.037 7.191 -14.195 1 56.81 182 SER A CA 1
ATOM 1423 C C . SER A 1 182 ? -1.901 6.23 -15.375 1 56.81 182 SER A C 1
ATOM 1425 O O . SER A 1 182 ? -0.859 5.598 -15.547 1 56.81 182 SER A O 1
ATOM 1427 N N . ALA A 1 183 ? -2.158 6.738 -16.75 1 52.94 183 ALA A N 1
ATOM 1428 C CA . ALA A 1 183 ? -2.801 6.371 -18 1 52.94 183 ALA A CA 1
ATOM 1429 C C . ALA A 1 183 ? -1.81 5.707 -18.953 1 52.94 183 ALA A C 1
ATOM 1431 O O . ALA A 1 183 ? -1.918 5.852 -20.172 1 52.94 183 ALA A O 1
ATOM 1432 N N . ASP A 1 184 ? -0.879 4.703 -18.219 1 69.81 184 ASP A N 1
ATOM 1433 C CA . ASP A 1 184 ? 0.03 4.309 -19.281 1 69.81 184 ASP A CA 1
ATOM 1434 C C . ASP A 1 184 ? -0.21 2.859 -19.703 1 69.81 184 ASP A C 1
ATOM 1436 O O . ASP A 1 184 ? 0.363 2.389 -20.688 1 69.81 184 ASP A O 1
ATOM 1440 N N . PHE A 1 185 ? -1.044 2.186 -18.859 1 80.88 185 PHE A N 1
ATOM 1441 C CA . PHE A 1 185 ? -1.366 0.826 -19.281 1 80.88 185 PHE A CA 1
ATOM 1442 C C . PHE A 1 185 ? -2.807 0.478 -18.922 1 80.88 185 PHE A C 1
ATOM 1444 O O . PHE A 1 185 ? -3.447 1.185 -18.141 1 80.88 185 PHE A O 1
ATOM 1451 N N . ASP A 1 186 ? -3.332 -0.488 -19.531 1 88.12 186 ASP A N 1
ATOM 1452 C CA . ASP A 1 186 ? -4.691 -0.961 -19.297 1 88.12 186 ASP A CA 1
ATOM 1453 C C . ASP A 1 186 ? -4.746 -1.929 -18.109 1 88.12 186 ASP A C 1
ATOM 1455 O O . ASP A 1 186 ? -4.539 -3.133 -18.281 1 88.12 186 ASP A O 1
ATOM 1459 N N . MET A 1 187 ? -5.148 -1.405 -16.984 1 90.81 187 MET A N 1
ATOM 1460 C CA . MET A 1 187 ? -5.156 -2.203 -15.758 1 90.81 187 MET A CA 1
ATOM 1461 C C . MET A 1 187 ? -6.156 -3.35 -15.867 1 90.81 187 MET A C 1
ATOM 1463 O O . MET A 1 187 ? -5.871 -4.469 -15.43 1 90.81 187 MET A O 1
ATOM 1467 N N . LEU A 1 188 ? -7.281 -3.16 -16.516 1 94.44 188 LEU A N 1
ATOM 1468 C CA . LEU A 1 188 ? -8.352 -4.148 -16.562 1 94.44 188 LEU A CA 1
ATOM 1469 C C . LEU A 1 188 ? -7.984 -5.316 -17.469 1 94.44 188 LEU A C 1
ATOM 1471 O O . LEU A 1 188 ? -8.477 -6.43 -17.281 1 94.44 188 LEU A O 1
ATOM 1475 N N . ALA A 1 189 ? -7.117 -5.051 -18.391 1 94.75 189 ALA A N 1
ATOM 1476 C CA . ALA A 1 189 ? -6.68 -6.105 -19.297 1 94.75 189 ALA A CA 1
ATOM 1477 C C . ALA A 1 189 ? -5.922 -7.199 -18.547 1 94.75 189 ALA A C 1
ATOM 1479 O O . ALA A 1 189 ? -5.789 -8.32 -19.047 1 94.75 189 ALA A O 1
ATOM 1480 N N . ALA A 1 190 ? -5.461 -6.902 -17.391 1 95.56 190 ALA A N 1
ATOM 1481 C CA . ALA A 1 190 ? -4.645 -7.84 -16.625 1 95.56 190 ALA A CA 1
ATOM 1482 C C . ALA A 1 190 ? -5.512 -8.742 -15.75 1 95.56 190 ALA A C 1
ATOM 1484 O O . ALA A 1 190 ? -5.02 -9.695 -15.148 1 95.56 190 ALA A O 1
ATOM 1485 N N . ALA A 1 191 ? -6.828 -8.484 -15.688 1 96.56 191 ALA A N 1
ATOM 1486 C CA . ALA A 1 191 ? -7.719 -9.148 -14.734 1 96.56 191 ALA A CA 1
ATOM 1487 C C . ALA A 1 191 ? -7.676 -10.664 -14.914 1 96.56 191 ALA A C 1
ATOM 1489 O O . ALA A 1 191 ? -7.57 -11.406 -13.938 1 96.56 191 ALA A O 1
ATOM 1490 N N . PRO A 1 192 ? -7.688 -11.164 -16.141 1 96.19 192 PRO A N 1
ATOM 1491 C CA . PRO A 1 192 ? -7.672 -12.617 -16.297 1 96.19 192 PRO A CA 1
ATOM 1492 C C . PRO A 1 192 ? -6.375 -13.25 -15.805 1 96.19 192 PRO A C 1
ATOM 1494 O O . PRO A 1 192 ? -6.402 -14.297 -15.141 1 96.19 192 PRO A O 1
ATOM 1497 N N . VAL A 1 193 ? -5.27 -12.617 -16.078 1 96.12 193 VAL A N 1
ATOM 1498 C CA . VAL A 1 193 ? -3.971 -13.141 -15.664 1 96.12 193 VAL A CA 1
ATOM 1499 C C . VAL A 1 193 ? -3.85 -13.094 -14.141 1 96.12 193 VAL A C 1
ATOM 1501 O O . VAL A 1 193 ? -3.438 -14.07 -13.508 1 96.12 193 VAL A O 1
ATOM 1504 N N . LEU A 1 194 ? -4.223 -11.984 -13.523 1 97.38 194 LEU A N 1
ATOM 1505 C CA . LEU A 1 194 ? -4.145 -11.805 -12.078 1 97.38 194 LEU A CA 1
ATOM 1506 C C . LEU A 1 194 ? -5.102 -12.758 -11.359 1 97.38 194 LEU A C 1
ATOM 1508 O O . LEU A 1 194 ? -4.758 -13.32 -10.32 1 97.38 194 LEU A O 1
ATOM 1512 N N . GLY A 1 195 ? -6.32 -12.859 -11.93 1 97.19 195 GLY A N 1
ATOM 1513 C CA . GLY A 1 195 ? -7.285 -13.773 -11.344 1 97.19 195 GLY A CA 1
ATOM 1514 C C . GLY A 1 195 ? -6.812 -15.219 -11.344 1 97.19 195 GLY A C 1
ATOM 1515 O O . GLY A 1 195 ? -6.922 -15.914 -10.336 1 97.19 195 GLY A O 1
ATOM 1516 N N . GLN A 1 196 ? -6.27 -15.648 -12.477 1 96.06 196 GLN A N 1
ATOM 1517 C CA . GLN A 1 196 ? -5.77 -17.016 -12.578 1 96.06 196 GLN A CA 1
ATOM 1518 C C . GLN A 1 196 ? -4.582 -17.234 -11.648 1 96.06 196 GLN A C 1
ATOM 1520 O O . GLN A 1 196 ? -4.473 -18.281 -11.008 1 96.06 196 GLN A O 1
ATOM 1525 N N . ALA A 1 197 ? -3.693 -16.297 -11.586 1 95.62 197 ALA A N 1
ATOM 1526 C CA . ALA A 1 197 ? -2.547 -16.391 -10.688 1 95.62 197 ALA A CA 1
ATOM 1527 C C . ALA A 1 197 ? -2.996 -16.5 -9.234 1 95.62 197 ALA A C 1
ATOM 1529 O O . ALA A 1 197 ? -2.416 -17.266 -8.453 1 95.62 197 ALA A O 1
ATOM 1530 N N . ALA A 1 198 ? -3.986 -15.727 -8.875 1 97.19 198 ALA A N 1
ATOM 1531 C CA . ALA A 1 198 ? -4.531 -15.773 -7.516 1 97.19 198 ALA A CA 1
ATOM 1532 C C . ALA A 1 198 ? -5.066 -17.172 -7.191 1 97.19 198 ALA A C 1
ATOM 1534 O O . ALA A 1 198 ? -4.773 -17.719 -6.125 1 97.19 198 ALA A O 1
ATOM 1535 N N . TRP A 1 199 ? -5.793 -17.719 -8.133 1 97.31 199 TRP A N 1
ATOM 1536 C CA . TRP A 1 199 ? -6.352 -19.047 -7.914 1 97.31 199 TRP A CA 1
ATOM 1537 C C . TRP A 1 199 ? -5.246 -20.078 -7.809 1 97.31 199 TRP A C 1
ATOM 1539 O O . TRP A 1 199 ? -5.258 -20.922 -6.898 1 97.31 199 TRP A O 1
ATOM 1549 N N . ASP A 1 200 ? -4.297 -20 -8.68 1 95.69 200 ASP A N 1
ATOM 1550 C CA . ASP A 1 200 ? -3.195 -20.969 -8.695 1 95.69 200 ASP A CA 1
ATOM 1551 C C . ASP A 1 200 ? -2.412 -20.922 -7.387 1 95.69 200 ASP A C 1
ATOM 1553 O O . ASP A 1 200 ? -1.863 -21.938 -6.949 1 95.69 200 ASP A O 1
ATOM 1557 N N . ALA A 1 201 ? -2.371 -19.797 -6.789 1 94.81 201 ALA A N 1
ATOM 1558 C CA . ALA A 1 201 ? -1.591 -19.609 -5.57 1 94.81 201 ALA A CA 1
ATOM 1559 C C . ALA A 1 201 ? -2.279 -20.266 -4.375 1 94.81 201 ALA A C 1
ATOM 1561 O O . ALA A 1 201 ? -1.621 -20.656 -3.412 1 94.81 201 ALA A O 1
ATOM 1562 N N . VAL A 1 202 ? -3.629 -20.453 -4.461 1 95.88 202 VAL A N 1
ATOM 1563 C CA . VAL A 1 202 ? -4.305 -20.859 -3.23 1 95.88 202 VAL A CA 1
ATOM 1564 C C . VAL A 1 202 ? -4.949 -22.219 -3.422 1 95.88 202 VAL A C 1
ATOM 1566 O O . VAL A 1 202 ? -5.309 -22.891 -2.447 1 95.88 202 VAL A O 1
ATOM 1569 N N . LYS A 1 203 ? -5.09 -22.578 -4.66 1 95.5 203 LYS A N 1
ATOM 1570 C CA . LYS A 1 203 ? -5.75 -23.844 -4.906 1 95.5 203 LYS A CA 1
ATOM 1571 C C . LYS A 1 203 ? -4.895 -25.016 -4.43 1 95.5 203 LYS A C 1
ATOM 1573 O O . LYS A 1 203 ? -3.672 -24.891 -4.309 1 95.5 203 LYS A O 1
ATOM 1578 N N . VAL A 1 204 ? -5.5 -26.125 -4.074 1 93.94 204 VAL A N 1
ATOM 1579 C CA . VAL A 1 204 ? -4.797 -27.375 -3.762 1 93.94 204 VAL A CA 1
ATOM 1580 C C . VAL A 1 204 ? -4.348 -28.047 -5.055 1 93.94 204 VAL A C 1
ATOM 1582 O O . VAL A 1 204 ? -5.117 -28.141 -6.012 1 93.94 204 VAL A O 1
ATOM 1585 N N . MET B 1 1 ? 42.625 36.844 -13.18 1 30.19 1 MET B N 1
ATOM 1586 C CA . MET B 1 1 ? 41.562 35.875 -13.43 1 30.19 1 MET B CA 1
ATOM 1587 C C . MET B 1 1 ? 41.281 35.031 -12.172 1 30.19 1 MET B C 1
ATOM 1589 O O . MET B 1 1 ? 42.125 34.219 -11.766 1 30.19 1 MET B O 1
ATOM 1593 N N . ILE B 1 2 ? 40.594 35.562 -11.094 1 43.97 2 ILE B N 1
ATOM 1594 C CA . ILE B 1 2 ? 40.281 35.031 -9.766 1 43.97 2 ILE B CA 1
ATOM 1595 C C . ILE B 1 2 ? 39.469 33.75 -9.883 1 43.97 2 ILE B C 1
ATOM 1597 O O . ILE B 1 2 ? 38.438 33.688 -10.562 1 43.97 2 ILE B O 1
ATOM 1601 N N . GLN B 1 3 ? 40.062 32.562 -10.016 1 34.62 3 GLN B N 1
ATOM 1602 C CA . GLN B 1 3 ? 39.438 31.25 -10.023 1 34.62 3 GLN B CA 1
ATOM 1603 C C . GLN B 1 3 ? 38.625 31.031 -8.75 1 34.62 3 GLN B C 1
ATOM 1605 O O . GLN B 1 3 ? 39.156 31.078 -7.645 1 34.62 3 GLN B O 1
ATOM 1610 N N . TYR B 1 4 ? 37.375 31.484 -8.602 1 34.94 4 TYR B N 1
ATOM 1611 C CA . TYR B 1 4 ? 36.438 31.141 -7.555 1 34.94 4 TYR B CA 1
ATOM 1612 C C . TYR B 1 4 ? 36.344 29.625 -7.375 1 34.94 4 TYR B C 1
ATOM 1614 O O . TYR B 1 4 ? 35.938 28.906 -8.281 1 34.94 4 TYR B O 1
ATOM 1622 N N . SER B 1 5 ? 37.375 29 -6.773 1 37.81 5 SER B N 1
ATOM 1623 C CA . SER B 1 5 ? 37.312 27.594 -6.387 1 37.81 5 SER B CA 1
ATOM 1624 C C . SER B 1 5 ? 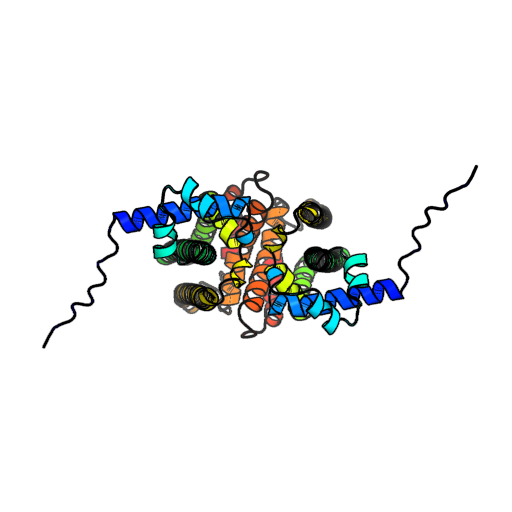36 27.281 -5.68 1 37.81 5 SER B C 1
ATOM 1626 O O . SER B 1 5 ? 35.75 27.781 -4.582 1 37.81 5 SER B O 1
ATOM 1628 N N . SER B 1 6 ? 34.906 27.297 -6.27 1 42.91 6 SER B N 1
ATOM 1629 C CA . SER B 1 6 ? 33.562 26.906 -5.809 1 42.91 6 SER B CA 1
ATOM 1630 C C . SER B 1 6 ? 33.594 25.562 -5.102 1 42.91 6 SER B C 1
ATOM 1632 O O . SER B 1 6 ? 33.031 24.578 -5.602 1 42.91 6 SER B O 1
ATOM 1634 N N . GLY B 1 7 ? 34.688 25.062 -4.516 1 36.91 7 GLY B N 1
ATOM 1635 C CA . GLY B 1 7 ? 34.75 23.75 -3.9 1 36.91 7 GLY B CA 1
ATOM 1636 C C . GLY B 1 7 ? 33.75 23.547 -2.787 1 36.91 7 GLY B C 1
ATOM 1637 O O . GLY B 1 7 ? 33.875 24.172 -1.727 1 36.91 7 GLY B O 1
ATOM 1638 N N . VAL B 1 8 ? 32.5 23.469 -3.014 1 44.72 8 VAL B N 1
ATOM 1639 C CA . VAL B 1 8 ? 31.672 22.984 -1.907 1 44.72 8 VAL B CA 1
ATOM 1640 C C . VAL B 1 8 ? 32.438 21.922 -1.129 1 44.72 8 VAL B C 1
ATOM 1642 O O . VAL B 1 8 ? 32.938 20.953 -1.715 1 44.72 8 VAL B O 1
ATOM 1645 N N . PRO B 1 9 ? 33 22.156 -0.028 1 48.25 9 PRO B N 1
ATOM 1646 C CA . PRO B 1 9 ? 33.781 21.172 0.722 1 48.25 9 PRO B CA 1
ATOM 1647 C C . PRO B 1 9 ? 33.062 19.828 0.852 1 48.25 9 PRO B C 1
ATOM 1649 O O . PRO B 1 9 ? 31.844 19.781 0.872 1 48.25 9 PRO B O 1
ATOM 1652 N N . PRO B 1 10 ? 33.594 18.703 0.474 1 48.88 10 PRO B N 1
ATOM 1653 C CA . PRO B 1 10 ? 33.031 17.359 0.652 1 48.88 10 PRO B CA 1
ATOM 1654 C C . PRO B 1 10 ? 32.375 17.172 2.021 1 48.88 10 PRO B C 1
ATOM 1656 O O . PRO B 1 10 ? 32.812 17.781 3.004 1 48.88 10 PRO B O 1
ATOM 1659 N N . ALA B 1 11 ? 31.109 16.938 2.012 1 55.5 11 ALA B N 1
ATOM 1660 C CA . ALA B 1 11 ? 30.453 16.734 3.307 1 55.5 11 ALA B CA 1
ATOM 1661 C C . ALA B 1 11 ? 31.391 16 4.27 1 55.5 11 ALA B C 1
ATOM 1663 O O . ALA B 1 11 ? 31.938 14.945 3.934 1 55.5 11 ALA B O 1
ATOM 1664 N N . SER B 1 12 ? 31.906 16.609 5.289 1 65.06 12 SER B N 1
ATOM 1665 C CA . SER B 1 12 ? 32.781 15.992 6.297 1 65.06 12 SER B CA 1
ATOM 1666 C C . SER B 1 12 ? 32.094 14.789 6.941 1 65.06 12 SER B C 1
ATOM 1668 O O . SER B 1 12 ? 30.875 14.672 6.93 1 65.06 12 SER B O 1
ATOM 1670 N N . ASN B 1 13 ? 32.875 13.648 7.164 1 71.06 13 ASN B N 1
ATOM 1671 C CA . ASN B 1 13 ? 32.375 12.469 7.879 1 71.06 13 ASN B CA 1
ATOM 1672 C C . ASN B 1 13 ? 31.484 12.859 9.062 1 71.06 13 ASN B C 1
ATOM 1674 O O . ASN B 1 13 ? 30.469 12.211 9.32 1 71.06 13 ASN B O 1
ATOM 1678 N N . ALA B 1 14 ? 31.859 13.938 9.703 1 70.12 14 ALA B N 1
ATOM 1679 C CA . ALA B 1 14 ? 31.094 14.438 10.844 1 70.12 14 ALA B CA 1
ATOM 1680 C C . ALA B 1 14 ? 29.734 14.961 10.398 1 70.12 14 ALA B C 1
ATOM 1682 O O . ALA B 1 14 ? 28.734 14.75 11.078 1 70.12 14 ALA B O 1
ATOM 1683 N N . GLY B 1 15 ? 29.75 15.578 9.25 1 77.12 15 GLY B N 1
ATOM 1684 C CA . GLY B 1 15 ? 28.516 16.094 8.688 1 77.12 15 GLY B CA 1
ATOM 1685 C C . GLY B 1 15 ? 27.531 15.008 8.32 1 77.12 15 GLY B C 1
ATOM 1686 O O . GLY B 1 15 ? 26.328 15.117 8.609 1 77.12 15 GLY B O 1
ATOM 1687 N N . VAL B 1 16 ? 28.141 14.016 7.809 1 81.38 16 VAL B N 1
ATOM 1688 C CA . VAL B 1 16 ? 27.328 12.875 7.414 1 81.38 16 VAL B CA 1
ATOM 1689 C C . VAL B 1 16 ? 26.75 12.203 8.656 1 81.38 16 VAL B C 1
ATOM 1691 O O . VAL B 1 16 ? 25.562 11.828 8.672 1 81.38 16 VAL B O 1
ATOM 1694 N N . ALA B 1 17 ? 27.484 12.07 9.648 1 84.56 17 ALA B N 1
ATOM 1695 C CA . ALA B 1 17 ? 27.047 11.445 10.891 1 84.56 17 ALA B CA 1
ATOM 1696 C C . ALA B 1 17 ? 25.953 12.266 11.562 1 84.56 17 ALA B C 1
ATOM 1698 O O . ALA B 1 17 ? 24.984 11.711 12.094 1 84.56 17 ALA B O 1
ATOM 1699 N N . ARG B 1 18 ? 26.094 13.539 11.562 1 86.5 18 ARG B N 1
ATOM 1700 C CA . ARG B 1 18 ? 25.109 14.43 12.156 1 86.5 18 ARG B CA 1
ATOM 1701 C C . ARG B 1 18 ? 23.781 14.375 11.391 1 86.5 18 ARG B C 1
ATOM 1703 O O . ARG B 1 18 ? 22.719 14.32 12 1 86.5 18 ARG B O 1
ATOM 1710 N N . ARG B 1 19 ? 23.938 14.391 10.164 1 91.19 19 ARG B N 1
ATOM 1711 C CA . ARG B 1 19 ? 22.766 14.297 9.305 1 91.19 19 ARG B CA 1
ATOM 1712 C C . ARG B 1 19 ? 21.984 13.016 9.586 1 91.19 19 ARG B C 1
ATOM 1714 O O . ARG B 1 19 ? 20.75 13.055 9.727 1 91.19 19 ARG B O 1
ATOM 1721 N N . ARG B 1 20 ? 22.703 11.977 9.742 1 90.5 20 ARG B N 1
ATOM 1722 C CA . ARG B 1 20 ? 22.062 10.688 10.008 1 90.5 20 ARG B CA 1
ATOM 1723 C C . ARG B 1 20 ? 21.406 10.664 11.383 1 90.5 20 ARG B C 1
ATOM 1725 O O . ARG B 1 20 ? 20.328 10.102 11.555 1 90.5 20 ARG B O 1
ATOM 1732 N N . ALA B 1 21 ? 22.031 11.258 12.281 1 90.69 21 ALA B N 1
ATOM 1733 C CA . ALA B 1 21 ? 21.469 11.32 13.633 1 90.69 21 ALA B CA 1
ATOM 1734 C C . ALA B 1 21 ? 20.156 12.086 13.648 1 90.69 21 ALA B C 1
ATOM 1736 O O . ALA B 1 21 ? 19.219 11.703 14.352 1 90.69 21 ALA B O 1
ATOM 1737 N N . ILE B 1 22 ? 20.141 13.117 12.898 1 93.75 22 ILE B N 1
ATOM 1738 C CA . ILE B 1 22 ? 18.922 13.922 12.812 1 93.75 22 ILE B CA 1
ATOM 1739 C C . ILE B 1 22 ? 17.812 13.086 12.195 1 93.75 22 ILE B C 1
ATOM 1741 O O . ILE B 1 22 ? 16.672 13.086 12.695 1 93.75 22 ILE B O 1
ATOM 1745 N N . LEU B 1 23 ? 18.141 12.383 11.188 1 94.12 23 LEU B N 1
ATOM 1746 C CA . LEU B 1 23 ? 17.141 11.578 10.5 1 94.12 23 LEU B CA 1
ATOM 1747 C C . LEU B 1 23 ? 16.625 10.461 11.398 1 94.12 23 LEU B C 1
ATOM 1749 O O . LEU B 1 23 ? 15.43 10.172 11.414 1 94.12 23 LEU B O 1
ATOM 1753 N N . ASP B 1 24 ? 17.5 9.898 12.164 1 93.69 24 ASP B N 1
ATOM 1754 C CA . ASP B 1 24 ? 17.094 8.836 13.078 1 93.69 24 ASP B CA 1
ATOM 1755 C C . ASP B 1 24 ? 16.156 9.367 14.164 1 93.69 24 ASP B C 1
ATOM 1757 O O . ASP B 1 24 ? 15.156 8.727 14.492 1 93.69 24 ASP B O 1
ATOM 1761 N N . ALA B 1 25 ? 16.484 10.484 14.648 1 93.5 25 ALA B N 1
ATOM 1762 C CA . ALA B 1 25 ? 15.625 11.125 15.648 1 93.5 25 ALA B CA 1
ATOM 1763 C C . ALA B 1 25 ? 14.273 11.5 15.047 1 93.5 25 ALA B C 1
ATOM 1765 O O . ALA B 1 25 ? 13.242 11.383 15.703 1 93.5 25 ALA B O 1
ATOM 1766 N N . ALA B 1 26 ? 14.352 11.961 13.867 1 93.06 26 ALA B N 1
ATOM 1767 C CA . ALA B 1 26 ? 13.141 12.383 13.164 1 93.06 26 ALA B CA 1
ATOM 1768 C C . ALA B 1 26 ? 12.18 11.211 12.977 1 93.06 26 ALA B C 1
ATOM 1770 O O . ALA B 1 26 ? 10.969 11.359 13.125 1 93.06 26 ALA B O 1
ATOM 1771 N N . LEU B 1 27 ? 12.734 10.086 12.672 1 92 27 LEU B N 1
ATOM 1772 C CA . LEU B 1 27 ? 11.922 8.898 12.445 1 92 27 LEU B CA 1
ATOM 1773 C C . LEU B 1 27 ? 11.047 8.602 13.664 1 92 27 LEU B C 1
ATOM 1775 O O . LEU B 1 27 ? 9.836 8.438 13.531 1 92 27 LEU B O 1
ATOM 1779 N N . THR B 1 28 ? 11.617 8.625 14.828 1 89.62 28 THR B N 1
ATOM 1780 C CA . THR B 1 28 ? 10.898 8.352 16.062 1 89.62 28 THR B CA 1
ATOM 1781 C C . THR B 1 28 ? 9.844 9.422 16.328 1 89.62 28 THR B C 1
ATOM 1783 O O . THR B 1 28 ? 8.695 9.102 16.656 1 89.62 28 THR B O 1
ATOM 1786 N N . SER B 1 29 ? 10.219 10.633 16.109 1 88.25 29 SER B N 1
ATOM 1787 C CA . SER B 1 29 ? 9.336 11.766 16.359 1 88.25 29 SER B CA 1
ATOM 1788 C C . SER B 1 29 ? 8.148 11.758 15.398 1 88.25 29 SER B C 1
ATOM 1790 O O . SER B 1 29 ? 7.004 11.938 15.82 1 88.25 29 SER B O 1
ATOM 1792 N N . PHE B 1 30 ? 8.453 11.531 14.164 1 86.88 30 PHE B N 1
ATOM 1793 C CA . PHE B 1 30 ? 7.418 11.586 13.141 1 86.88 30 PHE B CA 1
ATOM 1794 C C . PHE B 1 30 ? 6.449 10.422 13.281 1 86.88 30 PHE B C 1
ATOM 1796 O O . PHE B 1 30 ? 5.258 10.555 13.008 1 86.88 30 PHE B O 1
ATOM 1803 N N . LEU B 1 31 ? 6.883 9.258 13.688 1 84.06 31 LEU B N 1
ATOM 1804 C CA . LEU B 1 31 ? 6.004 8.109 13.875 1 84.06 31 LEU B CA 1
ATOM 1805 C C . LEU B 1 31 ? 5.117 8.305 15.102 1 84.06 31 LEU B C 1
ATOM 1807 O O . LEU B 1 31 ? 3.984 7.82 15.133 1 84.06 31 LEU B O 1
ATOM 1811 N N . LYS B 1 32 ? 5.621 9.039 16.047 1 82.62 32 LYS B N 1
ATOM 1812 C CA . LYS B 1 32 ? 4.883 9.258 17.281 1 82.62 32 LYS B CA 1
ATOM 1813 C C . LYS B 1 32 ? 3.832 10.344 1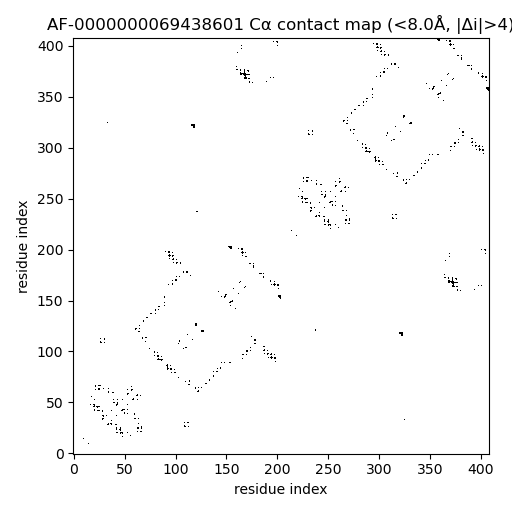7.125 1 82.62 32 LYS B C 1
ATOM 1815 O O . LYS B 1 32 ? 2.68 10.172 17.516 1 82.62 32 LYS B O 1
ATOM 1820 N N . SER B 1 33 ? 4.207 11.508 16.453 1 79.56 33 SER B N 1
ATOM 1821 C CA . SER B 1 33 ? 3.352 12.695 16.484 1 79.56 33 SER B CA 1
ATOM 1822 C C . SER B 1 33 ? 2.9 13.086 15.078 1 79.56 33 SER B C 1
ATOM 1824 O O . SER B 1 33 ? 2.117 14.023 14.914 1 79.56 33 SER B O 1
ATOM 1826 N N . GLY B 1 34 ? 3.365 12.273 14.125 1 78.75 34 GLY B N 1
ATOM 1827 C CA . GLY B 1 34 ? 3.178 12.781 12.773 1 78.75 34 GLY B CA 1
ATOM 1828 C C . GLY B 1 34 ? 4.102 13.938 12.445 1 78.75 34 GLY B C 1
ATOM 1829 O O . GLY B 1 34 ? 4.637 14.594 13.336 1 78.75 34 GLY B O 1
ATOM 1830 N N . VAL B 1 35 ? 4.258 14.211 11.195 1 81 35 VAL B N 1
ATOM 1831 C CA . VAL B 1 35 ? 5.145 15.289 10.758 1 81 35 VAL B CA 1
ATOM 1832 C C . VAL B 1 35 ? 4.582 16.641 11.203 1 81 35 VAL B C 1
ATOM 1834 O O . VAL B 1 35 ? 5.324 17.5 11.68 1 81 35 VAL B O 1
ATOM 1837 N N . ALA B 1 36 ? 3.312 16.75 11 1 76.19 36 ALA B N 1
ATOM 1838 C CA . ALA B 1 36 ? 2.67 18.016 11.383 1 76.19 36 ALA B CA 1
ATOM 1839 C C . ALA B 1 36 ? 2.773 18.25 12.883 1 76.19 36 ALA B C 1
ATOM 1841 O O . ALA B 1 36 ? 2.977 19.375 13.328 1 76.19 36 ALA B O 1
ATOM 1842 N N . GLY B 1 37 ? 2.688 17.234 13.633 1 79.69 37 GLY B N 1
ATOM 1843 C CA . GLY B 1 37 ? 2.68 17.344 15.078 1 79.69 37 GLY B CA 1
ATOM 1844 C C . GLY B 1 37 ? 4.07 17.469 15.68 1 79.69 37 GLY B C 1
ATOM 1845 O O . GLY B 1 37 ? 4.223 17.906 16.812 1 79.69 37 GLY B O 1
ATOM 1846 N N . ALA B 1 38 ? 5.023 17.062 14.938 1 85.75 38 ALA B N 1
ATOM 1847 C CA . ALA B 1 38 ? 6.402 17.156 15.414 1 85.75 38 ALA B CA 1
ATOM 1848 C C . ALA B 1 38 ? 6.898 18.609 15.344 1 85.75 38 ALA B C 1
ATOM 1850 O O . ALA B 1 38 ? 6.328 19.438 14.625 1 85.75 38 ALA B O 1
ATOM 1851 N N . THR B 1 39 ? 7.938 18.906 16.188 1 89.81 39 THR B N 1
ATOM 1852 C CA . THR B 1 39 ? 8.539 20.234 16.172 1 89.81 39 THR B CA 1
ATOM 1853 C C . THR B 1 39 ? 10.047 20.141 15.953 1 89.81 39 THR B C 1
ATOM 1855 O O . THR B 1 39 ? 10.656 19.109 16.25 1 89.81 39 THR B O 1
ATOM 1858 N N . VAL B 1 40 ? 10.547 21.188 15.438 1 93.25 40 VAL B N 1
ATOM 1859 C CA . VAL B 1 40 ? 12 21.266 15.258 1 93.25 40 VAL B CA 1
ATOM 1860 C C . VAL B 1 40 ? 12.688 21.188 16.625 1 93.25 40 VAL B C 1
ATOM 1862 O O . VAL B 1 40 ? 13.758 20.594 16.75 1 93.25 40 VAL B O 1
ATOM 1865 N N . GLU B 1 41 ? 12.078 21.719 17.594 1 93.56 41 GLU B N 1
ATOM 1866 C CA . GLU B 1 41 ? 12.609 21.672 18.953 1 93.56 41 GLU B CA 1
ATOM 1867 C C . GLU B 1 41 ? 12.719 20.234 19.453 1 93.56 41 GLU B C 1
ATOM 1869 O O . GLU B 1 41 ? 13.711 19.875 20.078 1 93.56 41 GLU B O 1
ATOM 1874 N N . ALA B 1 42 ? 11.766 19.516 19.219 1 92.56 42 ALA B N 1
ATOM 1875 C CA . ALA B 1 42 ? 11.797 18.109 19.594 1 92.56 42 ALA B CA 1
ATOM 1876 C C . ALA B 1 42 ? 12.914 17.359 18.875 1 92.56 42 ALA B C 1
ATOM 1878 O O . ALA B 1 42 ? 13.617 16.547 19.469 1 92.56 42 ALA B O 1
ATOM 1879 N N . LEU B 1 43 ? 13.047 17.656 17.594 1 93.5 43 LEU B N 1
ATOM 1880 C CA . LEU B 1 43 ? 14.109 17.047 16.797 1 93.5 43 LEU B CA 1
ATOM 1881 C C . LEU B 1 43 ? 15.484 17.422 17.359 1 93.5 43 LEU B C 1
ATOM 1883 O O . LEU B 1 43 ? 16.375 16.578 17.422 1 93.5 43 LEU B O 1
ATOM 1887 N N . HIS B 1 44 ? 15.547 18.719 17.703 1 94.06 44 HIS B N 1
ATOM 1888 C CA . HIS B 1 44 ? 16.781 19.219 18.328 1 94.06 44 HIS B CA 1
ATOM 1889 C C . HIS B 1 44 ? 17.094 18.453 19.609 1 94.06 44 HIS B C 1
ATOM 1891 O O . HIS B 1 44 ? 18.234 17.984 19.781 1 94.06 44 HIS B O 1
ATOM 1897 N N . ARG B 1 45 ? 16.219 18.25 20.391 1 93.56 45 ARG B N 1
ATOM 1898 C CA . ARG B 1 45 ? 16.406 17.594 21.672 1 93.56 45 ARG B CA 1
ATOM 1899 C C . ARG B 1 45 ? 16.797 16.125 21.5 1 93.56 45 ARG B C 1
ATOM 1901 O O . ARG B 1 45 ? 17.719 15.633 22.156 1 93.56 45 ARG B O 1
ATOM 1908 N N . GLU B 1 46 ? 16.156 15.508 20.625 1 91.88 46 GLU B N 1
ATOM 1909 C CA . GLU B 1 46 ? 16.328 14.07 20.453 1 91.88 46 GLU B CA 1
ATOM 1910 C C . GLU B 1 46 ? 17.625 13.758 19.688 1 91.88 46 GLU B C 1
ATOM 1912 O O . GLU B 1 46 ? 18.266 12.734 19.953 1 91.88 46 GLU B O 1
ATOM 1917 N N . SER B 1 47 ? 17.953 14.562 18.781 1 92.56 47 SER B N 1
ATOM 1918 C CA . SER B 1 47 ? 19.109 14.281 17.938 1 92.56 47 SER B CA 1
ATOM 1919 C C . SER B 1 47 ? 20.391 14.836 18.531 1 92.56 47 SER B C 1
ATOM 1921 O O . SER B 1 47 ? 21.484 14.406 18.172 1 92.56 47 SER B O 1
ATOM 1923 N N . GLY B 1 48 ? 20.281 15.836 19.297 1 92.88 48 GLY B N 1
ATOM 1924 C CA . GLY B 1 48 ? 21.438 16.547 19.812 1 92.88 48 GLY B CA 1
ATOM 1925 C C . GLY B 1 48 ? 21.984 17.578 18.844 1 92.88 48 GLY B C 1
ATOM 1926 O O . GLY B 1 48 ? 22.922 18.312 19.172 1 92.88 48 GLY B O 1
ATOM 1927 N N . ALA B 1 49 ? 21.438 17.641 17.719 1 92.5 49 ALA B N 1
ATOM 1928 C CA . ALA B 1 49 ? 21.859 18.625 16.734 1 92.5 49 ALA B CA 1
ATOM 1929 C C . ALA B 1 49 ? 21.266 20 17.047 1 92.5 49 ALA B C 1
ATOM 1931 O O . ALA B 1 49 ? 20.188 20.094 17.656 1 92.5 49 ALA B O 1
ATOM 1932 N N . SER B 1 50 ? 22.031 21 16.656 1 92.06 50 SER B N 1
ATOM 1933 C CA . SER B 1 50 ? 21.484 22.344 16.859 1 92.06 50 SER B CA 1
ATOM 1934 C C . SER B 1 50 ? 20.328 22.609 15.906 1 92.06 50 SER B C 1
ATOM 1936 O O . SER B 1 50 ? 20.234 22 14.844 1 92.06 50 SER B O 1
ATOM 1938 N N . VAL B 1 51 ? 19.469 23.516 16.344 1 93.12 51 VAL B N 1
ATOM 1939 C CA . VAL B 1 51 ? 18.375 23.953 15.484 1 93.12 51 VAL B CA 1
ATOM 1940 C C . VAL B 1 51 ? 18.938 24.5 14.172 1 93.12 51 VAL B C 1
ATOM 1942 O O . VAL B 1 51 ? 18.422 24.203 13.094 1 93.12 51 VAL B O 1
ATOM 1945 N N . GLY B 1 52 ? 20.016 25.25 14.234 1 92.88 52 GLY B N 1
ATOM 1946 C CA . GLY B 1 52 ? 20.688 25.781 13.055 1 92.88 52 GLY B CA 1
ATOM 1947 C C . GLY B 1 52 ? 21.172 24.703 12.102 1 92.88 52 GLY B C 1
ATOM 1948 O O . GLY B 1 52 ? 21.016 24.844 10.883 1 92.88 52 GLY B O 1
ATOM 1949 N N . SER B 1 53 ? 21.734 23.703 12.656 1 91.88 53 SER B N 1
ATOM 1950 C CA . SER B 1 53 ? 22.219 22.594 11.844 1 91.88 53 SER B CA 1
ATOM 1951 C C . SER B 1 53 ? 21.062 21.891 11.117 1 91.88 53 SER B C 1
ATOM 1953 O O . SER B 1 53 ? 21.203 21.5 9.953 1 91.88 53 SER B O 1
ATOM 1955 N N . ILE B 1 54 ? 19.922 21.703 11.773 1 93.94 54 ILE B N 1
ATOM 1956 C CA . ILE B 1 54 ? 18.75 21.078 11.172 1 93.94 54 ILE B CA 1
ATOM 1957 C C . ILE B 1 54 ? 18.281 21.906 9.977 1 93.94 54 ILE B C 1
ATOM 1959 O O . ILE B 1 54 ? 18.047 21.359 8.891 1 93.94 54 ILE B O 1
ATOM 1963 N N . TYR B 1 55 ? 18.281 23.188 10.203 1 92.56 55 TYR B N 1
ATOM 1964 C CA . TYR B 1 55 ? 17.859 24.078 9.125 1 92.56 55 TYR B CA 1
ATOM 1965 C C . TYR B 1 55 ? 18.891 24.141 8.016 1 92.56 55 TYR B C 1
ATOM 1967 O O . TYR B 1 55 ? 18.547 24.281 6.84 1 92.56 55 TYR B O 1
ATOM 1975 N N . HIS B 1 56 ? 20.062 24.062 8.398 1 92.25 56 HIS B N 1
ATOM 1976 C CA . HIS B 1 56 ? 21.141 24.094 7.422 1 92.25 56 HIS B CA 1
ATOM 1977 C C . HIS B 1 56 ? 21.078 22.875 6.504 1 92.25 56 HIS B C 1
ATOM 1979 O O . HIS B 1 56 ? 21.188 23 5.285 1 92.25 56 HIS B O 1
ATOM 1985 N N . PHE B 1 57 ? 20.781 21.719 7.102 1 91.19 57 PHE B N 1
ATOM 1986 C CA . PHE B 1 57 ? 20.797 20.484 6.34 1 91.19 57 PHE B CA 1
ATOM 1987 C C . PHE B 1 57 ? 19.484 20.297 5.586 1 91.19 57 PHE B C 1
ATOM 1989 O O . PHE B 1 57 ? 19.469 19.812 4.453 1 91.19 57 PHE B O 1
ATOM 1996 N N . PHE B 1 58 ? 18.391 20.688 6.227 1 92.88 58 PHE B N 1
ATOM 1997 C CA . PHE B 1 58 ? 17.125 20.203 5.688 1 92.88 58 PHE B CA 1
ATOM 1998 C C . PHE B 1 58 ? 16.188 21.359 5.348 1 92.88 58 PHE B C 1
ATOM 2000 O O . PHE B 1 58 ? 15.164 21.156 4.688 1 92.88 58 PHE B O 1
ATOM 2007 N N . GLY B 1 59 ? 16.484 22.531 5.832 1 91.06 59 GLY B N 1
ATOM 2008 C CA . GLY B 1 59 ? 15.695 23.719 5.531 1 91.06 59 GLY B CA 1
ATOM 2009 C C . GLY B 1 59 ? 14.445 23.844 6.387 1 91.06 59 GLY B C 1
ATOM 2010 O O . GLY B 1 59 ? 14.148 24.922 6.906 1 91.06 59 GLY B O 1
ATOM 2011 N N . SER B 1 60 ? 13.758 22.75 6.562 1 88.69 60 SER B N 1
ATOM 2012 C CA . SER B 1 60 ? 12.508 22.75 7.316 1 88.69 60 SER B CA 1
ATOM 2013 C C . SER B 1 60 ? 12.227 21.375 7.902 1 88.69 60 SER B C 1
ATOM 2015 O O . SER B 1 60 ? 12.906 20.406 7.574 1 88.69 60 SER B O 1
ATOM 2017 N N . LYS B 1 61 ? 11.227 21.344 8.711 1 88.44 61 LYS B N 1
ATOM 2018 C CA . LYS B 1 61 ? 10.773 20.078 9.258 1 88.44 61 LYS B CA 1
ATOM 2019 C C . LYS B 1 61 ? 10.297 19.141 8.148 1 88.44 61 LYS B C 1
ATOM 2021 O O . LYS B 1 61 ? 10.578 17.938 8.172 1 88.44 61 LYS B O 1
ATOM 2026 N N . GLU B 1 62 ? 9.602 19.719 7.254 1 84.69 62 GLU B N 1
ATOM 2027 C CA . GLU B 1 62 ? 9.133 18.953 6.098 1 84.69 62 GLU B CA 1
ATOM 2028 C C . GLU B 1 62 ? 10.305 18.453 5.254 1 84.69 62 GLU B C 1
ATOM 2030 O O . GLU B 1 62 ? 10.242 17.375 4.676 1 84.69 62 GLU B O 1
ATOM 2035 N N . GLY B 1 63 ? 11.258 19.297 5.23 1 87.75 63 GLY B N 1
ATOM 2036 C CA . GLY B 1 63 ? 12.469 18.891 4.551 1 87.75 63 GLY B CA 1
ATOM 2037 C C . GLY B 1 63 ? 13.125 17.672 5.188 1 87.75 63 GLY B C 1
ATOM 2038 O O . GLY B 1 63 ? 13.664 16.812 4.492 1 87.75 63 GLY B O 1
ATOM 2039 N N . VAL B 1 64 ? 13.125 17.609 6.508 1 90.94 64 VAL B N 1
ATOM 2040 C CA . VAL B 1 64 ? 13.641 16.453 7.227 1 90.94 64 VAL B CA 1
ATOM 2041 C C . VAL B 1 64 ? 12.844 15.211 6.844 1 90.94 64 VAL B C 1
ATOM 2043 O O . VAL B 1 64 ? 13.422 14.156 6.555 1 90.94 64 VAL B O 1
ATOM 2046 N N . ALA B 1 65 ? 11.57 15.328 6.836 1 87.94 65 ALA B N 1
ATOM 2047 C CA . ALA B 1 65 ? 10.688 14.211 6.504 1 87.94 65 ALA B CA 1
ATOM 2048 C C . ALA B 1 65 ? 10.938 13.719 5.082 1 87.94 65 ALA B C 1
ATOM 2050 O O . ALA B 1 65 ? 10.977 12.516 4.832 1 87.94 65 ALA B O 1
ATOM 2051 N N . ALA B 1 66 ? 11.039 14.664 4.199 1 87.06 66 ALA B N 1
ATOM 2052 C CA . ALA B 1 66 ? 11.289 14.32 2.799 1 87.06 66 ALA B CA 1
ATOM 2053 C C . ALA B 1 66 ? 12.602 13.555 2.643 1 87.06 66 ALA B C 1
ATOM 2055 O O . ALA B 1 66 ? 12.648 12.531 1.96 1 87.06 66 ALA B O 1
ATOM 2056 N N . GLU B 1 67 ? 13.578 14.086 3.24 1 90.94 67 GLU B N 1
ATOM 2057 C CA . GLU B 1 67 ? 14.883 13.438 3.129 1 90.94 67 GLU B CA 1
ATOM 2058 C C . GLU B 1 67 ? 14.875 12.062 3.785 1 90.94 67 GLU B C 1
ATOM 2060 O O . GLU B 1 67 ? 15.508 11.125 3.289 1 90.94 67 GLU B O 1
ATOM 2065 N N . LEU B 1 68 ? 14.242 11.977 4.926 1 91.56 68 LEU B N 1
ATOM 2066 C CA . LEU B 1 68 ? 14.094 10.68 5.586 1 91.56 68 LEU B CA 1
ATOM 2067 C C . LEU B 1 68 ? 13.43 9.672 4.66 1 91.56 68 LEU B C 1
ATOM 2069 O O . LEU B 1 68 ? 13.906 8.539 4.527 1 91.56 68 LEU B O 1
ATOM 2073 N N . TYR B 1 69 ? 12.406 10.055 3.996 1 89.88 69 TYR B N 1
ATOM 2074 C CA . TYR B 1 69 ? 11.688 9.188 3.064 1 89.88 69 TYR B CA 1
ATOM 2075 C C . TYR B 1 69 ? 12.578 8.781 1.897 1 89.88 69 TYR B C 1
ATOM 2077 O O . TYR B 1 69 ? 12.703 7.598 1.584 1 89.88 69 TYR B O 1
ATOM 2085 N N . LEU B 1 70 ? 13.203 9.773 1.317 1 90.75 70 LEU B N 1
ATOM 2086 C CA . LEU B 1 70 ? 14.008 9.555 0.121 1 90.75 70 LEU B CA 1
ATOM 2087 C C . LEU B 1 70 ? 15.195 8.648 0.425 1 90.75 70 LEU B C 1
ATOM 2089 O O . LEU B 1 70 ? 15.492 7.73 -0.34 1 90.75 70 LEU B O 1
ATOM 2093 N N . GLU B 1 71 ? 15.797 8.93 1.461 1 92.31 71 GLU B N 1
ATOM 2094 C CA . GLU B 1 71 ? 16.953 8.117 1.827 1 92.31 71 GLU B CA 1
ATOM 2095 C C . GLU B 1 71 ? 16.547 6.68 2.137 1 92.31 71 GLU B C 1
ATOM 2097 O O . GLU B 1 71 ? 17.219 5.734 1.722 1 92.31 71 GLU B O 1
ATOM 2102 N N . THR B 1 72 ? 15.508 6.547 2.895 1 93.25 72 THR B N 1
ATOM 2103 C CA . THR B 1 72 ? 15.008 5.215 3.225 1 93.25 72 THR B CA 1
ATOM 2104 C C . THR B 1 72 ? 14.641 4.445 1.959 1 93.25 72 THR B C 1
ATOM 2106 O O . THR B 1 72 ? 15.016 3.281 1.804 1 93.25 72 THR B O 1
ATOM 2109 N N . LEU B 1 73 ? 13.977 5.082 1.054 1 92.62 73 LEU B N 1
ATOM 2110 C CA . LEU B 1 73 ? 13.539 4.469 -0.197 1 92.62 73 LEU B CA 1
ATOM 2111 C C . LEU B 1 73 ? 14.742 4.07 -1.052 1 92.62 73 LEU B C 1
ATOM 2113 O O . LEU B 1 73 ? 14.789 2.963 -1.588 1 92.62 73 LEU B O 1
ATOM 2117 N N . ARG B 1 74 ? 15.656 4.984 -1.135 1 94.06 74 ARG B N 1
ATOM 2118 C CA . ARG B 1 74 ? 16.875 4.715 -1.905 1 94.06 74 ARG B CA 1
ATOM 2119 C C . ARG B 1 74 ? 17.609 3.51 -1.346 1 94.06 74 ARG B C 1
ATOM 2121 O O . ARG B 1 74 ? 18.031 2.625 -2.1 1 94.06 74 ARG B O 1
ATOM 2128 N N . ASP B 1 75 ? 17.781 3.545 -0.043 1 95.19 75 ASP B N 1
ATOM 2129 C CA . ASP B 1 75 ? 18.469 2.438 0.609 1 95.19 75 ASP B CA 1
ATOM 2130 C C . ASP B 1 75 ? 17.75 1.115 0.355 1 95.19 75 ASP B C 1
ATOM 2132 O O . ASP B 1 75 ? 18.391 0.1 0.07 1 95.19 75 ASP B O 1
ATOM 2136 N N . TYR B 1 76 ? 16.516 1.093 0.474 1 96.25 76 TYR B N 1
ATOM 2137 C CA . TYR B 1 76 ? 15.695 -0.094 0.246 1 96.25 76 TYR B CA 1
ATOM 2138 C C . TYR B 1 76 ? 15.844 -0.587 -1.188 1 96.25 76 TYR B C 1
ATOM 2140 O O . TYR B 1 76 ? 16.109 -1.771 -1.422 1 96.25 76 TYR B O 1
ATOM 2148 N N . TYR B 1 77 ? 15.688 0.314 -2.164 1 96.06 77 TYR B N 1
ATOM 2149 C CA . TYR B 1 77 ? 15.75 -0.053 -3.574 1 96.06 77 TYR B CA 1
ATOM 2150 C C . TYR B 1 77 ? 17.141 -0.586 -3.938 1 96.06 77 TYR B C 1
ATOM 2152 O O . TYR B 1 77 ? 17.25 -1.59 -4.645 1 96.06 77 TYR B O 1
ATOM 2160 N N . ASN B 1 78 ? 18.109 0.109 -3.434 1 97.19 78 ASN B N 1
ATOM 2161 C CA . ASN B 1 78 ? 19.469 -0.33 -3.729 1 97.19 78 ASN B CA 1
ATOM 2162 C C . ASN B 1 78 ? 19.734 -1.74 -3.205 1 97.19 78 ASN B C 1
ATOM 2164 O O . ASN B 1 78 ? 20.312 -2.57 -3.91 1 97.19 78 ASN B O 1
ATOM 2168 N N . ALA B 1 79 ? 19.328 -1.978 -2.029 1 97.56 79 ALA B N 1
ATOM 2169 C CA . ALA B 1 79 ? 19.531 -3.297 -1.434 1 97.56 79 ALA B CA 1
ATOM 2170 C C . ALA B 1 79 ? 18.703 -4.355 -2.164 1 97.56 79 ALA B C 1
ATOM 2172 O O . ALA B 1 79 ? 19.172 -5.477 -2.371 1 97.56 79 ALA B O 1
ATOM 2173 N N . TYR B 1 80 ? 17.531 -4.035 -2.529 1 97.31 80 TYR B N 1
ATOM 2174 C CA . TYR B 1 80 ? 16.656 -4.941 -3.275 1 97.31 80 TYR B CA 1
ATOM 2175 C C . TYR B 1 80 ? 17.297 -5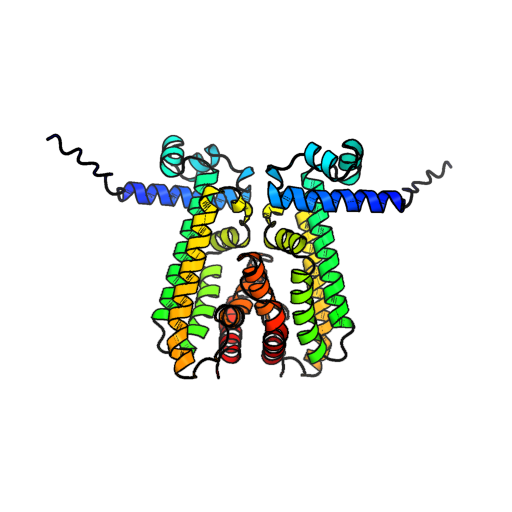.34 -4.602 1 97.31 80 TYR B C 1
ATOM 2177 O O . TYR B 1 80 ? 17.375 -6.527 -4.926 1 97.31 80 TYR B O 1
ATOM 2185 N N . LEU B 1 81 ? 17.75 -4.34 -5.32 1 97.25 81 LEU B N 1
ATOM 2186 C CA . LEU B 1 81 ? 18.359 -4.57 -6.625 1 97.25 81 LEU B CA 1
ATOM 2187 C C . LEU B 1 81 ? 19.641 -5.387 -6.492 1 97.25 81 LEU B C 1
ATOM 2189 O O . LEU B 1 81 ? 19.953 -6.207 -7.359 1 97.25 81 LEU B O 1
ATOM 2193 N N . ALA B 1 82 ? 20.344 -5.137 -5.418 1 97.62 82 ALA B N 1
ATOM 2194 C CA . ALA B 1 82 ? 21.562 -5.91 -5.176 1 97.62 82 ALA B CA 1
ATOM 2195 C C . ALA B 1 82 ? 21.266 -7.398 -5.043 1 97.62 82 ALA B C 1
ATOM 2197 O O . ALA B 1 82 ? 22.016 -8.242 -5.535 1 97.62 82 ALA B O 1
ATOM 2198 N N . VAL B 1 83 ? 20.188 -7.742 -4.414 1 97.44 83 VAL B N 1
ATOM 2199 C CA . VAL B 1 83 ? 19.766 -9.133 -4.258 1 97.44 83 VAL B CA 1
ATOM 2200 C C . VAL B 1 83 ? 19.469 -9.742 -5.625 1 97.44 83 VAL B C 1
ATOM 2202 O O . VAL B 1 83 ? 19.922 -10.844 -5.934 1 97.44 83 VAL B O 1
ATOM 2205 N N . LEU B 1 84 ? 18.75 -9.023 -6.492 1 95.88 84 LEU B N 1
ATOM 2206 C CA . LEU B 1 84 ? 18.422 -9.508 -7.828 1 95.88 84 LEU B CA 1
ATOM 2207 C C . LEU B 1 84 ? 19.672 -9.734 -8.656 1 95.88 84 LEU B C 1
ATOM 2209 O O . LEU B 1 84 ? 19.844 -10.797 -9.258 1 95.88 84 LEU B O 1
ATOM 2213 N N . GLN B 1 85 ? 20.516 -8.758 -8.57 1 95.25 85 GLN B N 1
ATOM 2214 C CA . GLN B 1 85 ? 21.688 -8.742 -9.445 1 95.25 85 GLN B CA 1
ATOM 2215 C C . GLN B 1 85 ? 22.719 -9.766 -9 1 95.25 85 GLN B C 1
ATOM 2217 O O . GLN B 1 85 ? 23.562 -10.195 -9.797 1 95.25 85 GLN B O 1
ATOM 2222 N N . SER B 1 86 ? 22.656 -10.141 -7.785 1 96.38 86 SER B N 1
ATOM 2223 C CA . SER B 1 86 ? 23.641 -11.086 -7.27 1 96.38 86 SER B CA 1
ATOM 2224 C C . SER B 1 86 ? 23.109 -12.516 -7.344 1 96.38 86 SER B C 1
ATOM 2226 O O . SER B 1 86 ? 23.812 -13.461 -6.965 1 96.38 86 SER B O 1
ATOM 2228 N N . SER B 1 87 ? 21.969 -12.711 -7.891 1 94.81 87 SER B N 1
ATOM 2229 C CA . SER B 1 87 ? 21.344 -14.031 -7.883 1 94.81 87 SER B CA 1
ATOM 2230 C C . SER B 1 87 ? 21.922 -14.922 -8.977 1 94.81 87 SER B C 1
ATOM 2232 O O . SER B 1 87 ? 22.391 -14.43 -10 1 94.81 87 SER B O 1
ATOM 2234 N N . SER B 1 88 ? 21.875 -16.219 -8.805 1 91.94 88 SER B N 1
ATOM 2235 C CA . SER B 1 88 ? 22.438 -17.188 -9.734 1 91.94 88 SER B CA 1
ATOM 2236 C C . SER B 1 88 ? 21.484 -17.469 -10.891 1 91.94 88 SER B C 1
ATOM 2238 O O . SER B 1 88 ? 21.891 -17.984 -11.93 1 91.94 88 SER B O 1
ATOM 2240 N N . GLY B 1 89 ? 20.25 -17.203 -10.773 1 94.81 89 GLY B N 1
ATOM 2241 C CA . GLY B 1 89 ? 19.203 -17.438 -11.758 1 94.81 89 GLY B CA 1
ATOM 2242 C C . GLY B 1 89 ? 17.891 -16.766 -11.398 1 94.81 89 GLY B C 1
ATOM 2243 O O . GLY B 1 89 ? 17.781 -16.141 -10.336 1 94.81 89 GLY B O 1
ATOM 2244 N N . PRO B 1 90 ? 16.984 -16.922 -12.32 1 95.31 90 PRO B N 1
ATOM 2245 C CA . PRO B 1 90 ? 15.734 -16.188 -12.094 1 95.31 90 PRO B CA 1
ATOM 2246 C C . PRO B 1 90 ? 14.969 -16.688 -10.875 1 95.31 90 PRO B C 1
ATOM 2248 O O . PRO B 1 90 ? 14.344 -15.906 -10.156 1 95.31 90 PRO B O 1
ATOM 2251 N N . HIS B 1 91 ? 15.047 -18 -10.688 1 97.06 91 HIS B N 1
ATOM 2252 C CA . HIS B 1 91 ? 14.383 -18.547 -9.508 1 97.06 91 HIS B CA 1
ATOM 2253 C C . HIS B 1 91 ? 14.977 -17.969 -8.227 1 97.06 91 HIS B C 1
ATOM 2255 O O . HIS B 1 91 ? 14.25 -17.453 -7.375 1 97.06 91 HIS B O 1
ATOM 2261 N N . ASP B 1 92 ? 16.266 -18 -8.102 1 97.12 92 ASP B N 1
ATOM 2262 C CA . ASP B 1 92 ? 16.969 -17.484 -6.922 1 97.12 92 ASP B CA 1
ATOM 2263 C C . ASP B 1 92 ? 16.734 -15.984 -6.754 1 97.12 92 ASP B C 1
ATOM 2265 O O . ASP B 1 92 ? 16.656 -15.492 -5.629 1 97.12 92 ASP B O 1
ATOM 2269 N N . GLY B 1 93 ? 16.688 -15.336 -7.824 1 96.94 93 GLY B N 1
ATOM 2270 C CA . GLY B 1 93 ? 16.438 -13.898 -7.785 1 96.94 93 GLY B CA 1
ATOM 2271 C C . GLY B 1 93 ? 15.055 -13.555 -7.258 1 96.94 93 GLY B C 1
ATOM 2272 O O . GLY B 1 93 ? 14.922 -12.727 -6.355 1 96.94 93 GLY B O 1
ATOM 2273 N N . VAL B 1 94 ? 14.047 -14.211 -7.797 1 96.88 94 VAL B N 1
ATOM 2274 C CA . VAL B 1 94 ? 12.664 -13.938 -7.418 1 96.88 94 VAL B CA 1
ATOM 2275 C C . VAL B 1 94 ? 12.445 -14.328 -5.957 1 96.88 94 VAL B C 1
ATOM 2277 O O . VAL B 1 94 ? 11.977 -13.523 -5.156 1 96.88 94 VAL B O 1
ATOM 2280 N N . VAL B 1 95 ? 12.867 -15.5 -5.594 1 97.44 95 VAL B N 1
ATOM 2281 C CA . VAL B 1 95 ? 12.68 -16 -4.234 1 97.44 95 VAL B CA 1
ATOM 2282 C C . VAL B 1 95 ? 13.523 -15.18 -3.26 1 97.44 95 VAL 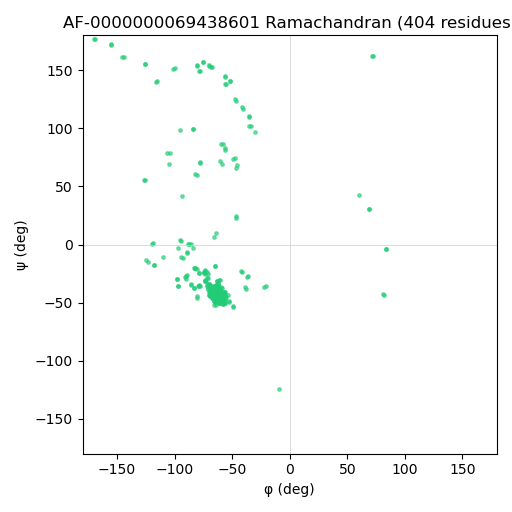B C 1
ATOM 2284 O O . VAL B 1 95 ? 13.055 -14.828 -2.174 1 97.44 95 VAL B O 1
ATOM 2287 N N . GLY B 1 96 ? 14.742 -14.867 -3.637 1 97.44 96 GLY B N 1
ATOM 2288 C CA . GLY B 1 96 ? 15.617 -14.047 -2.812 1 97.44 96 GLY B CA 1
ATOM 2289 C C . GLY B 1 96 ? 15.07 -12.656 -2.57 1 97.44 96 GLY B C 1
ATOM 2290 O O . GLY B 1 96 ? 15.18 -12.125 -1.463 1 97.44 96 GLY B O 1
ATOM 2291 N N . ALA B 1 97 ? 14.523 -12.078 -3.568 1 96.94 97 ALA B N 1
ATOM 2292 C CA . ALA B 1 97 ? 13.961 -10.734 -3.461 1 96.94 97 ALA B CA 1
ATOM 2293 C C . ALA B 1 97 ? 12.781 -10.711 -2.494 1 96.94 97 ALA B C 1
ATOM 2295 O O . ALA B 1 97 ? 12.641 -9.773 -1.7 1 96.94 97 ALA B O 1
ATOM 2296 N N . VAL B 1 98 ? 11.938 -11.68 -2.582 1 97.75 98 VAL B N 1
ATOM 2297 C CA . VAL B 1 98 ? 10.805 -11.805 -1.665 1 97.75 98 VAL B CA 1
ATOM 2298 C C . VAL B 1 98 ? 11.32 -11.93 -0.231 1 97.75 98 VAL B C 1
ATOM 2300 O O . VAL B 1 98 ? 10.859 -11.219 0.664 1 97.75 98 VAL B O 1
ATOM 2303 N N . SER B 1 99 ? 12.258 -12.797 -0.028 1 97.81 99 SER B N 1
ATOM 2304 C CA . SER B 1 99 ? 12.844 -12.992 1.292 1 97.81 99 SER B CA 1
ATOM 2305 C C . SER B 1 99 ? 13.5 -11.719 1.806 1 97.81 99 SER B C 1
ATOM 2307 O O . SER B 1 99 ? 13.344 -11.359 2.977 1 97.81 99 SER B O 1
ATOM 2309 N N . PHE B 1 100 ? 14.227 -11.125 0.951 1 98 100 PHE B N 1
ATOM 2310 C CA . PHE B 1 100 ? 14.875 -9.875 1.323 1 98 100 PHE B CA 1
ATOM 2311 C C . PHE B 1 100 ? 13.852 -8.852 1.8 1 98 100 PHE B C 1
ATOM 2313 O O . PHE B 1 100 ? 14.055 -8.195 2.828 1 98 100 PHE B O 1
ATOM 2320 N N . HIS B 1 101 ? 12.766 -8.617 1.024 1 97.81 101 HIS B N 1
ATOM 2321 C CA . HIS B 1 101 ? 11.742 -7.648 1.386 1 97.81 101 HIS B CA 1
ATOM 2322 C C . HIS B 1 101 ? 11.219 -7.895 2.799 1 97.81 101 HIS B C 1
ATOM 2324 O O . HIS B 1 101 ? 11.164 -6.969 3.613 1 97.81 101 HIS B O 1
ATOM 2330 N N . LEU B 1 102 ? 10.883 -9.141 3.064 1 97.5 102 LEU B N 1
ATOM 2331 C CA . LEU B 1 102 ? 10.336 -9.492 4.371 1 97.5 102 LEU B CA 1
ATOM 2332 C C . LEU B 1 102 ? 11.375 -9.266 5.469 1 97.5 102 LEU B C 1
ATOM 2334 O O . LEU B 1 102 ? 11.055 -8.719 6.527 1 97.5 102 LEU B O 1
ATOM 2338 N N . GLN B 1 103 ? 12.555 -9.625 5.203 1 97.81 103 GLN B N 1
ATOM 2339 C CA . GLN B 1 103 ? 13.633 -9.445 6.172 1 97.81 103 GLN B CA 1
ATOM 2340 C C . GLN B 1 103 ? 13.914 -7.965 6.406 1 97.81 103 GLN B C 1
ATOM 2342 O O . GLN B 1 103 ? 14.148 -7.547 7.543 1 97.81 103 GLN B O 1
ATOM 2347 N N . TRP B 1 104 ? 13.93 -7.254 5.383 1 97.5 104 TRP B N 1
ATOM 2348 C CA . TRP B 1 104 ? 14.18 -5.82 5.492 1 97.5 104 TRP B CA 1
ATOM 2349 C C . TRP B 1 104 ? 13.109 -5.148 6.348 1 97.5 104 TRP B C 1
ATOM 2351 O O . TRP B 1 104 ? 13.422 -4.344 7.227 1 97.5 104 TRP B O 1
ATOM 2361 N N . VAL B 1 105 ? 11.875 -5.438 6.059 1 94.94 105 VAL B N 1
ATOM 2362 C CA . VAL B 1 105 ? 10.766 -4.859 6.809 1 94.94 105 VAL B CA 1
ATOM 2363 C C . VAL B 1 105 ? 10.891 -5.223 8.281 1 94.94 105 VAL B C 1
ATOM 2365 O O . VAL B 1 105 ? 10.727 -4.367 9.156 1 94.94 105 VAL B O 1
ATOM 2368 N N . ALA B 1 106 ? 11.219 -6.492 8.555 1 94.62 106 ALA B N 1
ATOM 2369 C CA . ALA B 1 106 ? 11.375 -6.938 9.938 1 94.62 106 ALA B CA 1
ATOM 2370 C C . ALA B 1 106 ? 12.523 -6.211 10.625 1 94.62 106 ALA B C 1
ATOM 2372 O O . ALA B 1 106 ? 12.422 -5.832 11.789 1 94.62 106 ALA B O 1
ATOM 2373 N N . ALA B 1 107 ? 13.578 -6.02 9.914 1 96.12 107 ALA B N 1
ATOM 2374 C CA . ALA B 1 107 ? 14.789 -5.414 10.477 1 96.12 107 ALA B CA 1
ATOM 2375 C C . ALA B 1 107 ? 14.648 -3.898 10.57 1 96.12 107 ALA B C 1
ATOM 2377 O O . ALA B 1 107 ? 15.359 -3.25 11.336 1 96.12 107 ALA B O 1
ATOM 2378 N N . ASN B 1 108 ? 13.805 -3.342 9.758 1 95.69 108 ASN B N 1
ATOM 2379 C CA . ASN B 1 108 ? 13.617 -1.898 9.68 1 95.69 108 ASN B CA 1
ATOM 2380 C C . ASN B 1 108 ? 12.156 -1.513 9.859 1 95.69 108 ASN B C 1
ATOM 2382 O O . ASN B 1 108 ? 11.602 -0.76 9.055 1 95.69 108 ASN B O 1
ATOM 2386 N N . GLU B 1 109 ? 11.633 -1.956 10.953 1 91.69 109 GLU B N 1
ATOM 2387 C CA . GLU B 1 109 ? 10.195 -1.838 11.141 1 91.69 109 GLU B CA 1
ATOM 2388 C C . GLU B 1 109 ? 9.75 -0.377 11.125 1 91.69 109 GLU B C 1
ATOM 2390 O O . GLU B 1 109 ? 8.789 -0.02 10.445 1 91.69 109 GLU B O 1
ATOM 2395 N N . MET B 1 110 ? 10.477 0.468 11.836 1 89.94 110 MET B N 1
ATOM 2396 C CA . MET B 1 110 ? 10.086 1.87 11.945 1 89.94 110 MET B CA 1
ATOM 2397 C C . MET B 1 110 ? 10.219 2.58 10.602 1 89.94 110 MET B C 1
ATOM 2399 O O . MET B 1 110 ? 9.344 3.35 10.203 1 89.94 110 MET B O 1
ATOM 2403 N N . ARG B 1 111 ? 11.266 2.311 9.883 1 92.5 111 ARG B N 1
ATOM 2404 C CA . ARG B 1 111 ? 11.461 2.898 8.562 1 92.5 111 ARG B CA 1
ATOM 2405 C C . ARG B 1 111 ? 10.406 2.41 7.586 1 92.5 111 ARG B C 1
ATOM 2407 O O . ARG B 1 111 ? 9.898 3.186 6.77 1 92.5 111 ARG B O 1
ATOM 2414 N N . ALA B 1 112 ? 10.07 1.135 7.684 1 91.69 112 ALA B N 1
ATOM 2415 C CA . ALA B 1 112 ? 9.039 0.562 6.824 1 91.69 112 ALA B CA 1
ATOM 2416 C C . ALA B 1 112 ? 7.68 1.203 7.094 1 91.69 112 ALA B C 1
ATOM 2418 O O . ALA B 1 112 ? 6.941 1.528 6.16 1 91.69 112 ALA B O 1
ATOM 2419 N N . ARG B 1 113 ? 7.418 1.373 8.336 1 87.12 113 ARG B N 1
ATOM 2420 C CA . ARG B 1 113 ? 6.18 2.049 8.711 1 87.12 113 ARG B CA 1
ATOM 2421 C C . ARG B 1 113 ? 6.129 3.459 8.133 1 87.12 113 ARG B C 1
ATOM 2423 O O . ARG B 1 113 ? 5.086 3.896 7.641 1 87.12 113 ARG B O 1
ATOM 2430 N N . PHE B 1 114 ? 7.215 4.094 8.227 1 86.75 114 PHE B N 1
ATOM 2431 C CA . PHE B 1 114 ? 7.293 5.449 7.691 1 86.75 114 PHE B CA 1
ATOM 2432 C C . PHE B 1 114 ? 7.094 5.449 6.184 1 86.75 114 PHE B C 1
ATOM 2434 O O . PHE B 1 114 ? 6.367 6.289 5.645 1 86.75 114 PHE B O 1
ATOM 2441 N N . LEU B 1 115 ? 7.645 4.465 5.457 1 86.12 115 LEU B N 1
ATOM 2442 C CA . LEU B 1 115 ? 7.539 4.359 4.008 1 86.12 115 LEU B CA 1
ATOM 2443 C C . LEU B 1 115 ? 6.117 4 3.588 1 86.12 115 LEU B C 1
ATOM 2445 O O . LEU B 1 115 ? 5.594 4.559 2.623 1 86.12 115 LEU B O 1
ATOM 2449 N N . PHE B 1 116 ? 5.512 3.08 4.285 1 78.06 116 PHE B N 1
ATOM 2450 C CA . PHE B 1 116 ? 4.203 2.568 3.902 1 78.06 116 PHE B CA 1
ATOM 2451 C C . PHE B 1 116 ? 3.1 3.529 4.332 1 78.06 116 PHE B C 1
ATOM 2453 O O . PHE B 1 116 ? 2.059 3.619 3.676 1 78.06 116 PHE B O 1
ATOM 2460 N N . HIS B 1 117 ? 3.299 4.102 5.406 1 65 117 HIS B N 1
ATOM 2461 C CA . HIS B 1 117 ? 2.227 4.906 5.977 1 65 117 HIS B CA 1
ATOM 2462 C C . HIS B 1 117 ? 2.406 6.383 5.645 1 65 117 HIS B C 1
ATOM 2464 O O . HIS B 1 117 ? 1.452 7.164 5.711 1 65 117 HIS B O 1
ATOM 2470 N N . CYS B 1 118 ? 3.572 6.781 5.613 1 54.12 118 CYS B N 1
ATOM 2471 C CA . CYS B 1 118 ? 3.795 8.211 5.438 1 54.12 118 CYS B CA 1
ATOM 2472 C C . CYS B 1 118 ? 3.666 8.609 3.975 1 54.12 118 CYS B C 1
ATOM 2474 O O . CYS B 1 118 ? 4.578 8.375 3.18 1 54.12 118 CYS B O 1
ATOM 2476 N N . ARG B 1 119 ? 2.6 8.438 3.311 1 49.59 119 ARG B N 1
ATOM 2477 C CA . ARG B 1 119 ? 2.531 8.969 1.954 1 49.59 119 ARG B CA 1
ATOM 2478 C C . ARG B 1 119 ? 2.143 10.445 1.964 1 49.59 119 ARG B C 1
ATOM 2480 O O . ARG B 1 119 ? 1.742 10.992 0.936 1 49.59 119 ARG B O 1
ATOM 2487 N N . GLU B 1 120 ? 1.892 10.922 3.236 1 47.19 120 GLU B N 1
ATOM 2488 C CA . GLU B 1 120 ? 1.641 12.352 3.387 1 47.19 120 GLU B CA 1
ATOM 2489 C C . GLU B 1 120 ? 2.521 13.172 2.449 1 47.19 120 GLU B C 1
ATOM 2491 O O . GLU B 1 120 ? 2.309 14.367 2.279 1 47.19 120 GLU B O 1
ATOM 2496 N N . PHE B 1 121 ? 3.668 12.5 2.184 1 47.16 121 PHE B N 1
ATOM 2497 C CA . PHE B 1 121 ? 4.691 13.445 1.746 1 47.16 121 PHE B CA 1
ATOM 2498 C C . PHE B 1 121 ? 4.289 14.102 0.432 1 47.16 121 PHE B C 1
ATOM 2500 O O . PHE B 1 121 ? 5.121 14.727 -0.234 1 47.16 121 PHE B O 1
ATOM 2507 N N . GLU B 1 122 ? 2.945 13.812 0.1 1 48.31 122 GLU B N 1
ATOM 2508 C CA . GLU B 1 122 ? 2.494 14.891 -0.776 1 48.31 122 GLU B CA 1
ATOM 2509 C C . GLU B 1 122 ? 2.99 16.25 -0.284 1 48.31 122 GLU B C 1
ATOM 2511 O O . GLU B 1 122 ? 2.756 17.266 -0.929 1 48.31 122 GLU B O 1
ATOM 2516 N N . VAL B 1 123 ? 3.26 16.281 0.992 1 45.34 123 VAL B N 1
ATOM 2517 C CA . VAL B 1 123 ? 3.633 17.594 1.505 1 45.34 123 VAL B CA 1
ATOM 2518 C C . VAL B 1 123 ? 4.785 18.156 0.681 1 45.34 123 VAL B C 1
ATOM 2520 O O . VAL B 1 123 ? 4.914 19.375 0.535 1 45.34 123 VAL B O 1
ATOM 2523 N N . ILE B 1 124 ? 5.863 17.5 0.277 1 53.59 124 ILE B N 1
ATOM 2524 C CA . ILE B 1 124 ? 6.824 18.422 -0.305 1 53.59 124 ILE B CA 1
ATOM 2525 C C . ILE B 1 124 ? 6.844 18.266 -1.823 1 53.59 124 ILE B C 1
ATOM 2527 O O . ILE B 1 124 ? 7.387 17.281 -2.344 1 53.59 124 ILE B O 1
ATOM 2531 N N . GLU B 1 125 ? 5.844 18.859 -2.367 1 59.97 125 GLU B N 1
ATOM 2532 C CA . GLU B 1 125 ? 5.77 19 -3.816 1 59.97 125 GLU B CA 1
ATOM 2533 C C . GLU B 1 125 ? 7.145 18.859 -4.457 1 59.97 125 GLU B C 1
ATOM 2535 O O . GLU B 1 125 ? 7.293 18.219 -5.496 1 59.97 125 GLU B O 1
ATOM 2540 N N . GLU B 1 126 ? 8.055 19.391 -3.666 1 67.12 126 GLU B N 1
ATOM 2541 C CA . GLU B 1 126 ? 9.406 19.438 -4.215 1 67.12 126 GLU B CA 1
ATOM 2542 C C . GLU B 1 126 ? 10.031 18.047 -4.273 1 67.12 126 GLU B C 1
ATOM 2544 O O . GLU B 1 126 ? 10.914 17.781 -5.094 1 67.12 126 GLU B O 1
ATOM 2549 N N . SER B 1 127 ? 9.5 17.234 -3.418 1 77.88 127 SER B N 1
ATOM 2550 C CA . SER B 1 127 ? 10.109 15.898 -3.375 1 77.88 127 SER B CA 1
ATOM 2551 C C . SER B 1 127 ? 9.359 14.922 -4.27 1 77.88 127 SER B C 1
ATOM 2553 O O . SER B 1 127 ? 9.875 13.852 -4.598 1 77.88 127 SER B O 1
ATOM 2555 N N . ARG B 1 128 ? 8.258 15.281 -4.738 1 76.56 128 ARG B N 1
ATOM 2556 C CA . ARG B 1 128 ? 7.41 14.391 -5.527 1 76.56 128 ARG B CA 1
ATOM 2557 C C . ARG B 1 128 ? 8.141 13.906 -6.777 1 76.56 128 ARG B C 1
ATOM 2559 O O . ARG B 1 128 ? 8.109 12.719 -7.094 1 76.56 128 ARG B O 1
ATOM 2566 N N . SER B 1 129 ? 8.773 14.875 -7.438 1 82.12 129 SER B N 1
ATOM 2567 C CA . SER B 1 129 ? 9.477 14.523 -8.664 1 82.12 129 SER B CA 1
ATOM 2568 C C . SER B 1 129 ? 10.633 13.57 -8.391 1 82.12 129 SER B C 1
ATOM 2570 O O . SER B 1 129 ? 10.883 12.641 -9.156 1 82.12 129 SER B O 1
ATOM 2572 N N . THR B 1 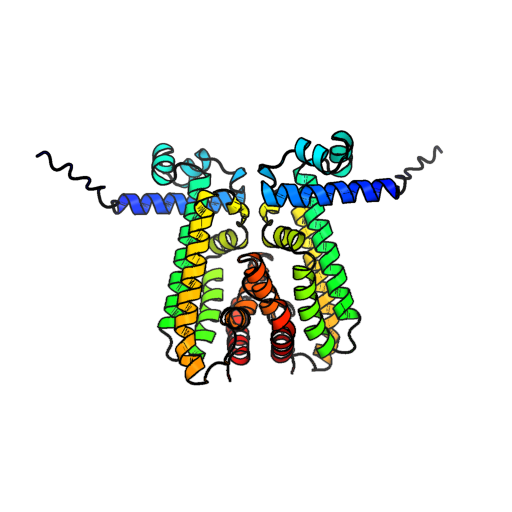130 ? 11.266 13.805 -7.273 1 86.56 130 THR B N 1
ATOM 2573 C CA . THR B 1 130 ? 12.398 12.953 -6.922 1 86.56 130 THR B CA 1
ATOM 2574 C C . THR B 1 130 ? 11.922 11.555 -6.539 1 86.56 130 THR B C 1
ATOM 2576 O O . THR B 1 130 ? 12.555 10.562 -6.906 1 86.56 130 THR B O 1
ATOM 2579 N N . ILE B 1 131 ? 10.852 11.477 -5.883 1 84.44 131 ILE B N 1
ATOM 2580 C CA . ILE B 1 131 ? 10.273 10.195 -5.488 1 84.44 131 ILE B CA 1
ATOM 2581 C C . ILE B 1 131 ? 9.852 9.414 -6.734 1 84.44 131 ILE B C 1
ATOM 2583 O O . ILE B 1 131 ? 10.164 8.227 -6.863 1 84.44 131 ILE B O 1
ATOM 2587 N N . THR B 1 132 ? 9.25 10.117 -7.621 1 83.25 132 THR B N 1
ATOM 2588 C CA . THR B 1 132 ? 8.828 9.5 -8.867 1 83.25 132 THR B CA 1
ATOM 2589 C C . THR B 1 132 ? 10.023 8.969 -9.648 1 83.25 132 THR B C 1
ATOM 2591 O O . THR B 1 132 ? 9.992 7.855 -10.172 1 83.25 132 THR B O 1
ATOM 2594 N N . ALA B 1 133 ? 11.016 9.75 -9.664 1 88.56 133 ALA B N 1
ATOM 2595 C CA . ALA B 1 133 ? 12.227 9.352 -10.383 1 88.56 133 ALA B CA 1
ATOM 2596 C C . ALA B 1 133 ? 12.852 8.109 -9.75 1 88.56 133 ALA B C 1
ATOM 2598 O O . ALA B 1 133 ? 13.352 7.234 -10.461 1 88.56 133 ALA B O 1
ATOM 2599 N N . LEU B 1 134 ? 12.852 8.008 -8.445 1 89.81 134 LEU B N 1
ATOM 2600 C CA . LEU B 1 134 ? 13.398 6.844 -7.75 1 89.81 134 LEU B CA 1
ATOM 2601 C C . LEU B 1 134 ? 12.594 5.59 -8.078 1 89.81 134 LEU B C 1
ATOM 2603 O O . LEU B 1 134 ? 13.172 4.52 -8.305 1 89.81 134 LEU B O 1
ATOM 2607 N N . HIS B 1 135 ? 11.328 5.727 -8.133 1 86.56 135 HIS B N 1
ATOM 2608 C CA . HIS B 1 135 ? 10.484 4.605 -8.516 1 86.56 135 HIS B CA 1
ATOM 2609 C C . HIS B 1 135 ? 10.789 4.141 -9.938 1 86.56 135 HIS B C 1
ATOM 2611 O O . HIS B 1 135 ? 10.953 2.945 -10.18 1 86.56 135 HIS B O 1
ATOM 2617 N N . GLU B 1 136 ? 10.852 5.098 -10.812 1 87.56 136 GLU B N 1
ATOM 2618 C CA . GLU B 1 136 ? 11.086 4.777 -12.219 1 87.56 136 GLU B CA 1
ATOM 2619 C C . GLU B 1 136 ? 12.453 4.121 -12.414 1 87.56 136 GLU B C 1
ATOM 2621 O O . GLU B 1 136 ? 12.586 3.18 -13.195 1 87.56 136 GLU B O 1
ATOM 2626 N N . ASP B 1 137 ? 13.336 4.68 -11.734 1 93.12 137 ASP B N 1
ATOM 2627 C CA . ASP B 1 137 ? 14.672 4.094 -11.812 1 93.12 137 ASP B CA 1
ATOM 2628 C C . ASP B 1 137 ? 14.672 2.658 -11.297 1 93.12 137 ASP B C 1
ATOM 2630 O O . ASP B 1 137 ? 15.242 1.767 -11.93 1 93.12 137 ASP B O 1
ATOM 2634 N N . PHE B 1 138 ? 14.086 2.443 -10.219 1 93.12 138 PHE B N 1
ATOM 2635 C CA . PHE B 1 138 ? 13.984 1.107 -9.641 1 93.12 138 PHE B CA 1
ATOM 2636 C C . PHE B 1 138 ? 13.305 0.151 -10.617 1 93.12 138 PHE B C 1
ATOM 2638 O O . PHE B 1 138 ? 13.836 -0.922 -10.914 1 93.12 138 PHE B O 1
ATOM 2645 N N . TYR B 1 139 ? 12.219 0.543 -11.094 1 88.44 139 TYR B N 1
ATOM 2646 C CA . TYR B 1 139 ? 11.445 -0.314 -11.984 1 88.44 139 TYR B CA 1
ATOM 2647 C C . TYR B 1 139 ? 12.227 -0.611 -13.258 1 88.44 139 TYR B C 1
ATOM 2649 O O . TYR B 1 139 ? 12.18 -1.73 -13.773 1 88.44 139 TYR B O 1
ATOM 2657 N N . SER B 1 140 ? 12.844 0.382 -13.75 1 92.81 140 SER B N 1
ATOM 2658 C CA . SER B 1 140 ? 13.648 0.208 -14.961 1 92.81 140 SER B CA 1
ATOM 2659 C C . SER B 1 140 ? 14.758 -0.813 -14.742 1 92.81 140 SER B C 1
ATOM 2661 O O . SER B 1 140 ? 14.984 -1.685 -15.586 1 92.81 140 SER B O 1
ATOM 2663 N N . GLN B 1 141 ? 15.414 -0.732 -13.656 1 95.44 141 GLN B N 1
ATOM 2664 C CA . GLN B 1 141 ? 16.516 -1.646 -13.359 1 95.44 141 GLN B CA 1
ATOM 2665 C C . GLN B 1 141 ? 15.992 -3.057 -13.094 1 95.44 141 GLN B C 1
ATOM 2667 O O . GLN B 1 141 ? 16.609 -4.035 -13.523 1 95.44 141 GLN B O 1
ATOM 2672 N N . ALA B 1 142 ? 14.938 -3.156 -12.406 1 93.62 142 ALA B N 1
ATOM 2673 C CA . ALA B 1 142 ? 14.328 -4.461 -12.18 1 93.62 142 ALA B CA 1
ATOM 2674 C C . ALA B 1 142 ? 13.891 -5.102 -13.5 1 93.62 142 ALA B C 1
ATOM 2676 O O . ALA B 1 142 ? 14.086 -6.301 -13.703 1 93.62 142 ALA B O 1
ATOM 2677 N N . SER B 1 143 ? 13.328 -4.293 -14.352 1 92 143 SER B N 1
ATOM 2678 C CA . SER B 1 143 ? 12.914 -4.77 -15.672 1 92 143 SER B CA 1
ATOM 2679 C C . SER B 1 143 ? 14.109 -5.227 -16.5 1 92 143 SER B C 1
ATOM 2681 O O . SER B 1 143 ? 14.039 -6.227 -17.203 1 92 143 SER B O 1
ATOM 2683 N N . ALA B 1 144 ? 15.109 -4.461 -16.422 1 94.94 144 ALA B N 1
ATOM 2684 C CA . ALA B 1 144 ? 16.328 -4.82 -17.141 1 94.94 144 ALA B CA 1
ATOM 2685 C C . ALA B 1 144 ? 16.859 -6.172 -16.656 1 94.94 144 ALA B C 1
ATOM 2687 O O . ALA B 1 144 ? 17.391 -6.945 -17.453 1 94.94 144 ALA B O 1
ATOM 2688 N N . TRP B 1 145 ? 16.75 -6.449 -15.438 1 95.31 145 TRP B N 1
ATOM 2689 C CA . TRP B 1 145 ? 17.172 -7.734 -14.891 1 95.31 145 TRP B CA 1
ATOM 2690 C C . TRP B 1 145 ? 16.297 -8.867 -15.414 1 95.31 145 TRP B C 1
ATOM 2692 O O . TRP B 1 145 ? 16.781 -9.961 -15.703 1 95.31 145 TRP B O 1
ATOM 2702 N N . LEU B 1 146 ? 15.031 -8.656 -15.555 1 93.56 146 LEU B N 1
ATOM 2703 C CA . LEU B 1 146 ? 14.047 -9.656 -15.961 1 93.56 146 LEU B CA 1
ATOM 2704 C C . LEU B 1 146 ? 14.203 -9.984 -17.438 1 93.56 146 LEU B C 1
ATOM 2706 O O . LEU B 1 146 ? 13.938 -11.117 -17.859 1 93.56 146 LEU B O 1
ATOM 2710 N N . GLN B 1 147 ? 14.625 -9.055 -18.25 1 94.56 147 GLN B N 1
ATOM 2711 C CA . GLN B 1 147 ? 14.531 -9.086 -19.703 1 94.56 147 GLN B CA 1
ATOM 2712 C C . GLN B 1 147 ? 15.242 -10.305 -20.266 1 94.56 147 GLN B C 1
ATOM 2714 O O . GLN B 1 147 ? 14.664 -11.047 -21.078 1 94.56 147 GLN B O 1
ATOM 2719 N N . PRO B 1 148 ? 16.438 -10.594 -19.922 1 95.31 148 PRO B N 1
ATOM 2720 C CA . PRO B 1 148 ? 17.109 -11.766 -20.484 1 95.31 148 PRO B CA 1
ATOM 2721 C C . PRO B 1 148 ? 16.422 -13.078 -20.109 1 95.31 148 PRO B C 1
ATOM 2723 O O . PRO B 1 148 ? 16.469 -14.039 -20.891 1 95.31 148 PRO B O 1
ATOM 2726 N N . HIS B 1 149 ? 15.805 -13.18 -18.969 1 95.56 149 HIS B N 1
ATOM 2727 C CA . HIS B 1 149 ? 15.133 -14.398 -18.531 1 95.56 149 HIS B CA 1
ATOM 2728 C C . HIS B 1 149 ? 13.828 -14.609 -19.297 1 95.56 149 HIS B C 1
ATOM 2730 O O . HIS B 1 149 ? 13.414 -15.75 -19.516 1 95.56 149 HIS B O 1
ATOM 2736 N N . VAL B 1 150 ? 13.203 -13.531 -19.672 1 95 150 VAL B N 1
ATOM 2737 C CA . VAL B 1 150 ? 12.008 -13.602 -20.516 1 95 150 VAL B CA 1
ATOM 2738 C C . VAL B 1 150 ? 12.383 -14.07 -21.906 1 95 150 VAL B C 1
ATOM 2740 O O . VAL B 1 150 ? 11.727 -14.953 -22.469 1 95 150 VAL B O 1
ATOM 2743 N N . GLU B 1 151 ? 13.422 -13.516 -22.406 1 95.56 151 GLU B N 1
ATOM 2744 C CA . GLU B 1 151 ? 13.883 -13.867 -23.75 1 95.56 151 GLU B CA 1
ATOM 2745 C C . GLU B 1 151 ? 14.266 -15.344 -23.828 1 95.56 151 GLU B C 1
ATOM 2747 O O . GLU B 1 151 ? 14.047 -15.992 -24.859 1 95.56 151 GLU B O 1
ATOM 2752 N N . LYS B 1 152 ? 14.812 -15.875 -22.766 1 96.56 152 LYS B N 1
ATOM 2753 C CA . LYS B 1 152 ? 15.234 -17.281 -22.734 1 96.56 152 LYS B CA 1
ATOM 2754 C C . LYS B 1 152 ? 14.086 -18.188 -22.312 1 96.56 152 LYS B C 1
ATOM 2756 O O . LYS B 1 152 ? 14.289 -19.375 -22.062 1 96.56 152 LYS B O 1
ATOM 2761 N N . ARG B 1 153 ? 12.93 -17.594 -22.062 1 95.88 153 ARG B N 1
ATOM 2762 C CA . ARG B 1 153 ? 11.688 -18.312 -21.766 1 95.88 153 ARG B CA 1
ATOM 2763 C C . ARG B 1 153 ? 11.75 -19 -20.422 1 95.88 153 ARG B C 1
ATOM 2765 O O . ARG B 1 153 ? 11.219 -20.094 -20.25 1 95.88 153 ARG B O 1
ATOM 2772 N N . ARG B 1 154 ? 12.484 -18.438 -19.531 1 95.56 154 ARG B N 1
ATOM 2773 C CA . ARG B 1 154 ? 12.484 -18.891 -18.141 1 95.56 154 ARG B CA 1
ATOM 2774 C C . ARG B 1 154 ? 11.359 -18.219 -17.359 1 95.56 154 ARG B C 1
ATOM 2776 O O . ARG B 1 154 ? 10.844 -18.797 -16.391 1 95.56 154 ARG B O 1
ATOM 2783 N N . ILE B 1 155 ? 11.102 -17.031 -17.719 1 95.56 155 ILE B N 1
ATOM 2784 C CA . ILE B 1 155 ? 10.016 -16.234 -17.156 1 95.56 155 ILE B CA 1
ATOM 2785 C C . ILE B 1 155 ? 8.992 -15.914 -18.234 1 95.56 155 ILE B C 1
ATOM 2787 O O . ILE B 1 155 ? 9.359 -15.641 -19.375 1 95.56 155 ILE B O 1
ATOM 2791 N N . LYS B 1 156 ? 7.684 -15.977 -17.875 1 95.88 156 LYS B N 1
ATOM 2792 C CA . LYS B 1 156 ? 6.594 -15.703 -18.812 1 95.88 156 LYS B CA 1
ATOM 2793 C C . LYS B 1 156 ? 6.742 -14.32 -19.438 1 95.88 156 LYS B C 1
ATOM 2795 O O . LYS B 1 156 ? 7.176 -13.375 -18.766 1 95.88 156 LYS B O 1
ATOM 2800 N N . PRO B 1 157 ? 6.375 -14.172 -20.688 1 94.69 157 PRO B N 1
ATOM 2801 C CA . PRO B 1 157 ? 6.43 -12.867 -21.359 1 94.69 157 PRO B CA 1
ATOM 2802 C C . PRO B 1 157 ? 5.27 -11.953 -20.969 1 94.69 157 PRO B C 1
ATOM 2804 O O . PRO B 1 157 ? 4.395 -11.68 -21.797 1 94.69 157 PRO B O 1
ATOM 2807 N N . LEU B 1 158 ? 5.258 -11.477 -19.844 1 93.81 158 LEU B N 1
ATOM 2808 C CA . LEU B 1 158 ? 4.254 -10.562 -19.297 1 93.81 158 LEU B CA 1
ATOM 2809 C C . LEU B 1 158 ? 4.766 -9.125 -19.312 1 93.81 158 LEU B C 1
ATOM 2811 O O . LEU B 1 158 ? 5.977 -8.898 -19.297 1 93.81 158 LEU B O 1
ATOM 2815 N N . PRO B 1 159 ? 3.764 -8.164 -19.438 1 91 159 PRO B N 1
ATOM 2816 C CA . PRO B 1 159 ? 4.219 -6.797 -19.203 1 91 159 PRO B CA 1
ATOM 2817 C C . PRO B 1 159 ? 4.98 -6.652 -17.875 1 91 159 PRO B C 1
ATOM 2819 O O . PRO B 1 159 ? 4.605 -7.262 -16.875 1 91 159 PRO B O 1
ATOM 2822 N N . PRO B 1 160 ? 6.016 -5.871 -17.875 1 88.12 160 PRO B N 1
ATOM 2823 C CA . PRO B 1 160 ? 6.91 -5.82 -16.719 1 88.12 160 PRO B CA 1
ATOM 2824 C C . PRO B 1 160 ? 6.18 -5.449 -15.43 1 88.12 160 PRO B C 1
ATOM 2826 O O . PRO B 1 160 ? 6.453 -6.027 -14.375 1 88.12 160 PRO B O 1
ATOM 2829 N N . ARG B 1 161 ? 5.273 -4.523 -15.461 1 88.75 161 ARG B N 1
ATOM 2830 C CA . ARG B 1 161 ? 4.543 -4.105 -14.273 1 88.75 161 ARG B CA 1
ATOM 2831 C C . ARG B 1 161 ? 3.678 -5.238 -13.734 1 88.75 161 ARG B C 1
ATOM 2833 O O . ARG B 1 161 ? 3.521 -5.387 -12.516 1 88.75 161 ARG B O 1
ATOM 2840 N N . LEU B 1 162 ? 3.111 -5.926 -14.664 1 93.12 162 LEU B N 1
ATOM 2841 C CA . LEU B 1 162 ? 2.312 -7.078 -14.266 1 93.12 162 LEU B CA 1
ATOM 2842 C C . LEU B 1 162 ? 3.188 -8.156 -13.633 1 93.12 162 LEU B C 1
ATOM 2844 O O . LEU B 1 162 ? 2.818 -8.742 -12.617 1 93.12 162 LEU B O 1
ATOM 2848 N N . CYS B 1 163 ? 4.312 -8.438 -14.219 1 93.44 163 CYS B N 1
ATOM 2849 C CA . CYS B 1 163 ? 5.27 -9.398 -13.664 1 93.44 163 CYS B CA 1
ATOM 2850 C C . CYS B 1 163 ? 5.676 -9 -12.25 1 93.44 163 CYS B C 1
ATOM 2852 O O . CYS B 1 163 ? 5.707 -9.844 -11.352 1 93.44 163 CYS B O 1
ATOM 2854 N N . GLN B 1 164 ? 5.91 -7.777 -12.047 1 89.5 164 GLN B N 1
ATOM 2855 C CA . GLN B 1 164 ? 6.32 -7.27 -10.742 1 89.5 164 GLN B CA 1
ATOM 2856 C C . GLN B 1 164 ? 5.203 -7.426 -9.719 1 89.5 164 GLN B C 1
ATOM 2858 O O . GLN B 1 164 ? 5.457 -7.816 -8.57 1 89.5 164 GLN B O 1
ATOM 2863 N N . ALA B 1 165 ? 4.031 -7.105 -10.102 1 93.44 165 ALA B N 1
ATOM 2864 C CA . ALA B 1 165 ? 2.889 -7.25 -9.203 1 93.44 165 ALA B CA 1
ATOM 2865 C C . ALA B 1 165 ? 2.707 -8.703 -8.773 1 93.44 165 ALA B C 1
ATOM 2867 O O . ALA B 1 165 ? 2.373 -8.984 -7.621 1 93.44 165 ALA B O 1
ATOM 2868 N N . LEU B 1 166 ? 2.938 -9.57 -9.688 1 95.19 166 LEU B N 1
ATOM 2869 C CA . LEU B 1 166 ? 2.748 -10.992 -9.414 1 95.19 166 LEU B CA 1
ATOM 2870 C C . LEU B 1 166 ? 3.773 -11.492 -8.398 1 95.19 166 LEU B C 1
ATOM 2872 O O . LEU B 1 166 ? 3.438 -12.266 -7.504 1 95.19 166 LEU B O 1
ATOM 2876 N N . TRP B 1 167 ? 4.977 -11.055 -8.594 1 92.19 167 TRP B N 1
ATOM 2877 C CA . TRP B 1 167 ? 5.969 -11.648 -7.715 1 92.19 167 TRP B CA 1
ATOM 2878 C C . TRP B 1 167 ? 6.121 -10.836 -6.434 1 92.19 167 TRP B C 1
ATOM 2880 O O . TRP B 1 167 ? 6.328 -11.398 -5.355 1 92.19 167 TRP B O 1
ATOM 2890 N N . MET B 1 168 ? 5.898 -9.516 -6.414 1 93.88 168 MET B N 1
ATOM 2891 C CA . MET B 1 168 ? 6.125 -8.688 -5.23 1 93.88 168 MET B CA 1
ATOM 2892 C C . MET B 1 168 ? 4.82 -8.453 -4.477 1 93.88 168 MET B C 1
ATOM 2894 O O . MET B 1 168 ? 4.828 -8.281 -3.258 1 93.88 168 MET B O 1
ATOM 2898 N N . GLY B 1 169 ? 3.752 -8.445 -5.156 1 95.31 169 GLY B N 1
ATOM 2899 C CA . GLY B 1 169 ? 2.465 -8.086 -4.582 1 95.31 169 GLY B CA 1
ATOM 2900 C C . GLY B 1 169 ? 2.168 -8.82 -3.285 1 95.31 169 GLY B C 1
ATOM 2901 O O . GLY B 1 169 ? 1.894 -8.188 -2.262 1 95.31 169 GLY B O 1
ATOM 2902 N N . PRO B 1 170 ? 2.266 -10.078 -3.32 1 96.88 170 PRO B N 1
ATOM 2903 C CA . PRO B 1 170 ? 1.906 -10.859 -2.135 1 96.88 170 PRO B CA 1
ATOM 2904 C C . PRO B 1 170 ? 2.779 -10.531 -0.925 1 96.88 170 PRO B C 1
ATOM 2906 O O . PRO B 1 170 ? 2.26 -10.297 0.17 1 96.88 170 PRO B O 1
ATOM 2909 N N . CYS B 1 171 ? 4.102 -10.477 -1.071 1 96.88 171 CYS B N 1
ATOM 2910 C CA . CYS B 1 171 ? 4.961 -10.219 0.079 1 96.88 171 CYS B CA 1
ATOM 2911 C C . CYS B 1 171 ? 4.82 -8.781 0.555 1 96.88 171 CYS B C 1
ATOM 2913 O O . CYS B 1 171 ? 4.918 -8.508 1.752 1 96.88 171 CYS B O 1
ATOM 2915 N N . VAL B 1 172 ? 4.602 -7.859 -0.357 1 93.38 172 VAL B N 1
ATOM 2916 C CA . VAL B 1 172 ? 4.395 -6.465 0.007 1 93.38 172 VAL B CA 1
ATOM 2917 C C . VAL B 1 172 ? 3.109 -6.328 0.822 1 93.38 172 VAL B C 1
ATOM 2919 O O . VAL B 1 172 ? 3.102 -5.688 1.876 1 93.38 172 VAL B O 1
ATOM 2922 N N . GLU B 1 173 ? 2.07 -6.926 0.366 1 91.06 173 GLU B N 1
ATOM 2923 C CA . GLU B 1 173 ? 0.801 -6.891 1.085 1 91.06 173 GLU B CA 1
ATOM 2924 C C . GLU B 1 173 ? 0.918 -7.57 2.445 1 91.06 173 GLU B C 1
ATOM 2926 O O . GLU B 1 173 ? 0.389 -7.07 3.441 1 91.06 173 GLU B O 1
ATOM 2931 N N . TYR B 1 174 ? 1.589 -8.68 2.49 1 92.31 174 TYR B N 1
ATOM 2932 C CA . TYR B 1 174 ? 1.745 -9.414 3.744 1 92.31 174 TYR B CA 1
ATOM 2933 C C . TYR B 1 174 ? 2.516 -8.586 4.766 1 92.31 174 TYR B C 1
ATOM 2935 O O . TYR B 1 174 ? 2.158 -8.547 5.945 1 92.31 174 TYR B O 1
ATOM 2943 N N . ALA B 1 175 ? 3.564 -7.973 4.332 1 92.38 175 ALA B N 1
ATOM 2944 C CA . ALA B 1 175 ? 4.348 -7.098 5.199 1 92.38 175 ALA B CA 1
ATOM 2945 C C . ALA B 1 175 ? 3.518 -5.914 5.68 1 92.38 175 ALA B C 1
ATOM 2947 O O . ALA B 1 175 ? 3.646 -5.484 6.828 1 92.38 175 ALA B O 1
ATOM 2948 N N . ARG B 1 176 ? 2.752 -5.371 4.809 1 86.81 176 ARG B N 1
ATOM 2949 C CA . ARG B 1 176 ? 1.878 -4.266 5.188 1 86.81 176 ARG B CA 1
ATOM 2950 C C . ARG B 1 176 ? 0.916 -4.68 6.293 1 86.81 176 ARG B C 1
ATOM 2952 O O . ARG B 1 176 ? 0.673 -3.914 7.23 1 86.81 176 ARG B O 1
ATOM 2959 N N . LEU B 1 177 ? 0.317 -5.828 6.176 1 84.56 177 LEU B N 1
ATOM 2960 C CA . LEU B 1 177 ? -0.576 -6.344 7.207 1 84.56 177 LEU B CA 1
ATOM 2961 C C . LEU B 1 177 ? 0.164 -6.512 8.531 1 84.56 177 LEU B C 1
ATOM 2963 O O . LEU B 1 177 ? -0.387 -6.227 9.594 1 84.56 177 LEU B O 1
ATOM 2967 N N . TRP B 1 178 ? 1.358 -7 8.398 1 88 178 TRP B N 1
ATOM 2968 C CA . TRP B 1 178 ? 2.191 -7.168 9.578 1 88 178 TRP B CA 1
ATOM 2969 C C . TRP B 1 178 ? 2.475 -5.824 10.242 1 88 178 TRP B C 1
ATOM 2971 O O . TRP B 1 178 ? 2.416 -5.703 11.469 1 88 178 TRP B O 1
ATOM 2981 N N . LEU B 1 179 ? 2.719 -4.848 9.492 1 83.69 179 LEU B N 1
ATOM 2982 C CA . LEU B 1 179 ? 3.021 -3.512 9.992 1 83.69 179 LEU B CA 1
ATOM 2983 C C . LEU B 1 179 ? 1.788 -2.875 10.625 1 83.69 179 LEU B C 1
ATOM 2985 O O . LEU B 1 179 ? 1.904 -2.068 11.547 1 83.69 179 LEU B O 1
ATOM 2989 N N . ALA B 1 180 ? 0.625 -3.129 9.992 1 70.88 180 ALA B N 1
ATOM 2990 C CA . ALA B 1 180 ? -0.621 -2.572 10.516 1 70.88 180 ALA B CA 1
ATOM 2991 C C . ALA B 1 180 ? -0.966 -3.174 11.875 1 70.88 180 ALA B C 1
ATOM 2993 O O . ALA B 1 180 ? -1.543 -2.5 12.727 1 70.88 180 ALA B O 1
ATOM 2994 N N . ARG B 1 181 ? -0.968 -4.641 11.914 1 65.81 181 ARG B N 1
ATOM 2995 C CA . ARG B 1 181 ? -1.376 -5.309 13.141 1 65.81 181 ARG B CA 1
ATOM 2996 C C . ARG B 1 181 ? -0.167 -5.66 14 1 65.81 181 ARG B C 1
ATOM 2998 O O . ARG B 1 181 ? 0.814 -6.219 13.508 1 65.81 181 ARG B O 1
ATOM 3005 N N . SER B 1 182 ? 0.349 -4.996 15.062 1 52.44 182 SER B N 1
ATOM 3006 C CA . SER B 1 182 ? 1.413 -5.328 16 1 52.44 182 SER B CA 1
ATOM 3007 C C . SER B 1 182 ? 1.526 -6.832 16.203 1 52.44 182 SER B C 1
ATOM 3009 O O . SER B 1 182 ? 0.86 -7.402 17.062 1 52.44 182 SER B O 1
ATOM 3011 N N . ALA B 1 183 ? 2.369 -7.496 15.547 1 54.16 183 ALA B N 1
ATOM 3012 C CA . ALA B 1 183 ? 3.213 -8.648 15.852 1 54.16 183 ALA B CA 1
ATOM 3013 C C . ALA B 1 183 ? 2.367 -9.859 16.234 1 54.16 183 ALA B C 1
ATOM 3015 O O . ALA B 1 183 ? 2.664 -10.547 17.219 1 54.16 183 ALA B O 1
ATOM 3016 N N . ASP B 1 184 ? 1.23 -10.062 15.438 1 69.38 184 ASP B N 1
ATOM 3017 C CA . ASP B 1 184 ? 0.448 -11.188 15.945 1 69.38 184 ASP B CA 1
ATOM 3018 C C . ASP B 1 184 ? 0.77 -12.469 15.18 1 69.38 184 ASP B C 1
ATOM 3020 O O . ASP B 1 184 ? 0.267 -13.539 15.516 1 69.38 184 ASP B O 1
ATOM 3024 N N . PHE B 1 185 ? 1.654 -12.273 14.164 1 81.81 185 PHE B N 1
ATOM 3025 C CA . PHE B 1 185 ? 2.072 -13.484 13.469 1 81.81 185 PHE B CA 1
ATOM 3026 C C . PHE B 1 185 ? 3.521 -13.375 13.008 1 81.81 185 PHE B C 1
ATOM 3028 O O . PHE B 1 185 ? 4.094 -12.281 13.008 1 81.81 185 PHE B O 1
ATOM 3035 N N . ASP B 1 186 ? 4.109 -14.445 12.734 1 88.44 186 ASP B N 1
ATOM 3036 C CA . ASP B 1 186 ? 5.492 -14.5 12.281 1 88.44 186 ASP B CA 1
ATOM 3037 C C . ASP B 1 186 ? 5.586 -14.273 10.773 1 88.44 186 ASP B C 1
ATOM 3039 O O . ASP B 1 186 ? 5.473 -15.219 9.992 1 88.44 186 ASP B O 1
ATOM 3043 N N . MET B 1 187 ? 5.914 -13.055 10.422 1 91 187 MET B N 1
ATOM 3044 C CA . MET B 1 187 ? 5.945 -12.68 9.008 1 91 187 MET B CA 1
ATOM 3045 C C . MET B 1 187 ? 7.031 -13.453 8.266 1 91 187 MET B C 1
ATOM 3047 O O . MET B 1 187 ? 6.82 -13.898 7.137 1 91 187 MET B O 1
ATOM 3051 N N . LEU B 1 188 ? 8.164 -13.734 8.883 1 94.62 188 LEU B N 1
ATOM 3052 C CA . LEU B 1 188 ? 9.305 -14.344 8.219 1 94.62 188 LEU B CA 1
ATOM 3053 C C . LEU B 1 188 ? 9.055 -15.828 7.949 1 94.62 188 LEU B C 1
ATOM 3055 O O . LEU B 1 188 ? 9.625 -16.391 7.016 1 94.62 188 LEU B O 1
ATOM 3059 N N . ALA B 1 189 ? 8.203 -16.391 8.727 1 94.88 189 ALA B N 1
ATOM 3060 C CA . ALA B 1 189 ? 7.875 -17.797 8.547 1 94.88 189 ALA B CA 1
ATOM 3061 C C . ALA B 1 189 ? 7.176 -18.031 7.211 1 94.88 189 ALA B C 1
ATOM 3063 O O . ALA B 1 189 ? 7.148 -19.156 6.707 1 94.88 189 ALA B O 1
ATOM 3064 N N . ALA B 1 190 ? 6.66 -17.016 6.637 1 95.56 190 ALA B N 1
ATOM 3065 C CA . ALA B 1 190 ? 5.891 -17.125 5.398 1 95.56 190 ALA B CA 1
ATOM 3066 C C . ALA B 1 190 ? 6.797 -17.016 4.176 1 95.56 190 ALA B C 1
ATOM 3068 O O . ALA B 1 190 ? 6.355 -17.25 3.047 1 95.56 190 ALA B O 1
ATOM 3069 N N . ALA B 1 191 ? 8.086 -16.703 4.375 1 96.62 191 ALA B N 1
ATOM 3070 C CA . ALA B 1 191 ? 8.992 -16.375 3.275 1 96.62 191 ALA B CA 1
ATOM 3071 C C . ALA B 1 191 ? 9.07 -17.531 2.268 1 96.62 191 ALA B C 1
ATOM 3073 O O . ALA B 1 191 ? 8.984 -17.297 1.059 1 96.62 191 ALA B O 1
ATOM 3074 N N . PRO B 1 192 ? 9.172 -18.766 2.721 1 96.25 192 PRO B N 1
ATOM 3075 C CA . PRO B 1 192 ? 9.273 -19.859 1.74 1 96.25 192 PRO B CA 1
ATOM 3076 C C . PRO B 1 192 ? 8.008 -20 0.895 1 96.25 192 PRO B C 1
ATOM 3078 O O . PRO B 1 192 ? 8.094 -20.203 -0.319 1 96.25 192 PRO B O 1
ATOM 3081 N N . VAL B 1 193 ? 6.871 -19.875 1.51 1 96.19 193 VAL B N 1
ATOM 3082 C CA . VAL B 1 193 ? 5.605 -20.016 0.8 1 96.19 193 VAL B CA 1
ATOM 3083 C C . VAL B 1 193 ? 5.43 -18.859 -0.184 1 96.19 193 VAL B C 1
ATOM 3085 O O . VAL B 1 193 ? 5.074 -19.078 -1.345 1 96.19 193 VAL B O 1
ATOM 3088 N N . LEU B 1 194 ? 5.688 -17.641 0.237 1 97.44 194 LEU B N 1
ATOM 3089 C CA . LEU B 1 194 ? 5.547 -16.453 -0.601 1 97.44 194 LEU B CA 1
ATOM 3090 C C . LEU B 1 194 ? 6.547 -16.484 -1.751 1 97.44 194 LEU B C 1
ATOM 3092 O O . LEU B 1 194 ? 6.215 -16.109 -2.879 1 97.44 194 LEU B O 1
ATOM 3096 N N . GLY B 1 195 ? 7.793 -16.875 -1.413 1 97.31 195 GLY B N 1
ATOM 3097 C CA . GLY B 1 195 ? 8.805 -16.984 -2.453 1 97.31 195 GLY B CA 1
ATOM 3098 C C . GLY B 1 195 ? 8.445 -17.984 -3.537 1 97.31 195 GLY B C 1
ATOM 3099 O O . GLY B 1 195 ? 8.578 -17.688 -4.727 1 97.31 195 GLY B O 1
ATOM 3100 N N . GLN B 1 196 ? 7.98 -19.141 -3.113 1 96.12 196 GLN B N 1
ATOM 3101 C CA . GLN B 1 196 ? 7.594 -20.172 -4.074 1 96.12 196 GLN B CA 1
ATOM 3102 C C . GLN B 1 196 ? 6.395 -19.719 -4.902 1 96.12 196 GLN B C 1
ATOM 3104 O O . GLN B 1 196 ? 6.344 -19.953 -6.113 1 96.12 196 GLN B O 1
ATOM 3109 N N . ALA B 1 197 ? 5.434 -19.125 -4.273 1 95.69 197 ALA B N 1
ATOM 3110 C CA . ALA B 1 197 ? 4.266 -18.609 -4.988 1 95.69 197 ALA B CA 1
ATOM 3111 C C . ALA B 1 197 ? 4.672 -17.562 -6.027 1 95.69 197 ALA B C 1
ATOM 3113 O O . ALA B 1 197 ? 4.125 -17.547 -7.133 1 95.69 197 ALA B O 1
ATOM 3114 N N . ALA B 1 198 ? 5.578 -16.703 -5.664 1 97.25 198 ALA B N 1
ATOM 3115 C CA . ALA B 1 198 ? 6.078 -15.688 -6.59 1 97.25 198 ALA B CA 1
ATOM 3116 C C . ALA B 1 198 ? 6.707 -16.328 -7.824 1 97.25 198 ALA B C 1
ATOM 3118 O O . ALA B 1 198 ? 6.418 -15.938 -8.953 1 97.25 198 ALA B O 1
ATOM 3119 N N . TRP B 1 199 ? 7.516 -17.344 -7.57 1 97.38 199 TRP B N 1
ATOM 3120 C CA . TRP B 1 199 ? 8.164 -18.016 -8.68 1 97.38 199 TRP B CA 1
ATOM 3121 C C . TRP B 1 199 ? 7.141 -18.719 -9.562 1 97.38 199 TRP B C 1
ATOM 3123 O O . TRP B 1 199 ? 7.184 -18.609 -10.789 1 97.38 199 TRP B O 1
ATOM 3133 N N . ASP B 1 200 ? 6.215 -19.391 -8.945 1 95.81 200 ASP B N 1
ATOM 3134 C CA . ASP B 1 200 ? 5.191 -20.125 -9.688 1 95.81 200 ASP B CA 1
ATOM 3135 C C . ASP B 1 200 ? 4.363 -19.188 -10.555 1 95.81 200 ASP B C 1
ATOM 3137 O O . ASP B 1 200 ? 3.883 -19.594 -11.625 1 95.81 200 ASP B O 1
ATOM 3141 N N . ALA B 1 201 ? 4.219 -18 -10.125 1 94.94 201 ALA B N 1
ATOM 3142 C CA . ALA B 1 201 ? 3.383 -17.031 -10.836 1 94.94 201 ALA B CA 1
ATOM 3143 C C . ALA B 1 201 ? 4.078 -16.531 -12.094 1 94.94 201 ALA B C 1
ATOM 3145 O O . ALA B 1 201 ? 3.418 -16.125 -13.055 1 94.94 201 ALA B O 1
ATOM 3146 N N . VAL B 1 202 ? 5.438 -16.609 -12.125 1 95.94 202 VAL B N 1
ATOM 3147 C CA . VAL B 1 202 ? 6.102 -15.922 -13.227 1 95.94 202 VAL B CA 1
ATOM 3148 C C . VAL B 1 202 ? 6.855 -16.922 -14.094 1 95.94 202 VAL B C 1
ATOM 3150 O O . VAL B 1 202 ? 7.227 -16.625 -15.227 1 95.94 202 VAL B O 1
ATOM 3153 N N . LYS B 1 203 ? 7.062 -18.062 -13.523 1 95.62 203 LYS B N 1
ATOM 3154 C CA . LYS B 1 203 ? 7.832 -19.047 -14.281 1 95.62 203 LYS B CA 1
ATOM 3155 C C . LYS B 1 203 ? 7.047 -19.531 -15.492 1 95.62 203 LYS B C 1
ATOM 3157 O O . LYS B 1 203 ? 5.816 -19.469 -15.516 1 95.62 203 LYS B O 1
ATOM 3162 N N . VAL B 1 204 ? 7.734 -19.969 -16.547 1 94 204 VAL B N 1
ATOM 3163 C CA . VAL B 1 204 ? 7.117 -20.609 -17.688 1 94 204 VAL B CA 1
ATOM 3164 C C . VAL B 1 204 ? 6.766 -22.062 -17.344 1 94 204 VAL B C 1
ATOM 3166 O O . VAL B 1 204 ? 7.57 -22.766 -16.75 1 94 204 VAL B O 1
#